Protein AF-0000000082922488 (afdb_homodimer)

Structure (mmCIF, N/CA/C/O backbone):
data_AF-0000000082922488-model_v1
#
loop_
_entity.id
_entity.type
_entity.pdbx_description
1 polymer 'Guanylate cyclase domain-containing protein'
#
loop_
_atom_site.group_PDB
_atom_site.id
_atom_site.type_symbol
_atom_site.label_atom_id
_atom_site.label_alt_id
_atom_site.label_comp_id
_atom_site.label_asym_id
_atom_site.label_entity_id
_atom_site.label_seq_id
_atom_site.pdbx_PDB_ins_code
_atom_site.Cartn_x
_atom_site.Cartn_y
_atom_site.Cartn_z
_atom_site.occupancy
_atom_site.B_iso_or_equiv
_atom_site.auth_seq_id
_atom_site.auth_comp_id
_atom_site.auth_asym_id
_atom_site.auth_atom_id
_atom_site.pdbx_PDB_model_num
ATOM 1 N N . MET A 1 1 ? 2.326 -13.508 35.562 1 61.44 1 MET A N 1
ATOM 2 C CA . MET A 1 1 ? 2.602 -14.641 34.688 1 61.44 1 MET A CA 1
ATOM 3 C C . MET A 1 1 ? 1.638 -14.656 33.5 1 61.44 1 MET A C 1
ATOM 5 O O . MET A 1 1 ? 2.064 -14.734 32.344 1 61.44 1 MET A O 1
ATOM 9 N N . GLU A 1 2 ? 0.357 -14.531 33.812 1 77.38 2 GLU A N 1
ATOM 10 C CA . GLU A 1 2 ? -0.681 -14.562 32.812 1 77.38 2 GLU A CA 1
ATOM 11 C C . GLU A 1 2 ? -0.653 -13.297 31.938 1 77.38 2 GLU A C 1
ATOM 13 O O . GLU A 1 2 ? -0.777 -13.367 30.719 1 77.38 2 GLU A O 1
ATOM 18 N N . THR A 1 3 ? -0.311 -12.25 32.594 1 78.31 3 THR A N 1
ATOM 19 C CA . THR A 1 3 ? -0.273 -10.984 31.891 1 78.31 3 THR A CA 1
ATOM 20 C C . THR A 1 3 ? 0.894 -10.953 30.906 1 78.31 3 THR A C 1
ATOM 22 O O . THR A 1 3 ? 0.765 -10.43 29.797 1 78.31 3 THR A O 1
ATOM 25 N N . GLU A 1 4 ? 1.928 -11.57 31.422 1 80.88 4 GLU A N 1
ATOM 26 C CA . GLU A 1 4 ? 3.107 -11.617 30.562 1 80.88 4 GLU A CA 1
ATOM 27 C C . GLU A 1 4 ? 2.842 -12.438 29.312 1 80.88 4 GLU A C 1
ATOM 29 O O . GLU A 1 4 ? 3.268 -12.062 28.219 1 80.88 4 GLU A O 1
ATOM 34 N N . LYS A 1 5 ? 2.18 -13.508 29.562 1 82.38 5 LYS A N 1
ATOM 35 C CA . LYS A 1 5 ? 1.853 -14.359 28.422 1 82.38 5 LYS A CA 1
ATOM 36 C C . LYS A 1 5 ? 0.938 -13.633 27.438 1 82.38 5 LYS A C 1
ATOM 38 O O . LYS A 1 5 ? 1.126 -13.727 26.219 1 82.38 5 LYS A O 1
ATOM 43 N N . LEU A 1 6 ? 0.02 -12.961 28 1 80.75 6 LEU A N 1
ATOM 44 C CA . LEU A 1 6 ? -0.916 -12.227 27.156 1 80.75 6 LEU A CA 1
ATOM 45 C C . LEU A 1 6 ? -0.197 -11.141 26.359 1 80.75 6 LEU A C 1
ATOM 47 O O . LEU A 1 6 ? -0.473 -10.938 25.172 1 80.75 6 LEU A O 1
ATOM 51 N N . LEU A 1 7 ? 0.716 -10.5 27 1 83.44 7 LEU A N 1
ATOM 52 C CA . LEU A 1 7 ? 1.473 -9.438 26.344 1 83.44 7 LEU A CA 1
ATOM 53 C C . LEU A 1 7 ? 2.379 -10.016 25.266 1 83.44 7 LEU A C 1
ATOM 55 O O . LEU A 1 7 ? 2.549 -9.414 24.203 1 83.44 7 LEU A O 1
ATOM 59 N N . ALA A 1 8 ? 2.84 -11.125 25.594 1 83.06 8 ALA A N 1
ATOM 60 C CA . ALA A 1 8 ? 3.701 -11.789 24.609 1 83.06 8 ALA A CA 1
ATOM 61 C C . ALA A 1 8 ? 2.906 -12.211 23.391 1 83.06 8 ALA A C 1
ATOM 63 O O . ALA A 1 8 ? 3.365 -12.047 22.25 1 83.06 8 ALA A O 1
ATOM 64 N N . ASP A 1 9 ? 1.746 -12.734 23.656 1 83.62 9 ASP A N 1
ATOM 65 C CA . ASP A 1 9 ? 0.883 -13.148 22.547 1 83.62 9 ASP A CA 1
ATOM 66 C C . ASP A 1 9 ? 0.48 -11.961 21.688 1 83.62 9 ASP A C 1
ATOM 68 O O . ASP A 1 9 ? 0.45 -12.062 20.453 1 83.62 9 ASP A O 1
ATOM 72 N N . LEU A 1 10 ? 0.28 -10.938 22.297 1 83.19 10 LEU A N 1
ATOM 73 C CA . LEU A 1 10 ? -0.115 -9.727 21.578 1 83.19 10 LEU A CA 1
ATOM 74 C C . LEU A 1 10 ? 1.047 -9.18 20.766 1 83.19 10 LEU A C 1
ATOM 76 O O . LEU A 1 10 ? 0.867 -8.789 19.609 1 83.19 10 LEU A O 1
ATOM 80 N N . ALA A 1 11 ? 2.129 -9.164 21.391 1 83.12 11 ALA A N 1
ATOM 81 C CA . ALA A 1 11 ? 3.316 -8.68 20.688 1 83.12 11 ALA A CA 1
ATOM 82 C C . ALA A 1 11 ? 3.619 -9.531 19.453 1 83.12 11 ALA A C 1
ATOM 84 O O . ALA A 1 11 ? 3.967 -9.008 18.406 1 83.12 11 ALA A O 1
ATOM 85 N N . GLU A 1 12 ? 3.404 -10.742 19.641 1 83.5 12 GLU A N 1
ATOM 86 C CA . GLU A 1 12 ? 3.648 -11.664 18.531 1 83.5 12 GLU A CA 1
ATOM 87 C C . GLU A 1 12 ? 2.619 -11.469 17.422 1 83.5 12 GLU A C 1
ATOM 89 O O . GLU A 1 12 ? 2.963 -11.5 16.234 1 83.5 12 GLU A O 1
ATOM 94 N N . ALA A 1 13 ? 1.454 -11.352 17.812 1 83.25 13 ALA A N 1
ATOM 95 C CA . ALA A 1 13 ? 0.391 -11.148 16.828 1 83.25 13 ALA A CA 1
ATOM 96 C C . ALA A 1 13 ? 0.622 -9.867 16.031 1 83.25 13 ALA A C 1
ATOM 98 O O . ALA A 1 13 ? 0.432 -9.844 14.82 1 83.25 13 ALA A O 1
ATOM 99 N N . GLN A 1 14 ? 1.036 -8.906 16.672 1 83.62 14 GLN A N 1
ATOM 100 C CA . GLN A 1 14 ? 1.282 -7.629 16.016 1 83.62 14 GLN A CA 1
ATOM 101 C C . GLN A 1 14 ? 2.492 -7.711 15.094 1 83.62 14 GLN A C 1
ATOM 103 O O . GLN A 1 14 ? 2.5 -7.105 14.023 1 83.62 14 GLN A O 1
ATOM 108 N N . LEU A 1 15 ? 3.404 -8.391 15.531 1 83.25 15 LEU A N 1
ATOM 109 C CA . LEU A 1 15 ? 4.574 -8.602 14.688 1 83.25 15 LEU A CA 1
ATOM 110 C C . LEU A 1 15 ? 4.203 -9.391 13.43 1 83.25 15 LEU A C 1
ATOM 112 O O . LEU A 1 15 ? 4.691 -9.086 12.344 1 83.25 15 LEU A O 1
ATOM 116 N N . ARG A 1 16 ? 3.383 -10.344 13.578 1 83.06 16 ARG A N 1
ATOM 117 C CA . ARG A 1 16 ? 2.928 -11.133 12.445 1 83.06 16 ARG A CA 1
ATOM 118 C C . ARG A 1 16 ? 2.18 -10.266 11.438 1 83.06 16 ARG A C 1
ATOM 120 O O . ARG A 1 16 ? 2.342 -10.43 10.227 1 83.06 16 ARG A O 1
ATOM 127 N N . THR A 1 17 ? 1.457 -9.406 11.984 1 82.88 17 THR A N 1
ATOM 128 C CA . THR A 1 17 ? 0.721 -8.492 11.109 1 82.88 17 THR A CA 1
ATOM 129 C C . THR A 1 17 ? 1.679 -7.625 10.305 1 82.88 17 THR A C 1
ATOM 131 O O . THR A 1 17 ? 1.512 -7.473 9.086 1 82.88 17 THR A O 1
ATOM 134 N N . ALA A 1 18 ? 2.705 -7.137 10.938 1 87.06 18 ALA A N 1
ATOM 135 C CA . ALA A 1 18 ? 3.688 -6.293 10.266 1 87.06 18 ALA A CA 1
ATOM 136 C C . ALA A 1 18 ? 4.477 -7.094 9.227 1 87.06 18 ALA A C 1
ATOM 138 O O . ALA A 1 18 ? 4.812 -6.578 8.156 1 87.06 18 ALA A O 1
ATOM 139 N N . SER A 1 19 ? 4.676 -8.328 9.508 1 85.94 19 SER A N 1
ATOM 140 C CA . SER A 1 19 ? 5.496 -9.172 8.648 1 85.94 19 SER A CA 1
ATOM 141 C C . SER A 1 19 ? 4.738 -9.578 7.383 1 85.94 19 SER A C 1
ATOM 143 O O . SER A 1 19 ? 5.344 -10 6.398 1 85.94 19 SER A O 1
ATOM 145 N N . THR A 1 20 ? 3.479 -9.477 7.371 1 83.75 20 THR A N 1
ATOM 146 C CA . THR A 1 20 ? 2.703 -9.758 6.172 1 83.75 20 THR A CA 1
ATOM 147 C C . THR A 1 20 ? 2.746 -8.578 5.203 1 83.75 20 THR A C 1
ATOM 149 O O . THR A 1 20 ? 2.441 -8.727 4.02 1 83.75 20 THR A O 1
ATOM 152 N N . ILE A 1 21 ? 3.227 -7.453 5.746 1 88.62 21 ILE A N 1
ATOM 153 C CA . ILE A 1 21 ? 3.166 -6.227 4.957 1 88.62 21 ILE A CA 1
ATOM 154 C C . ILE A 1 21 ? 4.57 -5.848 4.484 1 88.62 21 ILE A C 1
ATOM 156 O O . ILE A 1 21 ? 4.746 -5.398 3.348 1 88.62 21 ILE A O 1
ATOM 160 N N . PHE A 1 22 ? 5.543 -6.062 5.422 1 92.12 22 PHE A N 1
ATOM 161 C CA . PHE A 1 22 ? 6.883 -5.559 5.16 1 92.12 22 PHE A CA 1
ATOM 162 C C . PHE A 1 22 ? 7.918 -6.664 5.316 1 92.12 22 PHE A C 1
ATOM 164 O O . PHE A 1 22 ? 7.746 -7.574 6.133 1 92.12 22 PHE A O 1
ATOM 171 N N . PRO A 1 23 ? 8.969 -6.527 4.52 1 92.94 23 PRO A N 1
ATOM 172 C CA . PRO A 1 23 ? 10.086 -7.438 4.777 1 92.94 23 PRO A CA 1
ATOM 173 C C . PRO A 1 23 ? 10.758 -7.18 6.125 1 92.94 23 PRO A C 1
ATOM 175 O O . PRO A 1 23 ? 10.539 -6.133 6.742 1 92.94 23 PRO A O 1
ATOM 178 N N . ARG A 1 24 ? 11.555 -8.008 6.473 1 88.88 24 ARG A N 1
ATOM 179 C CA . ARG A 1 24 ? 12.141 -8.031 7.809 1 88.88 24 ARG A CA 1
ATOM 180 C C . ARG A 1 24 ? 12.867 -6.73 8.117 1 88.88 24 ARG A C 1
ATOM 182 O O . ARG A 1 24 ? 12.664 -6.129 9.172 1 88.88 24 ARG A O 1
ATOM 189 N N . HIS A 1 25 ? 13.688 -6.305 7.254 1 90.88 25 HIS A N 1
ATOM 190 C CA . HIS A 1 25 ? 14.523 -5.148 7.547 1 90.88 25 HIS A CA 1
ATOM 191 C C . HIS A 1 25 ? 13.688 -3.887 7.711 1 90.88 25 HIS A C 1
ATOM 193 O O . HIS A 1 25 ? 14.055 -2.982 8.469 1 90.88 25 HIS A O 1
ATOM 199 N N . VAL A 1 26 ? 12.57 -3.846 7.078 1 91.88 26 VAL A N 1
ATOM 200 C CA . VAL A 1 26 ? 11.68 -2.699 7.211 1 91.88 26 VAL A CA 1
ATOM 201 C C . VAL A 1 26 ? 10.922 -2.777 8.539 1 91.88 26 VAL A C 1
ATOM 203 O O . VAL A 1 26 ? 10.781 -1.771 9.234 1 91.88 26 VAL A O 1
ATOM 206 N N . VAL A 1 27 ? 10.445 -3.971 8.875 1 89.12 27 VAL A N 1
ATOM 207 C CA . VAL A 1 27 ? 9.75 -4.168 10.148 1 89.12 27 VAL A CA 1
ATOM 208 C C . VAL A 1 27 ? 10.672 -3.768 11.297 1 89.12 27 VAL A C 1
ATOM 210 O O . VAL A 1 27 ? 10.25 -3.061 12.219 1 89.12 27 VAL A O 1
ATOM 213 N N . GLU A 1 28 ? 11.867 -4.172 11.195 1 88.25 28 GLU A N 1
ATOM 214 C CA . GLU A 1 28 ? 12.844 -3.861 12.234 1 88.25 28 GLU A CA 1
ATOM 215 C C . GLU A 1 28 ? 13.094 -2.359 12.32 1 88.25 28 GLU A C 1
ATOM 217 O O . GLU A 1 28 ? 13.172 -1.803 13.422 1 88.25 28 GLU A O 1
ATOM 222 N N . PHE A 1 29 ? 13.203 -1.804 11.219 1 88.94 29 PHE A N 1
ATOM 223 C CA . PHE A 1 29 ? 13.422 -0.363 11.164 1 88.94 29 PHE A CA 1
ATOM 224 C C . PHE A 1 29 ? 12.258 0.383 11.812 1 88.94 29 PHE A C 1
ATOM 226 O O . PHE A 1 29 ? 12.469 1.239 12.672 1 88.94 29 PHE A O 1
ATOM 233 N N . MET A 1 30 ? 11.062 0.004 11.453 1 86.94 30 MET A N 1
ATOM 234 C CA . MET A 1 30 ? 9.875 0.698 11.945 1 86.94 30 MET A CA 1
ATOM 235 C C . MET A 1 30 ? 9.68 0.467 13.438 1 86.94 30 MET A C 1
ATOM 237 O O . MET A 1 30 ? 9.297 1.383 14.172 1 86.94 30 MET A O 1
ATOM 241 N N . THR A 1 31 ? 9.945 -0.678 13.875 1 85.5 31 THR A N 1
ATOM 242 C CA . THR A 1 31 ? 9.797 -1.012 15.289 1 85.5 31 THR A CA 1
ATOM 243 C C . THR A 1 31 ? 10.812 -0.246 16.125 1 85.5 31 THR A C 1
ATOM 245 O O . THR A 1 31 ? 10.469 0.282 17.188 1 85.5 31 THR A O 1
ATOM 248 N N . THR A 1 32 ? 12.016 -0.219 15.633 1 84.62 32 THR A N 1
ATOM 249 C CA . THR A 1 32 ? 13.062 0.497 16.344 1 84.62 32 THR A CA 1
ATOM 250 C C . THR A 1 32 ? 12.727 1.982 16.453 1 84.62 32 THR A C 1
ATOM 252 O O . THR A 1 32 ? 12.922 2.594 17.516 1 84.62 32 THR A O 1
ATOM 255 N N . ARG A 1 33 ? 12.211 2.482 15.422 1 83.25 33 ARG A N 1
ATOM 256 C CA . ARG A 1 33 ? 11.844 3.893 15.414 1 83.25 33 ARG A CA 1
ATOM 257 C C . ARG A 1 33 ? 10.695 4.164 16.391 1 83.25 33 ARG A C 1
ATOM 259 O O . ARG A 1 33 ? 10.711 5.164 17.109 1 83.25 33 ARG A O 1
ATOM 266 N N . ALA A 1 34 ? 9.742 3.316 16.359 1 81.5 34 ALA A N 1
ATOM 267 C CA . ALA A 1 34 ? 8.594 3.463 17.25 1 81.5 34 ALA A CA 1
ATOM 268 C C . ALA A 1 34 ? 9.016 3.373 18.719 1 81.5 34 ALA A C 1
ATOM 270 O O . ALA A 1 34 ? 8.453 4.059 19.578 1 81.5 34 ALA A O 1
ATOM 271 N N . LEU A 1 35 ? 9.977 2.551 18.984 1 82.69 35 LEU A N 1
ATOM 272 C CA . LEU A 1 35 ? 10.469 2.361 20.344 1 82.69 35 LEU A CA 1
ATOM 273 C C . LEU A 1 35 ? 11.203 3.604 20.828 1 82.69 35 LEU A C 1
ATOM 275 O O . LEU A 1 35 ? 11.18 3.912 22.031 1 82.69 35 LEU A O 1
ATOM 279 N N . LYS A 1 36 ? 11.898 4.176 20.016 1 77.06 36 LYS A N 1
ATOM 280 C CA . LYS A 1 36 ? 12.68 5.352 20.406 1 77.06 36 LYS A CA 1
ATOM 281 C C . LYS A 1 36 ? 11.781 6.578 20.547 1 77.06 36 LYS A C 1
ATOM 283 O O . LYS A 1 36 ? 12.242 7.648 20.938 1 77.06 36 LYS A O 1
ATOM 288 N N . GLY A 1 37 ? 10.43 6.32 20.594 1 66.31 37 GLY A N 1
ATOM 289 C CA . GLY A 1 37 ? 9.5 7.43 20.766 1 66.31 37 GLY A CA 1
ATOM 290 C C . GLY A 1 37 ? 9.359 8.289 19.531 1 66.31 37 GLY A C 1
ATOM 291 O O . GLY A 1 37 ? 8.914 9.43 19.609 1 66.31 37 GLY A O 1
ATOM 292 N N . GLY A 1 38 ? 10.055 8.133 18.609 1 52.94 38 GLY A N 1
ATOM 293 C CA . GLY A 1 38 ? 10.258 9.023 17.484 1 52.94 38 GLY A CA 1
ATOM 294 C C . GLY A 1 38 ? 8.992 9.273 16.672 1 52.94 38 GLY A C 1
ATOM 295 O O . GLY A 1 38 ? 8.586 8.43 15.875 1 52.94 38 GLY A O 1
ATOM 296 N N . THR A 1 39 ? 7.996 9.758 17.469 1 50.16 39 THR A N 1
ATOM 297 C CA . THR A 1 39 ? 6.953 10.438 16.703 1 50.16 39 THR A CA 1
ATOM 298 C C . THR A 1 39 ? 7.551 11.234 15.547 1 50.16 39 THR A C 1
ATOM 300 O O . THR A 1 39 ? 6.828 11.891 14.797 1 50.16 39 THR A O 1
ATOM 303 N N . SER A 1 40 ? 8.883 11.461 15.773 1 50.59 40 SER A N 1
ATOM 304 C CA . SER A 1 40 ? 9.531 12.414 14.875 1 50.59 40 SER A CA 1
ATOM 305 C C . SER A 1 40 ? 9.594 11.867 13.453 1 50.59 40 SER A C 1
ATOM 307 O O . SER A 1 40 ? 9.602 10.648 13.25 1 50.59 40 SER A O 1
ATOM 309 N N . SER A 1 41 ? 9.219 12.711 12.523 1 57.53 41 SER A N 1
ATOM 310 C CA . SER A 1 41 ? 9.18 12.531 11.078 1 57.53 41 SER A CA 1
ATOM 311 C C . SER A 1 41 ? 10.453 11.859 10.578 1 57.53 41 SER A C 1
ATOM 313 O O . SER A 1 41 ? 11.562 12.32 10.859 1 57.53 41 SER A O 1
ATOM 315 N N . THR A 1 42 ? 10.453 10.516 10.461 1 65.81 42 THR A N 1
ATOM 316 C CA . THR A 1 42 ? 11.547 9.844 9.766 1 65.81 42 THR A CA 1
ATOM 317 C C . THR A 1 42 ? 12.031 10.68 8.578 1 65.81 42 THR A C 1
ATOM 319 O O . THR A 1 42 ? 11.234 11.094 7.738 1 65.81 42 THR A O 1
ATOM 322 N N . SER A 1 43 ? 13.328 11.102 8.695 1 73.56 43 SER A N 1
ATOM 323 C CA . SER A 1 43 ? 13.875 11.867 7.582 1 73.56 43 SER A CA 1
ATOM 324 C C . SER A 1 43 ? 13.852 11.062 6.289 1 73.56 43 SER A C 1
ATOM 326 O O . SER A 1 43 ? 13.992 9.836 6.312 1 73.56 43 SER A O 1
ATOM 328 N N . PRO A 1 44 ? 13.57 11.773 5.301 1 72.38 44 PRO A N 1
ATOM 329 C CA . PRO A 1 44 ? 13.617 11.109 3.998 1 72.38 44 PRO A CA 1
ATOM 330 C C . PRO A 1 44 ? 14.914 10.344 3.771 1 72.38 44 PRO A C 1
ATOM 332 O O . PRO A 1 44 ? 14.906 9.281 3.141 1 72.38 44 PRO A O 1
ATOM 335 N N . GLN A 1 45 ? 15.891 10.812 4.438 1 72.44 45 GLN A N 1
ATOM 336 C CA . GLN A 1 45 ? 17.188 10.18 4.262 1 72.44 45 GLN A CA 1
ATOM 337 C C . GLN A 1 45 ? 17.25 8.828 4.973 1 72.44 45 GLN A C 1
ATOM 339 O O . GLN A 1 45 ? 17.812 7.867 4.453 1 72.44 45 GLN A O 1
ATOM 344 N N . GLU A 1 46 ? 16.641 8.734 6.09 1 78.5 46 GLU A N 1
ATOM 345 C CA . GLU A 1 46 ? 16.625 7.484 6.84 1 78.5 46 GLU A CA 1
ATOM 346 C C . GLU A 1 46 ? 15.82 6.414 6.105 1 78.5 46 GLU A C 1
ATOM 348 O O . GLU A 1 46 ? 16.234 5.254 6.047 1 78.5 46 GLU A O 1
ATOM 353 N N . VAL A 1 47 ? 14.82 6.879 5.512 1 78.62 47 VAL A N 1
ATOM 354 C CA . VAL A 1 47 ? 13.961 5.961 4.77 1 78.62 47 VAL A CA 1
ATOM 355 C C . VAL A 1 47 ? 14.672 5.492 3.502 1 78.62 47 VAL A C 1
ATOM 357 O O . VAL A 1 47 ? 14.625 4.312 3.156 1 78.62 47 VAL A O 1
ATOM 360 N N . ALA A 1 48 ? 15.438 6.453 2.938 1 76.38 48 ALA A N 1
ATOM 361 C CA . ALA A 1 48 ? 16.141 6.148 1.693 1 76.38 48 ALA A CA 1
ATOM 362 C C . ALA A 1 48 ? 17.219 5.098 1.918 1 76.38 48 ALA A C 1
ATOM 364 O O . ALA A 1 48 ? 17.578 4.355 0.998 1 76.38 48 ALA A O 1
ATOM 365 N N . GLN A 1 49 ? 17.688 4.973 3.133 1 82.06 49 GLN A N 1
ATOM 366 C CA . GLN A 1 49 ? 18.734 4.016 3.451 1 82.06 49 GLN A CA 1
ATOM 367 C C . GLN A 1 49 ? 18.219 2.582 3.408 1 82.06 49 GLN A C 1
ATOM 369 O O . GLN A 1 49 ? 19 1.632 3.34 1 82.06 49 GLN A O 1
ATOM 374 N N . LEU A 1 50 ? 16.969 2.467 3.408 1 89.94 50 LEU A N 1
ATOM 375 C CA . LEU A 1 50 ? 16.359 1.141 3.371 1 89.94 50 LEU A CA 1
ATOM 376 C C . LEU A 1 50 ? 16.281 0.616 1.941 1 89.94 50 LEU A C 1
ATOM 378 O O . LEU A 1 50 ? 15.984 -0.559 1.723 1 89.94 50 LEU A O 1
ATOM 382 N N . ALA A 1 51 ? 16.688 1.426 0.992 1 90.56 51 ALA A N 1
ATOM 383 C CA . ALA A 1 51 ? 16.578 1.052 -0.417 1 90.56 51 ALA A CA 1
ATOM 384 C C . ALA A 1 51 ? 17.609 -0.022 -0.772 1 90.56 51 ALA A C 1
ATOM 386 O O . ALA A 1 51 ? 18.734 -0.016 -0.257 1 90.56 51 ALA A O 1
ATOM 387 N N . ARG A 1 52 ? 17.156 -0.948 -1.579 1 92.69 52 ARG A N 1
ATOM 388 C CA . ARG A 1 52 ? 18.016 -2.021 -2.07 1 92.69 52 ARG A CA 1
ATOM 389 C C . ARG A 1 52 ? 17.969 -2.107 -3.592 1 92.69 52 ARG A C 1
ATOM 391 O O . ARG A 1 52 ? 16.891 -1.983 -4.195 1 92.69 52 ARG A O 1
ATOM 398 N N . GLN A 1 53 ? 19.172 -2.371 -4.133 1 92.25 53 GLN A N 1
ATOM 399 C CA . GLN A 1 53 ? 19.266 -2.527 -5.578 1 92.25 53 GLN A CA 1
ATOM 400 C C . GLN A 1 53 ? 19.125 -3.99 -5.984 1 92.25 53 GLN A C 1
ATOM 402 O O . GLN A 1 53 ? 19.688 -4.879 -5.332 1 92.25 53 GLN A O 1
ATOM 407 N N . HIS A 1 54 ? 18.391 -4.191 -7.078 1 94.81 54 HIS A N 1
ATOM 408 C CA . HIS A 1 54 ? 18.188 -5.535 -7.609 1 94.81 54 HIS A CA 1
ATOM 409 C C . HIS A 1 54 ? 18.469 -5.586 -9.109 1 94.81 54 HIS A C 1
ATOM 411 O O . HIS A 1 54 ? 17.984 -4.746 -9.867 1 94.81 54 HIS A O 1
ATOM 417 N N . LYS A 1 55 ? 19.188 -6.59 -9.484 1 94.44 55 LYS A N 1
ATOM 418 C CA . LYS A 1 55 ? 19.531 -6.754 -10.891 1 94.44 55 LYS A CA 1
ATOM 419 C C . LYS A 1 55 ? 18.656 -7.824 -11.547 1 94.44 55 LYS A C 1
ATOM 421 O O . LYS A 1 55 ? 18.438 -8.891 -10.961 1 94.44 55 LYS A O 1
ATOM 426 N N . ASP A 1 56 ? 18.188 -7.547 -12.711 1 96.56 56 ASP A N 1
ATOM 427 C CA . ASP A 1 56 ? 17.516 -8.508 -13.57 1 96.56 56 ASP A CA 1
ATOM 428 C C . ASP A 1 56 ? 16.328 -9.156 -12.852 1 96.56 56 ASP A C 1
ATOM 430 O O . ASP A 1 56 ? 16.203 -10.383 -12.836 1 96.56 56 ASP A O 1
ATOM 434 N N . VAL A 1 57 ? 15.516 -8.305 -12.297 1 97.19 57 VAL A N 1
ATOM 435 C CA . VAL A 1 57 ? 14.281 -8.758 -11.664 1 97.19 57 VAL A CA 1
ATOM 436 C C . VAL A 1 57 ? 13.164 -8.82 -12.703 1 97.19 57 VAL A C 1
ATOM 438 O O . VAL A 1 57 ? 13.133 -8.016 -13.641 1 97.19 57 VAL A O 1
ATOM 441 N N . THR A 1 58 ? 12.297 -9.797 -12.594 1 98.38 58 THR A N 1
ATOM 442 C CA . THR A 1 58 ? 11.148 -9.891 -13.5 1 98.38 58 THR A CA 1
ATOM 443 C C . THR A 1 58 ? 9.883 -9.391 -12.812 1 98.38 58 THR A C 1
ATOM 445 O O . THR A 1 58 ? 9.531 -9.859 -11.727 1 98.38 58 THR A O 1
ATOM 448 N N . LEU A 1 59 ? 9.25 -8.43 -13.469 1 98.06 59 LEU A N 1
ATOM 449 C CA . LEU A 1 59 ? 8.008 -7.848 -12.969 1 98.06 59 LEU A CA 1
ATOM 450 C C . LEU A 1 59 ? 6.824 -8.289 -13.82 1 98.06 59 LEU A C 1
ATOM 452 O O . LEU A 1 59 ? 6.938 -8.398 -15.047 1 98.06 59 LEU A O 1
ATOM 456 N N . LEU A 1 60 ? 5.75 -8.547 -13.125 1 98.56 60 LEU A N 1
ATOM 457 C CA . LEU A 1 60 ? 4.477 -8.859 -13.758 1 98.56 60 LEU A CA 1
ATOM 458 C C . LEU A 1 60 ? 3.432 -7.797 -13.438 1 98.56 60 LEU A C 1
ATOM 460 O O . LEU A 1 60 ? 3.25 -7.434 -12.273 1 98.56 60 LEU A O 1
ATOM 464 N N . PHE A 1 61 ? 2.82 -7.266 -14.508 1 97.81 61 PHE A N 1
ATOM 465 C CA . PHE A 1 61 ? 1.692 -6.352 -14.391 1 97.81 61 PHE A CA 1
ATOM 466 C C . PHE A 1 61 ? 0.419 -6.984 -14.938 1 97.81 61 PHE A C 1
ATOM 468 O O . PHE A 1 61 ? 0.392 -7.453 -16.078 1 97.81 61 PHE A O 1
ATOM 475 N N . MET A 1 62 ? -0.564 -6.957 -14.039 1 98.25 62 MET A N 1
ATOM 476 C CA . MET A 1 62 ? -1.836 -7.531 -14.469 1 98.25 62 MET A CA 1
ATOM 477 C C . MET A 1 62 ? -2.965 -6.516 -14.336 1 98.25 62 MET A C 1
ATOM 479 O O . MET A 1 62 ? -3.053 -5.805 -13.336 1 98.25 62 MET A O 1
ATOM 483 N N . ASP A 1 63 ? -3.814 -6.461 -15.336 1 97.5 63 ASP A N 1
ATOM 484 C CA . ASP A 1 63 ? -5.012 -5.629 -15.32 1 97.5 63 ASP A CA 1
ATOM 485 C C . ASP A 1 63 ? -6.246 -6.434 -15.727 1 97.5 63 ASP A C 1
ATOM 487 O O . ASP A 1 63 ? -6.145 -7.387 -16.5 1 97.5 63 ASP A O 1
ATOM 491 N N . ILE A 1 64 ? -7.336 -5.996 -15.211 1 98 64 ILE A N 1
ATOM 492 C CA . ILE A 1 64 ? -8.594 -6.672 -15.5 1 98 64 ILE A CA 1
ATOM 493 C C . ILE A 1 64 ? -9.234 -6.051 -16.734 1 98 64 ILE A C 1
ATOM 495 O O . ILE A 1 64 ? -9.445 -4.836 -16.797 1 98 64 ILE A O 1
ATOM 499 N N . VAL A 1 65 ? -9.578 -6.887 -17.703 1 97.75 65 VAL A N 1
ATOM 500 C CA . VAL A 1 65 ? -10.234 -6.406 -18.922 1 97.75 65 VAL A CA 1
ATOM 501 C C . VAL A 1 65 ? -11.664 -5.977 -18.609 1 97.75 65 VAL A C 1
ATOM 503 O O . VAL A 1 65 ? -12.438 -6.746 -18.031 1 97.75 65 VAL A O 1
ATOM 506 N N . GLY A 1 66 ? -12 -4.75 -18.969 1 96.5 66 GLY A N 1
ATOM 507 C CA . GLY A 1 66 ? -13.367 -4.266 -18.797 1 96.5 66 GLY A CA 1
ATOM 508 C C . GLY A 1 66 ? -13.664 -3.793 -17.391 1 96.5 66 GLY A C 1
ATOM 509 O O . GLY A 1 66 ? -14.828 -3.65 -17.016 1 96.5 66 GLY A O 1
ATOM 510 N N . PHE A 1 67 ? -12.672 -3.576 -16.594 1 95.75 67 PHE A N 1
ATOM 511 C CA . PHE A 1 67 ? -12.867 -3.195 -15.203 1 95.75 67 PHE A CA 1
ATOM 512 C C . PHE A 1 67 ? -13.539 -1.83 -15.102 1 95.75 67 PHE A C 1
ATOM 514 O O . PHE A 1 67 ? -14.5 -1.658 -14.352 1 95.75 67 PHE A O 1
ATOM 521 N N . THR A 1 68 ? -13.023 -0.937 -15.844 1 90.12 68 THR A N 1
ATOM 522 C CA . THR A 1 68 ? -13.508 0.436 -15.742 1 90.12 68 THR A CA 1
ATOM 523 C C . THR A 1 68 ? -15 0.511 -16.062 1 90.12 68 THR A C 1
ATOM 525 O O . THR A 1 68 ? -15.758 1.155 -15.336 1 90.12 68 THR A O 1
ATOM 528 N N . SER A 1 69 ? -15.398 -0.097 -17.109 1 94 69 SER A N 1
ATOM 529 C CA . SER A 1 69 ? -16.812 -0.125 -17.484 1 94 69 SER A CA 1
ATOM 530 C C . SER A 1 69 ? -17.641 -0.846 -16.422 1 94 69 SER A C 1
ATOM 532 O O . SER A 1 69 ? -18.703 -0.365 -16.031 1 94 69 SER A O 1
ATOM 534 N N . MET A 1 70 ? -17.156 -1.932 -15.977 1 94.81 70 MET A N 1
ATOM 535 C CA . MET A 1 70 ? -17.859 -2.723 -14.961 1 94.81 70 MET A CA 1
ATOM 536 C C . MET A 1 70 ? -18.016 -1.927 -13.672 1 94.81 70 MET A C 1
ATOM 538 O O . MET A 1 70 ? -19.094 -1.928 -13.07 1 94.81 70 MET A O 1
ATOM 542 N N . ALA A 1 71 ? -17.016 -1.238 -13.25 1 91.38 71 ALA A N 1
ATOM 543 C CA . ALA A 1 71 ? -17.016 -0.492 -11.992 1 91.38 71 ALA A CA 1
ATOM 544 C C . ALA A 1 71 ? -18.062 0.617 -12.023 1 91.38 71 ALA A C 1
ATOM 546 O O . ALA A 1 71 ? -18.547 1.053 -10.969 1 91.38 71 ALA A O 1
ATOM 547 N N . LYS A 1 72 ? -18.5 1.045 -13.188 1 90.12 72 LYS A N 1
ATOM 548 C CA . LYS A 1 72 ? -19.516 2.072 -13.336 1 90.12 72 LYS A CA 1
ATOM 549 C C . LYS A 1 72 ? -20.922 1.467 -13.266 1 90.12 72 LYS A C 1
ATOM 551 O O . LYS A 1 72 ? -21.891 2.18 -13.047 1 90.12 72 LYS A O 1
ATOM 556 N N . GLU A 1 73 ? -20.984 0.172 -13.453 1 94.25 73 GLU A N 1
ATOM 557 C CA . GLU A 1 73 ? -22.266 -0.482 -13.609 1 94.25 73 GLU A CA 1
ATOM 558 C C . GLU A 1 73 ? -22.734 -1.124 -12.305 1 94.25 73 GLU A C 1
ATOM 560 O O . GLU A 1 73 ? -23.891 -1.527 -12.172 1 94.25 73 GLU A O 1
ATOM 565 N N . VAL A 1 74 ? -21.828 -1.249 -11.375 1 92.94 74 VAL A N 1
ATOM 566 C CA . VAL A 1 74 ? -22.188 -1.932 -10.141 1 92.94 74 VAL A CA 1
ATOM 567 C C . VAL A 1 74 ? -21.844 -1.049 -8.945 1 92.94 74 VAL A C 1
ATOM 569 O O . VAL A 1 74 ? -21.078 -0.086 -9.07 1 92.94 74 VAL A O 1
ATOM 572 N N . ALA A 1 75 ? -22.406 -1.393 -7.77 1 88.12 75 ALA A N 1
ATOM 573 C CA . ALA A 1 75 ? -22.141 -0.639 -6.547 1 88.12 75 ALA A CA 1
ATOM 574 C C . ALA A 1 75 ? -20.703 -0.82 -6.086 1 88.12 75 ALA A C 1
ATOM 576 O O . ALA A 1 75 ? -20.109 -1.886 -6.277 1 88.12 75 ALA A O 1
ATOM 577 N N . PRO A 1 76 ? -20.141 0.142 -5.48 1 86.94 76 PRO A N 1
ATOM 578 C CA . PRO A 1 76 ? -18.75 0.072 -5.008 1 86.94 76 PRO A CA 1
ATOM 579 C C . PRO A 1 76 ? -18.5 -1.12 -4.09 1 86.94 76 PRO A C 1
ATOM 581 O O . PRO A 1 76 ? -17.422 -1.724 -4.133 1 86.94 76 PRO A O 1
ATOM 584 N N . GLU A 1 77 ? -19.422 -1.412 -3.301 1 86.88 77 GLU A N 1
ATOM 585 C CA . GLU A 1 77 ? -19.281 -2.559 -2.408 1 86.88 77 GLU A CA 1
ATOM 586 C C . GLU A 1 77 ? -19.094 -3.852 -3.197 1 86.88 77 GLU A C 1
ATOM 588 O O . GLU A 1 77 ? -18.328 -4.727 -2.789 1 86.88 77 GLU A O 1
ATOM 593 N N . THR A 1 78 ? -19.828 -3.893 -4.27 1 90.56 78 THR A N 1
ATOM 594 C CA . THR A 1 78 ? -19.719 -5.062 -5.137 1 90.56 78 THR A CA 1
ATOM 595 C C . THR A 1 78 ? -18.328 -5.145 -5.766 1 90.56 78 THR A C 1
ATOM 597 O O . THR A 1 78 ? -17.75 -6.23 -5.891 1 90.56 78 THR A O 1
ATOM 600 N N . VAL A 1 79 ? -17.828 -4.012 -6.145 1 91.12 79 VAL A N 1
ATOM 601 C CA . VAL A 1 79 ? -16.484 -3.957 -6.707 1 91.12 79 VAL A CA 1
ATOM 602 C C . VAL A 1 79 ? -15.469 -4.457 -5.68 1 91.12 79 VAL A C 1
ATOM 604 O O . VAL A 1 79 ? -14.57 -5.234 -6.012 1 91.12 79 VAL A O 1
ATOM 607 N N . MET A 1 80 ? -15.625 -4.043 -4.441 1 90.19 80 MET A N 1
ATOM 608 C CA . MET A 1 80 ? -14.727 -4.434 -3.361 1 90.19 80 MET A CA 1
ATOM 609 C C . MET A 1 80 ? -14.75 -5.945 -3.152 1 90.19 80 MET A C 1
ATOM 611 O O . MET A 1 80 ? -13.703 -6.57 -3 1 90.19 80 MET A O 1
ATOM 615 N N . VAL A 1 81 ? -15.914 -6.527 -3.145 1 90.69 81 VAL A N 1
ATOM 616 C CA . VAL A 1 81 ? -16.062 -7.969 -2.969 1 90.69 81 VAL A CA 1
ATOM 617 C C . VAL A 1 81 ? -15.406 -8.703 -4.141 1 90.69 81 VAL A C 1
ATOM 619 O O . VAL A 1 81 ? -14.695 -9.688 -3.945 1 90.69 81 VAL A O 1
ATOM 622 N N . PHE A 1 82 ? -15.648 -8.188 -5.316 1 93.69 82 PHE A N 1
ATOM 623 C CA . PHE A 1 82 ? -15.109 -8.766 -6.539 1 93.69 82 PHE A CA 1
ATOM 624 C C . PHE A 1 82 ? -13.586 -8.766 -6.508 1 93.69 82 PHE A C 1
ATOM 626 O O . PHE A 1 82 ? -12.953 -9.797 -6.73 1 93.69 82 PHE A O 1
ATOM 633 N N . LEU A 1 83 ? -13.008 -7.641 -6.164 1 94.25 83 LEU A N 1
ATOM 634 C CA . LEU A 1 83 ? -11.555 -7.523 -6.129 1 94.25 83 LEU A CA 1
ATOM 635 C C . LEU A 1 83 ? -10.961 -8.461 -5.082 1 94.25 83 LEU A C 1
ATOM 637 O O . LEU A 1 83 ? -9.953 -9.125 -5.34 1 94.25 83 LEU A O 1
ATOM 641 N N . ASN A 1 84 ? -11.555 -8.555 -3.934 1 92.94 84 ASN A N 1
ATOM 642 C CA . ASN A 1 84 ? -11.016 -9.414 -2.887 1 92.94 84 ASN A CA 1
ATOM 643 C C . ASN A 1 84 ? -11.141 -10.891 -3.254 1 92.94 84 ASN A C 1
ATOM 645 O O . ASN A 1 84 ? -10.281 -11.703 -2.895 1 92.94 84 ASN A O 1
ATOM 649 N N . THR A 1 85 ? -12.195 -11.195 -3.988 1 93.69 85 THR A N 1
ATOM 650 C CA . THR A 1 85 ? -12.344 -12.562 -4.469 1 93.69 85 THR A CA 1
ATOM 651 C C . THR A 1 85 ? -11.242 -12.906 -5.465 1 93.69 85 THR A C 1
ATOM 653 O O . THR A 1 85 ? -10.562 -13.93 -5.312 1 93.69 85 THR A O 1
ATOM 656 N N . LEU A 1 86 ? -11.094 -12.031 -6.398 1 95.94 86 LEU A N 1
ATOM 657 C CA . LEU A 1 86 ? -10.117 -12.273 -7.449 1 95.94 86 LEU A CA 1
ATOM 658 C C . LEU A 1 86 ? -8.695 -12.227 -6.891 1 95.94 86 LEU A C 1
ATOM 660 O O . LEU A 1 86 ? -7.902 -13.141 -7.125 1 95.94 86 LEU A O 1
ATOM 664 N N . PHE A 1 87 ? -8.352 -11.195 -6.172 1 95.31 87 PHE A N 1
ATOM 665 C CA . PHE A 1 87 ? -7.008 -11.016 -5.641 1 95.31 87 PHE A CA 1
ATOM 666 C C . PHE A 1 87 ? -6.707 -12.062 -4.574 1 95.31 87 PHE A C 1
ATOM 668 O O . PHE A 1 87 ? -5.547 -12.438 -4.371 1 95.31 87 PHE A O 1
ATOM 675 N N . GLY A 1 88 ? -7.742 -12.539 -3.877 1 92.25 88 GLY A N 1
ATOM 676 C CA . GLY A 1 88 ? -7.539 -13.648 -2.967 1 92.25 88 GLY A CA 1
ATOM 677 C C . GLY A 1 88 ? -6.977 -14.883 -3.648 1 92.25 88 GLY A C 1
ATOM 678 O O . GLY A 1 88 ? -6.094 -15.547 -3.104 1 92.25 88 GLY A O 1
ATOM 679 N N . VAL A 1 89 ? -7.508 -15.148 -4.801 1 94.25 89 VAL A N 1
ATOM 680 C CA . VAL A 1 89 ? -7.027 -16.281 -5.59 1 94.25 89 VAL A CA 1
ATOM 681 C C . VAL A 1 89 ? -5.566 -16.047 -5.973 1 94.25 89 VAL A C 1
ATOM 683 O O . VAL A 1 89 ? -4.738 -16.953 -5.852 1 94.25 89 VAL A O 1
ATOM 686 N N . PHE A 1 90 ? -5.254 -14.836 -6.352 1 96.62 90 PHE A N 1
ATOM 687 C CA . PHE A 1 90 ? -3.895 -14.516 -6.77 1 96.62 90 PHE A CA 1
ATOM 688 C C . PHE A 1 90 ? -2.936 -14.578 -5.586 1 96.62 90 PHE A C 1
ATOM 690 O O . PHE A 1 90 ? -1.801 -15.039 -5.723 1 96.62 90 PHE A O 1
ATOM 697 N N . ASP A 1 91 ? -3.4 -14.133 -4.449 1 93.56 91 ASP A N 1
ATOM 698 C CA . ASP A 1 91 ? -2.566 -14.141 -3.252 1 93.56 91 ASP A CA 1
ATOM 699 C C . ASP A 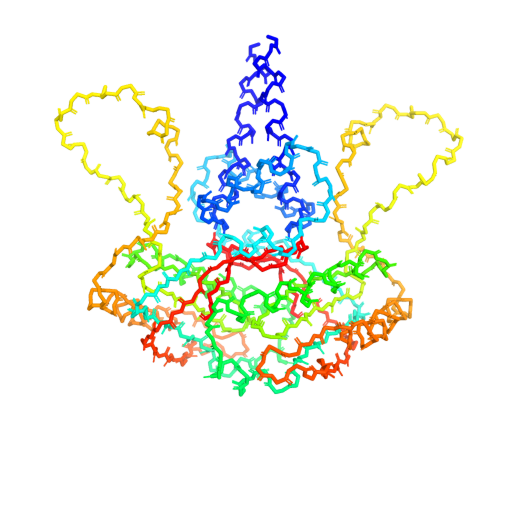1 91 ? -2.133 -15.562 -2.896 1 93.56 91 ASP A C 1
ATOM 701 O O . ASP A 1 91 ? -1.003 -15.773 -2.457 1 93.56 91 ASP A O 1
ATOM 705 N N . LEU A 1 92 ? -2.949 -16.5 -3.104 1 92 92 LEU A N 1
ATOM 706 C CA . LEU A 1 92 ? -2.605 -17.891 -2.846 1 92 92 LEU A CA 1
ATOM 707 C C . LEU A 1 92 ? -1.51 -18.359 -3.795 1 92 92 LEU A C 1
ATOM 709 O O . LEU A 1 92 ? -0.622 -19.125 -3.395 1 92 92 LEU A O 1
ATOM 713 N N . LEU A 1 93 ? -1.557 -17.891 -4.965 1 95.94 93 LEU A N 1
ATOM 714 C CA . LEU A 1 93 ? -0.595 -18.312 -5.98 1 95.94 93 LEU A CA 1
ATOM 715 C C . LEU A 1 93 ? 0.786 -17.734 -5.691 1 95.94 93 LEU A C 1
ATOM 717 O O . LEU A 1 93 ? 1.8 -18.297 -6.105 1 95.94 93 LEU A O 1
ATOM 721 N N . VAL A 1 94 ? 0.839 -16.609 -4.988 1 94.56 94 VAL A N 1
ATOM 722 C CA . VAL A 1 94 ? 2.104 -15.961 -4.645 1 94.56 94 VAL A CA 1
ATOM 723 C C . VAL A 1 94 ? 2.975 -16.922 -3.846 1 94.56 94 VAL A C 1
ATOM 725 O O . VAL A 1 94 ? 4.168 -17.078 -4.121 1 94.56 94 VAL A O 1
ATOM 728 N N . ASP A 1 95 ? 2.367 -17.641 -2.938 1 89.06 95 ASP A N 1
ATOM 729 C CA . ASP A 1 95 ? 3.094 -18.594 -2.107 1 89.06 95 ASP A CA 1
ATOM 730 C C . ASP A 1 95 ? 3.492 -19.828 -2.912 1 89.06 95 ASP A C 1
ATOM 732 O O . ASP A 1 95 ? 4.605 -20.328 -2.768 1 89.06 95 ASP A O 1
ATOM 736 N N . VAL A 1 96 ? 2.637 -20.234 -3.75 1 93.69 96 VAL A N 1
ATOM 737 C CA . VAL A 1 96 ? 2.85 -21.453 -4.535 1 93.69 96 VAL A CA 1
ATOM 738 C C . VAL A 1 96 ? 4.078 -21.281 -5.426 1 93.69 96 VAL A C 1
ATOM 740 O O . VAL A 1 96 ? 4.887 -22.203 -5.562 1 93.69 96 VAL A O 1
ATOM 743 N N . HIS A 1 97 ? 4.27 -20.078 -5.953 1 95.88 97 HIS A N 1
ATOM 744 C CA . HIS A 1 97 ? 5.309 -19.891 -6.961 1 95.88 97 HIS A CA 1
ATOM 745 C C . HIS A 1 97 ? 6.516 -19.156 -6.383 1 95.88 97 HIS A C 1
ATOM 747 O O . HIS A 1 97 ? 7.523 -18.984 -7.066 1 95.88 97 HIS A O 1
ATOM 753 N N . GLY A 1 98 ? 6.445 -18.703 -5.164 1 93.25 98 GLY A N 1
ATOM 754 C CA . GLY A 1 98 ? 7.566 -18.047 -4.512 1 93.25 98 GLY A CA 1
ATOM 755 C C . GLY A 1 98 ? 7.898 -16.688 -5.117 1 93.25 98 GLY A C 1
ATOM 756 O O . GLY A 1 98 ? 9.062 -16.406 -5.398 1 93.25 98 GLY A O 1
ATOM 757 N N . VAL A 1 99 ? 6.887 -15.969 -5.438 1 96 99 VAL A N 1
ATOM 758 C CA . VAL A 1 99 ? 7.066 -14.609 -5.949 1 96 99 VAL A CA 1
ATOM 759 C C . VAL A 1 99 ? 6.57 -13.602 -4.918 1 96 99 VAL A C 1
ATOM 761 O O . VAL A 1 99 ? 6.008 -13.977 -3.887 1 96 99 VAL A O 1
ATOM 764 N N . MET A 1 100 ? 6.895 -12.344 -5.137 1 96.12 100 MET A N 1
ATOM 765 C CA . MET A 1 100 ? 6.504 -11.281 -4.211 1 96.12 100 MET A CA 1
ATOM 766 C C . MET A 1 100 ? 5.363 -10.445 -4.785 1 96.12 100 MET A C 1
ATOM 768 O O . MET A 1 100 ? 5.473 -9.914 -5.887 1 96.12 100 MET A O 1
ATOM 772 N N . LYS A 1 101 ? 4.293 -10.359 -4.02 1 96.38 101 LYS A N 1
ATOM 773 C CA . LYS A 1 101 ? 3.299 -9.344 -4.355 1 96.38 101 LYS A CA 1
ATOM 774 C C . LYS A 1 101 ? 3.811 -7.945 -4.027 1 96.38 101 LYS A C 1
ATOM 776 O O . LYS A 1 101 ? 4.078 -7.633 -2.865 1 96.38 101 LYS A O 1
ATOM 781 N N . VAL A 1 102 ? 3.912 -7.137 -5.047 1 95.88 102 VAL A N 1
ATOM 782 C CA . VAL A 1 102 ? 4.422 -5.785 -4.844 1 95.88 102 VAL A CA 1
ATOM 783 C C . VAL A 1 102 ? 3.291 -4.871 -4.371 1 95.88 102 VAL A C 1
ATOM 785 O O . VAL A 1 102 ? 3.404 -4.223 -3.326 1 95.88 102 VAL A O 1
ATOM 788 N N . GLU A 1 103 ? 2.268 -4.84 -5.145 1 94.69 103 GLU A N 1
ATOM 789 C CA . GLU A 1 103 ? 1.141 -3.988 -4.777 1 94.69 103 GLU A CA 1
ATOM 790 C C . GLU A 1 103 ? -0.063 -4.25 -5.68 1 94.69 103 GLU A C 1
ATOM 792 O O . GLU A 1 103 ? 0.038 -4.992 -6.66 1 94.69 103 GLU A O 1
ATOM 797 N N . THR A 1 104 ? -1.181 -3.738 -5.188 1 94.06 104 THR A N 1
ATOM 798 C CA . THR A 1 104 ? -2.363 -3.574 -6.023 1 94.06 104 THR A CA 1
ATOM 799 C C . THR A 1 104 ? -2.717 -2.098 -6.176 1 94.06 104 THR A C 1
ATOM 801 O O . THR A 1 104 ? -2.412 -1.286 -5.301 1 94.06 104 THR A O 1
ATOM 804 N N . ALA A 1 105 ? -3.244 -1.694 -7.227 1 89.31 105 ALA A N 1
ATOM 805 C CA . ALA A 1 105 ? -3.738 -0.348 -7.5 1 89.31 105 ALA A CA 1
ATOM 806 C C . ALA A 1 105 ? -5.031 -0.393 -8.312 1 89.31 105 ALA A C 1
ATOM 808 O O . ALA A 1 105 ? -5 -0.397 -9.547 1 89.31 105 ALA A O 1
ATOM 809 N N . GLY A 1 106 ? -6.105 -0.288 -7.66 1 88.06 106 GLY A N 1
ATOM 810 C CA . GLY A 1 106 ? -7.363 -0.501 -8.359 1 88.06 106 GLY A CA 1
ATOM 811 C C . GLY A 1 106 ? -7.539 -1.929 -8.844 1 88.06 106 GLY A C 1
ATOM 812 O O . GLY A 1 106 ? -7.754 -2.84 -8.039 1 88.06 106 GLY A O 1
ATOM 813 N N . ASP A 1 107 ? -7.387 -2.016 -10.18 1 92.81 107 ASP A N 1
ATOM 814 C CA . ASP A 1 107 ? -7.57 -3.332 -10.781 1 92.81 107 ASP A CA 1
ATOM 815 C C . ASP A 1 107 ? -6.227 -3.938 -11.195 1 92.81 107 ASP A C 1
ATOM 817 O O . ASP A 1 107 ? -6.184 -5.012 -11.797 1 92.81 107 ASP A O 1
ATOM 821 N N . CYS A 1 108 ? -5.195 -3.232 -10.797 1 95.44 108 CYS A N 1
ATOM 822 C CA . CYS A 1 108 ? -3.857 -3.693 -11.148 1 95.44 108 CYS A CA 1
ATOM 823 C C . CYS A 1 108 ? -3.266 -4.547 -10.031 1 95.44 108 CYS A C 1
ATOM 825 O O . CYS A 1 108 ? -3.424 -4.23 -8.852 1 95.44 108 CYS A O 1
ATOM 827 N N . TYR A 1 109 ? -2.645 -5.621 -10.406 1 97.5 109 TYR A N 1
ATOM 828 C CA . TYR A 1 109 ? -1.913 -6.523 -9.523 1 97.5 109 TYR A CA 1
ATOM 829 C C . TYR A 1 109 ? -0.47 -6.691 -9.984 1 97.5 109 TYR A C 1
ATOM 831 O O . TYR A 1 109 ? -0.219 -7.125 -11.109 1 97.5 109 TYR A O 1
ATOM 839 N N . ILE A 1 110 ? 0.497 -6.348 -9.148 1 97.69 110 ILE A N 1
ATOM 840 C CA . ILE A 1 110 ? 1.899 -6.324 -9.547 1 97.69 110 ILE A CA 1
ATOM 841 C C . ILE A 1 110 ? 2.691 -7.328 -8.703 1 97.69 110 ILE A C 1
ATOM 843 O O . ILE A 1 110 ? 2.537 -7.383 -7.484 1 97.69 110 ILE A O 1
ATOM 847 N N . VAL A 1 111 ? 3.508 -8.055 -9.367 1 97.94 111 VAL A N 1
ATOM 848 C CA . VAL A 1 111 ? 4.316 -9.094 -8.742 1 97.94 111 VAL A CA 1
ATOM 849 C C . VAL A 1 111 ? 5.766 -8.969 -9.203 1 97.94 111 VAL A C 1
ATOM 851 O O . VAL A 1 111 ? 6.035 -8.484 -10.305 1 97.94 111 VAL A O 1
ATOM 854 N N . ALA A 1 112 ? 6.66 -9.461 -8.383 1 97.88 112 ALA A N 1
ATOM 855 C CA . ALA A 1 112 ? 8.078 -9.453 -8.727 1 97.88 112 ALA A CA 1
ATOM 856 C C . ALA A 1 112 ? 8.727 -10.797 -8.398 1 97.88 112 ALA A C 1
ATOM 858 O O . ALA A 1 112 ? 8.406 -11.422 -7.383 1 97.88 112 ALA A O 1
ATOM 859 N N . GLY A 1 113 ? 9.547 -11.227 -9.234 1 97.69 113 GLY A N 1
ATOM 860 C CA . GLY A 1 113 ? 10.453 -12.336 -8.969 1 97.69 113 GLY A CA 1
ATOM 861 C C . GLY A 1 113 ? 11.898 -11.898 -8.82 1 97.69 113 GLY A C 1
ATOM 862 O O . GLY A 1 113 ? 12.406 -11.133 -9.641 1 97.69 113 GLY A O 1
ATOM 863 N N . GLY A 1 114 ? 12.5 -12.328 -7.684 1 96.38 114 GLY A N 1
ATOM 864 C CA . GLY A 1 114 ? 13.922 -12.07 -7.539 1 96.38 114 GLY A CA 1
ATOM 865 C C . GLY A 1 114 ? 14.227 -11.008 -6.496 1 96.38 114 GLY A C 1
ATOM 866 O O . GLY A 1 114 ? 15.367 -10.547 -6.387 1 96.38 114 GLY A O 1
ATOM 867 N N . ILE A 1 115 ? 13.258 -10.664 -5.691 1 96.25 115 ILE A N 1
ATOM 868 C CA . ILE A 1 115 ? 13.5 -9.594 -4.727 1 96.25 115 ILE A CA 1
ATOM 869 C C . ILE A 1 115 ? 13.523 -10.172 -3.312 1 96.25 115 ILE A C 1
ATOM 871 O O . ILE A 1 115 ? 14.469 -9.93 -2.555 1 96.25 115 ILE A O 1
ATOM 875 N N . LEU A 1 116 ? 12.5 -10.906 -2.994 1 93.94 116 LEU A N 1
ATOM 876 C CA . LEU A 1 116 ? 12.383 -11.43 -1.64 1 93.94 116 LEU A CA 1
ATOM 877 C C . LEU A 1 116 ? 12.516 -12.953 -1.637 1 93.94 116 LEU A C 1
ATOM 879 O O . LEU A 1 116 ? 12.164 -13.617 -2.617 1 93.94 116 LEU A O 1
ATOM 883 N N . SER A 1 117 ? 13.086 -13.398 -0.6 1 86.5 117 SER A N 1
ATOM 884 C CA . SER A 1 117 ? 13.07 -14.82 -0.295 1 86.5 117 SER A CA 1
ATOM 885 C C . SER A 1 117 ? 12.133 -15.133 0.866 1 86.5 117 SER A C 1
ATOM 887 O O . SER A 1 117 ? 12.047 -14.359 1.823 1 86.5 117 SER A O 1
ATOM 889 N N . PHE A 1 118 ? 11.398 -16.141 0.64 1 75.12 118 PHE A N 1
ATOM 890 C CA . PHE A 1 118 ? 10.477 -16.547 1.694 1 75.12 118 PHE A CA 1
ATOM 891 C C . PHE A 1 118 ? 10.93 -17.859 2.334 1 75.12 118 PHE A C 1
ATOM 893 O O . PHE A 1 118 ? 11.43 -18.75 1.647 1 75.12 118 PHE A O 1
ATOM 900 N N . ASP A 1 119 ? 11.75 -17.781 3.527 1 58.97 119 ASP A N 1
ATOM 901 C CA . ASP A 1 119 ? 12.312 -18.938 4.207 1 58.97 119 ASP A CA 1
ATOM 902 C C . ASP A 1 119 ? 11.328 -20.109 4.219 1 58.97 119 ASP A C 1
ATOM 904 O O . ASP A 1 119 ? 10.234 -19.984 4.789 1 58.97 119 ASP A O 1
ATOM 908 N N . ARG A 1 120 ? 11.203 -20.688 3.26 1 50.97 120 ARG A N 1
ATOM 909 C CA . ARG A 1 120 ? 10.445 -21.922 3.453 1 50.97 120 ARG A CA 1
ATOM 910 C C . ARG A 1 120 ? 11.133 -22.828 4.465 1 50.97 120 ARG A C 1
ATOM 912 O O . ARG A 1 120 ? 12.352 -22.797 4.613 1 50.97 120 ARG A O 1
ATOM 919 N N . LYS A 1 121 ? 10.539 -23.375 5.605 1 42.91 121 LYS A N 1
ATOM 920 C CA . LYS A 1 121 ? 11.102 -24.438 6.441 1 42.91 121 LYS A CA 1
ATOM 921 C C . LYS A 1 121 ? 12.148 -25.234 5.676 1 42.91 121 LYS A C 1
ATOM 923 O O . LYS A 1 121 ? 11.859 -25.797 4.617 1 42.91 121 LYS A O 1
ATOM 928 N N . LYS A 1 122 ? 13.523 -24.797 5.723 1 42.56 122 LYS A N 1
ATOM 929 C CA . LYS A 1 122 ? 14.453 -25.891 5.457 1 42.56 122 LYS A CA 1
ATOM 930 C C . LYS A 1 122 ? 13.914 -27.219 5.988 1 42.56 122 LYS A C 1
ATOM 932 O O . LYS A 1 122 ? 13.5 -27.297 7.148 1 42.56 122 LYS A O 1
ATOM 937 N N . GLU A 1 123 ? 13.398 -27.969 5.41 1 34.62 123 GLU A N 1
ATOM 938 C CA . GLU A 1 123 ? 13.297 -29.328 5.938 1 34.62 123 GLU A CA 1
ATOM 939 C C . GLU A 1 123 ? 14.5 -29.672 6.805 1 34.62 123 GLU A C 1
ATOM 941 O O . GLU A 1 123 ? 15.633 -29.297 6.484 1 34.62 123 GLU A O 1
ATOM 946 N N . ALA A 1 124 ? 14.383 -29.953 8.211 1 32.81 124 ALA A N 1
ATOM 947 C CA . ALA A 1 124 ? 15.273 -30.562 9.188 1 32.81 124 ALA A CA 1
ATOM 948 C C . ALA A 1 124 ? 16.297 -31.469 8.508 1 32.81 124 ALA A C 1
ATOM 950 O O . ALA A 1 124 ? 16 -32.625 8.195 1 32.81 124 ALA A O 1
ATOM 951 N N . ASN A 1 125 ? 17.219 -31.125 7.695 1 33.31 125 ASN A N 1
ATOM 952 C CA . ASN A 1 125 ? 18.234 -32.156 7.855 1 33.31 125 ASN A CA 1
ATOM 953 C C . ASN A 1 125 ? 18.797 -32.156 9.273 1 33.31 125 ASN A C 1
ATOM 955 O O . ASN A 1 125 ? 18.641 -31.203 10.023 1 33.31 125 ASN A O 1
ATOM 959 N N . GLY A 1 126 ? 19.719 -33.219 9.781 1 30.38 126 GLY A N 1
ATOM 960 C CA . GLY A 1 126 ? 20.312 -33.781 10.984 1 30.38 126 GLY A CA 1
ATOM 961 C C . GLY A 1 126 ? 21.125 -32.75 11.773 1 30.38 126 GLY A C 1
ATOM 962 O O . GLY A 1 126 ? 21.734 -33.094 12.789 1 30.38 126 GLY A O 1
ATOM 963 N N . SER A 1 127 ? 21.984 -31.859 11.242 1 32.94 127 SER A N 1
ATOM 964 C CA . SER A 1 127 ? 22.984 -31.516 12.242 1 32.94 127 SER A CA 1
ATOM 965 C C . SER A 1 127 ? 22.359 -30.75 13.406 1 32.94 127 SER A C 1
ATOM 967 O O . SER A 1 127 ? 21.266 -30.188 13.273 1 32.94 127 SER A O 1
ATOM 969 N N . GLU A 1 128 ? 23.188 -30.562 14.664 1 32.53 128 GLU A N 1
ATOM 970 C CA . GLU A 1 128 ? 22.938 -30.141 16.047 1 32.53 128 GLU A CA 1
ATOM 971 C C . GLU A 1 128 ? 22.281 -28.766 16.094 1 32.53 128 GLU A C 1
ATOM 973 O O . GLU A 1 128 ? 22.578 -27.906 15.266 1 32.53 128 GLU A O 1
ATOM 978 N N . PRO A 1 129 ? 21.266 -28.609 16.953 1 33.06 129 PRO A N 1
ATOM 979 C CA . PRO A 1 129 ? 20.484 -27.438 17.359 1 33.06 129 PRO A CA 1
ATOM 980 C C . PRO A 1 129 ? 21.359 -26.234 17.734 1 33.06 129 PRO A C 1
ATOM 982 O O . PRO A 1 129 ? 22.109 -26.312 18.719 1 33.06 129 PRO A O 1
ATOM 985 N N . SER A 1 130 ? 22.469 -25.875 17.047 1 30.53 130 SER A N 1
ATOM 986 C CA . SER A 1 130 ? 23.172 -24.859 17.812 1 30.53 130 SER A CA 1
ATOM 987 C C . SER A 1 130 ? 22.234 -23.734 18.234 1 30.53 130 SER A C 1
ATOM 989 O O . SER A 1 130 ? 21.234 -23.469 17.547 1 30.53 130 SER A O 1
ATOM 991 N N . LEU A 1 131 ? 22.375 -23.156 19.516 1 29.31 131 LEU A N 1
ATOM 992 C CA . LEU A 1 131 ? 21.719 -22.172 20.375 1 29.31 131 LEU A CA 1
ATOM 993 C C . LEU A 1 131 ? 21.344 -20.922 19.578 1 29.31 131 LEU A C 1
ATOM 995 O O . LEU A 1 131 ? 20.594 -20.078 20.062 1 29.31 131 LEU A O 1
ATOM 999 N N . SER A 1 132 ? 22.359 -20.422 18.844 1 31.95 132 SER A N 1
ATOM 1000 C CA . SER A 1 132 ? 22.141 -19.062 18.328 1 31.95 132 SER A CA 1
ATOM 1001 C C . SER A 1 132 ? 20.797 -18.938 17.656 1 31.95 132 SER A C 1
ATOM 1003 O O . SER A 1 132 ? 20.656 -18.25 16.641 1 31.95 132 SER A O 1
ATOM 1005 N N . SER A 1 133 ? 19.672 -19.797 17.906 1 31.7 133 SER A N 1
ATOM 1006 C CA . SER A 1 133 ? 18.359 -20.406 17.828 1 31.7 133 SER A CA 1
ATOM 1007 C C . SER A 1 133 ? 17.25 -19.375 18.062 1 31.7 133 SER A C 1
ATOM 1009 O O . SER A 1 133 ? 16.078 -19.719 18.141 1 31.7 133 SER A O 1
ATOM 1011 N N . CYS A 1 134 ? 17.594 -18.328 18.797 1 31.61 134 CYS A N 1
ATOM 1012 C CA . CYS A 1 134 ? 16.469 -17.469 19.172 1 31.61 134 CYS A CA 1
ATOM 1013 C C . CYS A 1 134 ? 15.672 -17.031 17.953 1 31.61 134 CYS A C 1
ATOM 1015 O O . CYS A 1 134 ? 14.5 -16.656 18.062 1 31.61 134 CYS A O 1
ATOM 1017 N N . SER A 1 135 ? 16.328 -16.562 16.859 1 34.12 135 SER A N 1
ATOM 1018 C CA . SER A 1 135 ? 15.758 -16.188 15.578 1 34.12 135 SER A CA 1
ATOM 1019 C C . SER A 1 135 ? 14.938 -17.328 14.977 1 34.12 135 SER A C 1
ATOM 1021 O O . SER A 1 135 ? 14.188 -17.125 14.023 1 34.12 135 SER A O 1
ATOM 1023 N N . GLN A 1 136 ? 15.195 -18.625 15.094 1 35.28 136 GLN A N 1
ATOM 1024 C CA . GLN A 1 136 ? 14.633 -19.891 14.648 1 35.28 136 GLN A CA 1
ATOM 1025 C C . GLN A 1 136 ? 13.227 -20.094 15.219 1 35.28 136 GLN A C 1
ATOM 1027 O O . GLN A 1 136 ? 12.414 -20.812 14.633 1 35.28 136 GLN A O 1
ATOM 1032 N N . GLU A 1 137 ? 13.062 -20.016 16.578 1 37.09 137 GLU A N 1
ATOM 1033 C CA . GLU A 1 137 ? 11.898 -20.5 17.312 1 37.09 137 GLU A CA 1
ATOM 1034 C C . GLU A 1 137 ? 10.625 -19.812 16.844 1 37.09 137 GLU A C 1
ATOM 1036 O O . GLU A 1 137 ? 9.531 -20.359 16.984 1 37.09 137 GLU A O 1
ATOM 1041 N N . LEU A 1 138 ? 10.508 -18.469 17.156 1 35.94 138 LEU A N 1
ATOM 1042 C CA . LEU A 1 138 ? 9.125 -18.047 16.953 1 35.94 138 LEU A CA 1
ATOM 1043 C C . LEU A 1 138 ? 8.75 -18.109 15.469 1 35.94 138 LEU A C 1
ATOM 1045 O O . LEU A 1 138 ? 9.289 -17.359 14.656 1 35.94 138 LEU A O 1
ATOM 1049 N N . GLY A 1 139 ? 8.602 -19.203 14.867 1 44.22 139 GLY A N 1
ATOM 1050 C CA . GLY A 1 139 ? 7.938 -19.734 13.688 1 44.22 139 GLY A CA 1
ATOM 1051 C C . GLY A 1 139 ? 7.582 -18.656 12.672 1 44.22 139 GLY A C 1
ATOM 1052 O O . GLY A 1 139 ? 6.73 -18.875 11.812 1 44.22 139 GLY A O 1
ATOM 1053 N N . GLN A 1 140 ? 7.766 -17.359 13.047 1 52.19 140 GLN A N 1
ATOM 1054 C CA . GLN A 1 140 ? 7.188 -16.344 12.172 1 52.19 140 GLN A CA 1
ATOM 1055 C C . GLN A 1 140 ? 7.996 -16.203 10.883 1 52.19 140 GLN A C 1
ATOM 1057 O O . GLN A 1 140 ? 9.227 -16.156 10.922 1 52.19 140 GLN A O 1
ATOM 1062 N N . GLU A 1 141 ? 7.582 -16.562 9.766 1 65.5 141 GLU A N 1
ATOM 1063 C CA . GLU A 1 141 ? 8.148 -16.5 8.414 1 65.5 141 GLU A CA 1
ATOM 1064 C C . GLU A 1 141 ? 8.227 -15.062 7.918 1 65.5 141 GLU A C 1
ATOM 1066 O O . GLU A 1 141 ? 7.203 -14.375 7.828 1 65.5 141 GLU A O 1
ATOM 1071 N N . PHE A 1 142 ? 9.516 -14.438 8.133 1 77.88 142 PHE A N 1
ATOM 1072 C CA . PHE A 1 142 ? 9.766 -13.141 7.523 1 77.88 142 PHE A CA 1
ATOM 1073 C C . PHE A 1 142 ? 10.305 -13.297 6.109 1 77.88 142 PHE A C 1
ATOM 1075 O O . PHE A 1 142 ? 11.102 -14.195 5.844 1 77.88 142 PHE A O 1
ATOM 1082 N N . ALA A 1 143 ? 9.789 -12.406 5.328 1 88.81 143 ALA A N 1
ATOM 1083 C CA . AL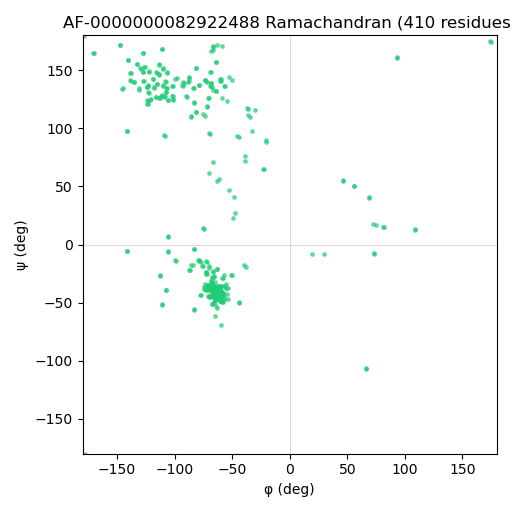A A 1 143 ? 10.422 -12.289 4.02 1 88.81 143 ALA A CA 1
ATOM 1084 C C . ALA A 1 143 ? 11.719 -11.492 4.113 1 88.81 143 ALA A C 1
ATOM 1086 O O . ALA A 1 143 ? 11.797 -10.508 4.859 1 88.81 143 ALA A O 1
ATOM 1087 N N . GLU A 1 144 ? 12.75 -11.977 3.428 1 91.44 144 GLU A N 1
ATOM 1088 C CA . GLU A 1 144 ? 14.039 -11.289 3.408 1 91.44 144 GLU A CA 1
ATOM 1089 C C . GLU A 1 144 ? 14.453 -10.945 1.981 1 91.44 144 GLU A C 1
ATOM 1091 O O . GLU A 1 144 ? 14.18 -11.703 1.047 1 91.44 144 GLU A O 1
ATOM 1096 N N . VAL A 1 145 ? 15.172 -9.844 1.887 1 93.5 145 VAL A N 1
ATOM 1097 C CA . VAL A 1 145 ? 15.648 -9.438 0.572 1 93.5 145 VAL A CA 1
ATOM 1098 C C . VAL A 1 145 ? 16.703 -10.422 0.072 1 93.5 145 VAL A C 1
ATOM 1100 O O . VAL A 1 145 ? 17.594 -10.828 0.824 1 93.5 145 VAL A O 1
ATOM 1103 N N . LEU A 1 146 ? 16.594 -10.719 -1.233 1 92.06 146 LEU A N 1
ATOM 1104 C CA . LEU A 1 146 ? 17.578 -11.594 -1.859 1 92.06 146 LEU A CA 1
ATOM 1105 C C . LEU A 1 146 ? 18.812 -10.805 -2.27 1 92.0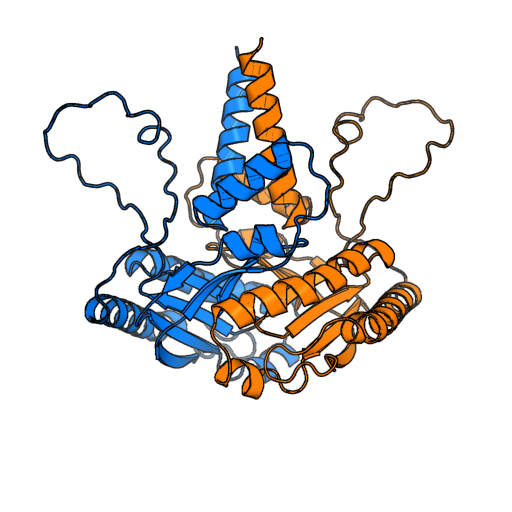6 146 LEU A C 1
ATOM 1107 O O . LEU A 1 146 ? 18.734 -9.859 -3.057 1 92.06 146 LEU A O 1
ATOM 1111 N N . GLU A 1 147 ? 19.891 -11.25 -1.744 1 87.88 147 GLU A N 1
ATOM 1112 C CA . GLU A 1 147 ? 21.125 -10.609 -2.17 1 87.88 147 GLU A CA 1
ATOM 1113 C C . GLU A 1 147 ? 21.5 -11.016 -3.598 1 87.88 147 GLU A C 1
ATOM 1115 O O . GLU A 1 147 ? 22 -10.195 -4.367 1 87.88 147 GLU A O 1
ATOM 1120 N N . HIS A 1 148 ? 21.25 -12.25 -3.846 1 91.06 148 HIS A N 1
ATOM 1121 C CA . HIS A 1 148 ? 21.469 -12.805 -5.176 1 91.06 148 HIS A CA 1
ATOM 1122 C C . HIS A 1 148 ? 20.344 -13.742 -5.578 1 91.06 148 HIS A C 1
ATOM 1124 O O . HIS A 1 148 ? 19.734 -14.398 -4.727 1 91.06 148 HIS A O 1
ATOM 1130 N N . HIS A 1 149 ? 20.016 -13.633 -6.871 1 93.69 149 HIS A N 1
ATOM 1131 C CA . HIS A 1 149 ? 19.031 -14.57 -7.418 1 93.69 149 HIS A CA 1
ATOM 1132 C C . HIS A 1 149 ? 19.422 -15.008 -8.828 1 93.69 149 HIS A C 1
ATOM 1134 O O . HIS A 1 149 ? 20.312 -14.422 -9.445 1 93.69 149 HIS A O 1
ATOM 1140 N N . ASP A 1 150 ? 18.875 -16.141 -9.219 1 96.62 150 ASP A N 1
ATOM 1141 C CA . ASP A 1 150 ? 19 -16.562 -10.609 1 96.62 150 ASP A CA 1
ATOM 1142 C C . ASP A 1 150 ? 17.906 -15.945 -11.477 1 96.62 150 ASP A C 1
ATOM 1144 O O . ASP A 1 150 ? 16.734 -16.344 -11.391 1 96.62 150 ASP A O 1
ATOM 1148 N N . PRO A 1 151 ? 18.344 -15.039 -12.344 1 96.88 151 PRO A N 1
ATOM 1149 C CA . PRO A 1 151 ? 17.344 -14.336 -13.141 1 96.88 151 PRO A CA 1
ATOM 1150 C C . PRO A 1 151 ? 16.484 -15.281 -13.969 1 96.88 151 PRO A C 1
ATOM 1152 O O . PRO A 1 151 ? 15.281 -15.031 -14.156 1 96.88 151 PRO A O 1
ATOM 1155 N N . ALA A 1 152 ? 17.062 -16.297 -14.43 1 97.75 152 ALA A N 1
ATOM 1156 C CA . ALA A 1 152 ? 16.312 -17.266 -15.227 1 97.75 152 ALA A CA 1
ATOM 1157 C C . ALA A 1 152 ? 15.266 -17.984 -14.375 1 97.75 152 ALA A C 1
ATOM 1159 O O . ALA A 1 152 ? 14.133 -18.188 -14.805 1 97.75 152 ALA A O 1
ATOM 1160 N N . ASP A 1 153 ? 15.664 -18.312 -13.25 1 97.12 153 ASP A N 1
ATOM 1161 C CA . ASP A 1 153 ? 14.742 -18.969 -12.328 1 97.12 153 ASP A CA 1
ATOM 1162 C C . ASP A 1 153 ? 13.617 -18.031 -11.914 1 97.12 153 ASP A C 1
ATOM 1164 O O . ASP A 1 153 ? 12.445 -18.422 -11.891 1 97.12 153 ASP A O 1
ATOM 1168 N N . SER A 1 154 ? 13.953 -16.859 -11.602 1 96.94 154 SER A N 1
ATOM 1169 C CA . SER A 1 154 ? 12.961 -15.859 -11.203 1 96.94 154 SER A CA 1
ATOM 1170 C C . SER A 1 154 ? 11.953 -15.602 -12.328 1 96.94 154 SER A C 1
ATOM 1172 O O . SER A 1 154 ? 10.75 -15.523 -12.078 1 96.94 154 SER A O 1
ATOM 1174 N N . ALA A 1 155 ? 12.5 -15.492 -13.469 1 98.12 155 ALA A N 1
ATOM 1175 C CA . ALA 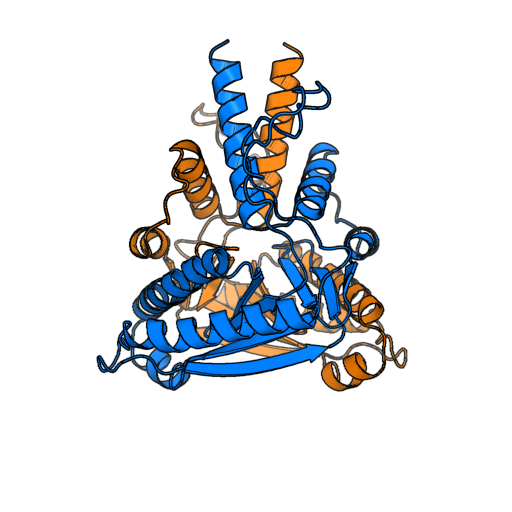A 1 155 ? 11.625 -15.289 -14.617 1 98.12 155 ALA A CA 1
ATOM 1176 C C . ALA A 1 155 ? 10.688 -16.484 -14.812 1 98.12 155 ALA A C 1
ATOM 1178 O O . ALA A 1 155 ? 9.508 -16.312 -15.117 1 98.12 155 ALA A O 1
ATOM 1179 N N . ALA A 1 156 ? 11.203 -17.656 -14.617 1 98.25 156 ALA A N 1
ATOM 1180 C CA . ALA A 1 156 ? 10.406 -18.859 -14.773 1 98.25 156 ALA A CA 1
ATOM 1181 C C . ALA A 1 156 ? 9.297 -18.922 -13.727 1 98.25 156 ALA A C 1
ATOM 1183 O O . ALA A 1 156 ? 8.164 -19.312 -14.039 1 98.25 156 ALA A O 1
ATOM 1184 N N . ARG A 1 157 ? 9.602 -18.562 -12.586 1 97.62 157 ARG A N 1
ATOM 1185 C CA . ARG A 1 157 ? 8.609 -18.547 -11.508 1 97.62 157 ARG A CA 1
ATOM 1186 C C . ARG A 1 157 ? 7.496 -17.547 -11.805 1 97.62 157 ARG A C 1
ATOM 1188 O O . ARG A 1 157 ? 6.316 -17.859 -11.609 1 97.62 157 ARG A O 1
ATOM 1195 N N . VAL A 1 158 ? 7.863 -16.359 -12.297 1 98.5 158 VAL A N 1
ATOM 1196 C CA . VAL A 1 158 ? 6.867 -15.344 -12.617 1 98.5 158 VAL A CA 1
ATOM 1197 C C . VAL A 1 158 ? 6.004 -15.812 -13.781 1 98.5 158 VAL A C 1
ATOM 1199 O O . VAL A 1 158 ? 4.789 -15.602 -13.797 1 98.5 158 VAL A O 1
ATOM 1202 N N . MET A 1 159 ? 6.625 -16.453 -14.695 1 98.62 159 MET A N 1
ATOM 1203 C CA . MET A 1 159 ? 5.883 -16.984 -15.836 1 98.62 159 MET A CA 1
ATOM 1204 C C . MET A 1 159 ? 4.895 -18.062 -15.398 1 98.62 159 MET A C 1
ATOM 1206 O O . MET A 1 159 ? 3.756 -18.094 -15.867 1 98.62 159 MET A O 1
ATOM 1210 N N . ALA A 1 160 ? 5.344 -18.938 -14.555 1 98.62 160 ALA A N 1
ATOM 1211 C CA . ALA A 1 160 ? 4.457 -19.969 -14.023 1 98.62 160 ALA A CA 1
ATOM 1212 C C . ALA A 1 160 ? 3.295 -19.344 -13.25 1 98.62 160 ALA A C 1
ATOM 1214 O O . ALA A 1 160 ? 2.152 -19.797 -13.367 1 98.62 160 ALA A O 1
ATOM 1215 N N . PHE A 1 161 ? 3.6 -18.328 -12.508 1 98.5 161 PHE A N 1
ATOM 1216 C CA . PHE A 1 161 ? 2.576 -17.578 -11.797 1 98.5 161 PHE A CA 1
ATOM 1217 C C . PHE A 1 161 ? 1.565 -16.984 -12.773 1 98.5 161 PHE A C 1
ATOM 1219 O O . PHE A 1 161 ? 0.356 -17.094 -12.57 1 98.5 161 PHE A O 1
ATOM 1226 N N . ALA A 1 162 ? 2.07 -16.391 -13.828 1 98.75 162 ALA A N 1
ATOM 1227 C CA . ALA A 1 162 ? 1.228 -15.766 -14.836 1 98.75 162 ALA A CA 1
ATOM 1228 C C . ALA A 1 162 ? 0.265 -16.766 -15.461 1 98.75 162 ALA A C 1
ATOM 1230 O O . ALA A 1 162 ? -0.921 -16.484 -15.633 1 98.75 162 ALA A O 1
ATOM 1231 N N . LYS A 1 163 ? 0.795 -17.891 -15.75 1 98.56 163 LYS A N 1
ATOM 1232 C CA . LYS A 1 163 ? -0.025 -18.938 -16.359 1 98.56 163 LYS A CA 1
ATOM 1233 C C . LYS A 1 163 ? -1.148 -19.375 -15.422 1 98.56 163 LYS A C 1
ATOM 1235 O O . LYS A 1 163 ? -2.307 -19.469 -15.836 1 98.56 163 LYS A O 1
ATOM 1240 N N . ASP A 1 164 ? -0.772 -19.594 -14.219 1 98.56 164 ASP A N 1
ATOM 1241 C CA . ASP A 1 164 ? -1.771 -20.016 -13.242 1 98.56 164 ASP A CA 1
ATOM 1242 C C . ASP A 1 164 ? -2.77 -18.891 -12.961 1 98.56 164 ASP A C 1
ATOM 1244 O O . ASP A 1 164 ? -3.947 -19.156 -12.711 1 98.56 164 ASP A O 1
ATOM 1248 N N . MET A 1 165 ? -2.275 -17.703 -12.945 1 98.25 165 MET A N 1
ATOM 1249 C CA . MET A 1 165 ? -3.143 -16.531 -12.773 1 98.25 165 MET A CA 1
ATOM 1250 C C . MET A 1 165 ? -4.203 -16.484 -13.867 1 98.25 165 MET A C 1
ATOM 1252 O O . MET A 1 165 ? -5.383 -16.266 -13.586 1 98.25 165 MET A O 1
ATOM 1256 N N . MET A 1 166 ? -3.771 -16.656 -15.039 1 98.06 166 MET A N 1
ATOM 1257 C CA . MET A 1 166 ? -4.684 -16.625 -16.172 1 98.06 166 MET A CA 1
ATOM 1258 C C . MET A 1 166 ? -5.723 -17.734 -16.078 1 98.06 166 MET A C 1
ATOM 1260 O O . MET A 1 166 ? -6.91 -17.5 -16.312 1 98.06 166 MET A O 1
ATOM 1264 N N . ALA A 1 167 ? -5.281 -18.891 -15.688 1 98.19 167 ALA A N 1
ATOM 1265 C CA . ALA A 1 167 ? -6.188 -20.031 -15.555 1 98.19 167 ALA A CA 1
ATOM 1266 C C . ALA A 1 167 ? -7.164 -19.812 -14.398 1 98.19 167 ALA A C 1
ATOM 1268 O O . ALA A 1 167 ? -8.367 -20.047 -14.547 1 98.19 167 ALA A O 1
ATOM 1269 N N . SER A 1 168 ? -6.648 -19.359 -13.289 1 97.88 168 SER A N 1
ATOM 1270 C CA . SER A 1 168 ? -7.453 -19.219 -12.078 1 97.88 168 SER A CA 1
ATOM 1271 C C . SER A 1 168 ? -8.438 -18.062 -12.195 1 97.88 168 SER A C 1
ATOM 1273 O O . SER A 1 168 ? -9.523 -18.094 -11.609 1 97.88 168 SER A O 1
ATOM 1275 N N . SER A 1 169 ? -8.039 -16.984 -12.883 1 97.94 169 SER A N 1
ATOM 1276 C CA . SER A 1 169 ? -8.914 -15.82 -13.023 1 97.94 169 SER A CA 1
ATOM 1277 C C . SER A 1 169 ? -10.227 -16.203 -13.695 1 97.94 169 SER A C 1
ATOM 1279 O O . SER A 1 169 ? -11.273 -15.625 -13.398 1 97.94 169 SER A O 1
ATOM 1281 N N . LYS A 1 170 ? -10.219 -17.203 -14.516 1 97.38 170 LYS A N 1
ATOM 1282 C CA . LYS A 1 170 ? -11.391 -17.625 -15.273 1 97.38 170 LYS A CA 1
ATOM 1283 C C . LYS A 1 170 ? -12.438 -18.25 -14.359 1 97.38 170 LYS A C 1
ATOM 1285 O O . LYS A 1 170 ? -13.594 -18.422 -14.742 1 97.38 170 LYS A O 1
ATOM 1290 N N . GLN A 1 171 ? -12.016 -18.672 -13.234 1 96.62 171 GLN A N 1
ATOM 1291 C CA . GLN A 1 171 ? -12.938 -19.281 -12.273 1 96.62 171 GLN A CA 1
ATOM 1292 C C . GLN A 1 171 ? -13.766 -18.219 -11.555 1 96.62 171 GLN A C 1
ATOM 1294 O O . GLN A 1 171 ? -14.727 -18.547 -10.859 1 96.62 171 GLN A O 1
ATOM 1299 N N . VAL A 1 172 ? -13.359 -16.984 -11.648 1 96.88 172 VAL A N 1
ATOM 1300 C CA . VAL A 1 172 ? -14.094 -15.867 -11.07 1 96.88 172 VAL A CA 1
ATOM 1301 C C . VAL A 1 172 ? -14.945 -15.188 -12.141 1 96.88 172 VAL A C 1
ATOM 1303 O O . VAL A 1 172 ? -14.516 -15.062 -13.289 1 96.88 172 VAL A O 1
ATOM 1306 N N . LYS A 1 173 ? -16.125 -14.758 -11.711 1 97.56 173 LYS A N 1
ATOM 1307 C CA . LYS A 1 173 ? -17.047 -14.133 -12.664 1 97.56 173 LYS A CA 1
ATOM 1308 C C . LYS A 1 173 ? -17.125 -12.625 -12.445 1 97.56 173 LYS A C 1
ATOM 1310 O O . LYS A 1 173 ? -17.047 -12.148 -11.312 1 97.56 173 LYS A O 1
ATOM 1315 N N . MET A 1 174 ? -17.328 -11.922 -13.586 1 97.5 174 MET A N 1
ATOM 1316 C CA . MET A 1 174 ? -17.594 -10.484 -13.492 1 97.5 174 MET A CA 1
ATOM 1317 C C . MET A 1 174 ? -18.953 -10.219 -12.859 1 97.5 174 MET A C 1
ATOM 1319 O O . MET A 1 174 ? -19.938 -10.852 -13.219 1 97.5 174 MET A O 1
ATOM 1323 N N . PRO A 1 175 ? -18.984 -9.289 -11.992 1 95.94 175 PRO A N 1
ATOM 1324 C CA . PRO A 1 175 ? -20.219 -9.117 -11.227 1 95.94 175 PRO A CA 1
ATOM 1325 C C . PRO A 1 175 ? -21.344 -8.508 -12.055 1 95.94 175 PRO A C 1
ATOM 1327 O O . PRO A 1 175 ? -22.516 -8.688 -11.734 1 95.94 175 PRO A O 1
ATOM 1330 N N . HIS A 1 176 ? -21.031 -7.777 -13.125 1 95.44 176 HIS A N 1
ATOM 1331 C CA . HIS A 1 176 ? -22.078 -7.07 -13.852 1 95.44 176 HIS A CA 1
ATOM 1332 C C . HIS A 1 176 ? -22.719 -7.969 -14.906 1 95.44 176 HIS A C 1
ATOM 1334 O O . HIS A 1 176 ? -23.859 -7.734 -15.312 1 95.44 176 HIS A O 1
ATOM 1340 N N . ASN A 1 177 ? -22.062 -9.031 -15.383 1 96.25 177 ASN A N 1
ATOM 1341 C CA . ASN A 1 177 ? -22.641 -9.812 -16.469 1 96.25 177 ASN A CA 1
ATOM 1342 C C . ASN A 1 177 ? -22.391 -11.305 -16.281 1 96.25 177 ASN A C 1
ATOM 1344 O O . ASN A 1 177 ? -22.766 -12.117 -17.125 1 96.25 177 ASN A O 1
ATOM 1348 N N . ASP A 1 178 ? -21.656 -11.758 -15.328 1 96.44 178 ASP A N 1
ATOM 1349 C CA . ASP A 1 178 ? -21.438 -13.141 -14.914 1 96.44 178 ASP A CA 1
ATOM 1350 C C . ASP A 1 178 ? -20.516 -13.859 -15.906 1 96.44 178 ASP A C 1
ATOM 1352 O O . ASP A 1 178 ? -20.5 -15.094 -15.961 1 96.44 178 ASP A O 1
ATOM 1356 N N . GLU A 1 179 ? -19.828 -13.109 -16.719 1 97.56 179 GLU A N 1
ATOM 1357 C CA . GLU A 1 179 ? -18.828 -13.703 -17.609 1 97.56 179 GLU A CA 1
ATOM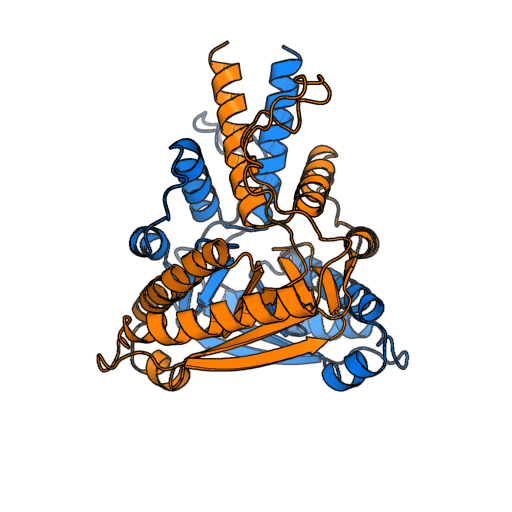 1358 C C . GLU A 1 179 ? -17.516 -13.953 -16.875 1 97.56 179 GLU A C 1
ATOM 1360 O O . GLU A 1 179 ? -17.188 -13.25 -15.914 1 97.56 179 GLU A O 1
ATOM 1365 N N . PRO A 1 180 ? -16.797 -14.953 -17.344 1 98.12 180 PRO A N 1
ATOM 1366 C CA . PRO A 1 180 ? -15.492 -15.188 -16.734 1 98.12 180 PRO A CA 1
ATOM 1367 C C . PRO A 1 180 ? -14.555 -13.992 -16.859 1 98.12 180 PRO A C 1
ATOM 1369 O O . PRO A 1 180 ? -14.539 -13.312 -17.891 1 98.12 180 PRO A O 1
ATOM 1372 N N . VAL A 1 181 ? -13.789 -13.727 -15.789 1 98.44 181 VAL A N 1
ATOM 1373 C CA . VAL A 1 181 ? -12.836 -12.617 -15.773 1 98.44 181 VAL A CA 1
ATOM 1374 C C . VAL A 1 181 ? -11.742 -12.859 -16.812 1 98.44 181 VAL A C 1
ATOM 1376 O O . VAL A 1 181 ? -11.227 -13.977 -16.922 1 98.44 181 VAL A O 1
ATOM 1379 N N . CYS A 1 182 ? -11.469 -11.875 -17.578 1 98.19 182 CYS A N 1
ATOM 1380 C CA . CYS A 1 182 ? -10.32 -11.852 -18.469 1 98.19 182 CYS A CA 1
ATOM 1381 C C . CYS A 1 182 ? -9.273 -10.852 -18 1 98.19 182 CYS A C 1
ATOM 1383 O O . CYS A 1 182 ? -9.617 -9.75 -17.562 1 98.19 182 CYS A O 1
ATOM 1385 N N . ILE A 1 183 ? -8.008 -11.266 -18.047 1 98.5 183 ILE A N 1
ATOM 1386 C CA . ILE A 1 183 ? -6.961 -10.367 -17.578 1 98.5 183 ILE A CA 1
ATOM 1387 C C . ILE A 1 183 ? -5.91 -10.18 -18.672 1 98.5 183 ILE A C 1
ATOM 1389 O O . ILE A 1 183 ? -5.809 -10.992 -19.594 1 98.5 183 ILE A O 1
ATOM 1393 N N . ARG A 1 184 ? -5.238 -9.039 -18.641 1 98.31 184 ARG A N 1
ATOM 1394 C CA . ARG A 1 184 ? -4.059 -8.734 -19.438 1 98.31 184 ARG A CA 1
ATOM 1395 C C . ARG A 1 184 ? -2.797 -8.719 -18.594 1 98.31 184 ARG A C 1
ATOM 1397 O O . ARG A 1 184 ? -2.795 -8.18 -17.484 1 98.31 184 ARG A O 1
ATOM 1404 N N . ILE A 1 185 ? -1.768 -9.422 -19.094 1 98.5 185 ILE A N 1
ATOM 1405 C CA . ILE A 1 185 ? -0.538 -9.523 -18.312 1 98.5 185 ILE A CA 1
ATOM 1406 C C . ILE A 1 185 ? 0.636 -8.992 -19.125 1 98.5 185 ILE A C 1
ATOM 1408 O O . ILE A 1 185 ? 0.766 -9.305 -20.312 1 98.5 185 ILE A O 1
ATOM 1412 N N . GLY A 1 186 ? 1.431 -8.117 -18.562 1 98.31 186 GLY A N 1
ATOM 1413 C CA . GLY A 1 186 ? 2.717 -7.691 -19.094 1 98.31 186 GLY A CA 1
ATOM 1414 C C . GLY A 1 186 ? 3.885 -8.086 -18.203 1 98.31 186 GLY A C 1
ATOM 1415 O O . GLY A 1 186 ? 3.779 -8.062 -16.984 1 98.31 186 GLY A O 1
ATOM 1416 N N . LEU A 1 187 ? 4.945 -8.539 -18.844 1 97.94 187 LEU A N 1
ATOM 1417 C CA . LEU A 1 187 ? 6.152 -8.93 -18.125 1 97.94 187 LEU A CA 1
ATOM 1418 C C . LEU A 1 187 ? 7.344 -8.078 -18.562 1 97.94 187 LEU A C 1
ATOM 1420 O O . LEU A 1 187 ? 7.449 -7.707 -19.734 1 97.94 187 LEU A O 1
ATOM 1424 N N . HIS A 1 188 ? 8.18 -7.754 -17.594 1 97 188 HIS A N 1
ATOM 1425 C CA . HIS A 1 188 ? 9.406 -7.02 -17.875 1 97 188 HIS A CA 1
ATOM 1426 C C . HIS A 1 188 ? 10.539 -7.461 -16.953 1 97 188 HIS A C 1
ATOM 1428 O O . HIS A 1 188 ? 10.336 -7.664 -15.758 1 97 188 HIS A O 1
ATOM 1434 N N . THR A 1 189 ? 11.719 -7.68 -17.547 1 97.5 189 THR A N 1
ATOM 1435 C CA . THR A 1 189 ? 12.914 -7.973 -16.766 1 97.5 189 THR A CA 1
ATOM 1436 C C . THR A 1 189 ? 13.914 -6.824 -16.859 1 97.5 189 THR A C 1
ATOM 1438 O O . THR A 1 189 ? 14.18 -6.309 -17.953 1 97.5 189 THR A O 1
ATOM 1441 N N . GLY A 1 190 ? 14.344 -6.363 -15.719 1 94.94 190 GLY A N 1
ATOM 1442 C CA . GLY A 1 190 ? 15.328 -5.293 -15.664 1 94.94 190 GLY A CA 1
ATOM 1443 C C . GLY A 1 190 ? 15.742 -4.938 -14.25 1 94.94 190 GLY A C 1
ATOM 1444 O O . GLY A 1 190 ? 15.359 -5.613 -13.297 1 94.94 190 GLY A O 1
ATOM 1445 N N . ASP A 1 191 ? 16.656 -3.947 -14.133 1 93.38 191 ASP A N 1
ATOM 1446 C CA . ASP A 1 191 ? 17.125 -3.473 -12.836 1 93.38 191 ASP A CA 1
ATOM 1447 C C . ASP A 1 191 ? 16.062 -2.639 -12.133 1 93.38 191 ASP A C 1
ATOM 1449 O O . ASP A 1 191 ? 15.305 -1.914 -12.781 1 93.38 191 ASP A O 1
ATOM 1453 N N . CYS A 1 192 ? 16 -2.828 -10.82 1 92.88 192 CYS A N 1
ATOM 1454 C CA . CYS A 1 192 ? 15.055 -2.027 -10.039 1 92.88 192 CYS A CA 1
ATOM 1455 C C . CYS A 1 192 ? 15.602 -1.738 -8.648 1 92.88 192 CYS A C 1
ATOM 1457 O O . CYS A 1 192 ? 16.688 -2.203 -8.297 1 92.88 192 CYS A O 1
ATOM 1459 N N . VAL A 1 193 ? 14.906 -0.896 -7.973 1 93.62 193 VAL A N 1
ATOM 1460 C CA . VAL A 1 193 ? 15.195 -0.572 -6.578 1 93.62 193 VAL A CA 1
ATOM 1461 C C . VAL A 1 193 ? 13.961 -0.825 -5.719 1 93.62 193 VAL A C 1
ATOM 1463 O O . VAL A 1 193 ? 12.836 -0.556 -6.145 1 93.62 193 VAL A O 1
ATOM 1466 N N . SER A 1 194 ? 14.188 -1.454 -4.586 1 95.56 194 SER A N 1
ATOM 1467 C CA . SER A 1 194 ? 13.125 -1.602 -3.594 1 95.56 194 SER A CA 1
ATOM 1468 C C . SER A 1 194 ? 13.406 -0.754 -2.355 1 95.56 194 SER A C 1
ATOM 1470 O O . SER A 1 194 ? 14.555 -0.435 -2.062 1 95.56 194 SER A O 1
ATOM 1472 N N . GLY A 1 195 ? 12.336 -0.356 -1.724 1 93.44 195 GLY A N 1
ATOM 1473 C CA . GLY A 1 195 ? 12.484 0.452 -0.524 1 93.44 195 GLY A CA 1
ATOM 1474 C C . GLY A 1 195 ? 11.164 0.953 0.025 1 93.44 195 GLY A C 1
ATOM 1475 O O . GLY A 1 195 ? 10.102 0.675 -0.542 1 93.44 195 GLY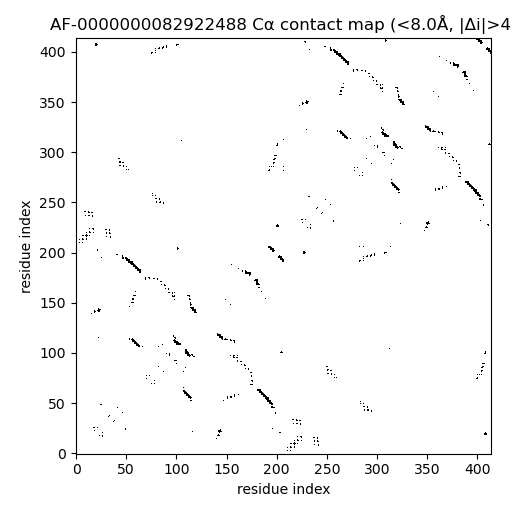 A O 1
ATOM 1476 N N . LEU A 1 196 ? 11.289 1.57 1.138 1 92.94 196 LEU A N 1
ATOM 1477 C CA . LEU A 1 196 ? 10.133 2.158 1.802 1 92.94 196 LEU A CA 1
ATOM 1478 C C . LEU A 1 196 ? 9.82 3.537 1.231 1 92.94 196 LEU A C 1
ATOM 1480 O O . LEU A 1 196 ? 10.734 4.336 0.993 1 92.94 196 LEU A O 1
ATOM 1484 N N . ILE A 1 197 ? 8.555 3.814 0.962 1 91.81 197 ILE A N 1
ATOM 1485 C CA . ILE A 1 197 ? 8.117 5.121 0.476 1 91.81 197 ILE A CA 1
ATOM 1486 C C . ILE A 1 197 ? 7.098 5.719 1.438 1 91.81 197 ILE A C 1
ATOM 1488 O O . ILE A 1 197 ? 6.109 5.062 1.789 1 91.81 197 ILE A O 1
ATOM 1492 N N . GLY A 1 198 ? 7.414 6.938 1.895 1 89.06 198 GLY A N 1
ATOM 1493 C CA . GLY A 1 198 ? 6.457 7.668 2.711 1 89.06 198 GLY A CA 1
ATOM 1494 C C . GLY A 1 198 ? 6.656 7.453 4.199 1 89.06 198 GLY A C 1
ATOM 1495 O O . GLY A 1 198 ? 7.258 6.461 4.613 1 89.06 198 GLY A O 1
ATOM 1496 N N . THR A 1 199 ? 6.066 8.398 4.934 1 83.81 199 THR A N 1
ATOM 1497 C CA . THR A 1 199 ? 6.082 8.312 6.391 1 83.81 199 THR A CA 1
ATOM 1498 C C . THR A 1 199 ? 4.676 8.078 6.934 1 83.81 199 THR A C 1
ATOM 1500 O O . THR A 1 199 ? 4.512 7.539 8.031 1 83.81 199 THR A O 1
ATOM 1503 N N . LYS A 1 200 ? 3.756 8.523 6.16 1 85 200 LYS A N 1
ATOM 1504 C CA . LYS A 1 200 ? 2.35 8.227 6.43 1 85 200 LYS A CA 1
ATOM 1505 C C . LYS A 1 200 ? 1.834 7.121 5.516 1 85 200 LYS A C 1
ATOM 1507 O O . LYS A 1 200 ? 1.978 7.203 4.293 1 85 200 LYS A O 1
ATOM 1512 N N . ALA A 1 201 ? 1.255 6.133 6.117 1 88.81 201 ALA A N 1
ATOM 1513 C CA . ALA A 1 201 ? 0.813 4.984 5.328 1 88.81 201 ALA A CA 1
ATOM 1514 C C . ALA A 1 201 ? 1.902 4.531 4.363 1 88.81 201 ALA A C 1
ATOM 1516 O O . ALA A 1 201 ? 1.677 4.465 3.15 1 88.81 201 ALA A O 1
ATOM 1517 N N . PRO A 1 202 ? 3.055 4.266 5.031 1 90.62 202 PRO A N 1
ATOM 1518 C CA . PRO A 1 202 ? 4.184 3.889 4.18 1 90.62 202 PRO A CA 1
ATOM 1519 C C . PRO A 1 202 ? 3.947 2.574 3.436 1 90.62 202 PRO A C 1
ATOM 1521 O O . PRO A 1 202 ? 3.15 1.745 3.879 1 90.62 202 PRO A O 1
ATOM 1524 N N . LYS A 1 203 ? 4.656 2.398 2.342 1 92.62 203 LYS A N 1
ATOM 1525 C CA . LYS A 1 203 ? 4.566 1.161 1.571 1 92.62 203 LYS A CA 1
ATOM 1526 C C . LYS A 1 203 ? 5.945 0.708 1.101 1 92.62 203 LYS A C 1
ATOM 1528 O O . LYS A 1 203 ? 6.848 1.531 0.918 1 92.62 203 LYS A O 1
ATOM 1533 N N . TYR A 1 204 ? 6.121 -0.566 1.018 1 94.56 204 TYR A N 1
ATOM 1534 C CA . TYR A 1 204 ? 7.312 -1.131 0.391 1 94.56 204 TYR A CA 1
ATOM 1535 C C . TYR A 1 204 ? 7.168 -1.157 -1.126 1 94.56 204 TYR A C 1
ATOM 1537 O O . TYR A 1 204 ? 6.363 -1.92 -1.667 1 94.56 204 TYR A O 1
ATOM 1545 N N . ALA A 1 205 ? 7.961 -0.403 -1.809 1 93.81 205 ALA A N 1
ATOM 1546 C CA . ALA A 1 205 ? 7.793 -0.18 -3.242 1 93.81 205 ALA A CA 1
ATOM 1547 C C . ALA A 1 205 ? 8.945 -0.794 -4.031 1 93.81 205 ALA A C 1
ATOM 1549 O O . ALA A 1 205 ? 10.031 -1.011 -3.49 1 93.81 205 ALA A O 1
ATOM 1550 N N . VAL A 1 206 ? 8.602 -1.078 -5.223 1 93.69 206 VAL A N 1
ATOM 1551 C CA . VAL A 1 206 ? 9.578 -1.485 -6.223 1 93.69 206 VAL A CA 1
ATOM 1552 C C . VAL A 1 206 ? 9.5 -0.556 -7.434 1 93.69 206 VAL A C 1
ATOM 1554 O O . VAL A 1 206 ? 8.422 -0.346 -7.992 1 93.69 206 VAL A O 1
ATOM 1557 N N . LEU A 1 207 ? 10.656 0.032 -7.742 1 86.75 207 LEU A N 1
ATOM 1558 C CA . LEU A 1 207 ? 10.695 0.999 -8.836 1 86.75 207 LEU A CA 1
ATOM 1559 C C . LEU A 1 207 ? 11.734 0.603 -9.875 1 86.75 207 LEU A C 1
ATOM 1561 O O . LEU A 1 207 ? 12.836 0.168 -9.523 1 86.75 207 LEU A O 1
ATOM 1565 N N . MET B 1 1 ? 9.273 -8.352 36 1 61.94 1 MET B N 1
ATOM 1566 C CA . MET B 1 1 ? 8.867 -6.949 36 1 61.94 1 MET B CA 1
ATOM 1567 C C . MET B 1 1 ? 9.461 -6.215 34.781 1 61.94 1 MET B C 1
ATOM 1569 O O . MET B 1 1 ? 8.734 -5.566 34.031 1 61.94 1 MET B O 1
ATOM 1573 N N . GLU B 1 2 ? 10.766 -6.363 34.656 1 77.44 2 GLU B N 1
ATOM 1574 C CA . GLU B 1 2 ? 11.477 -5.695 33.562 1 77.44 2 GLU B CA 1
ATOM 1575 C C . GLU B 1 2 ? 11.102 -6.293 32.188 1 77.44 2 GLU B C 1
ATOM 1577 O O . GLU B 1 2 ? 10.867 -5.566 31.234 1 77.44 2 GLU B O 1
ATOM 1582 N N . THR B 1 3 ? 10.891 -7.574 32.25 1 78.62 3 THR B N 1
ATOM 1583 C CA . THR B 1 3 ? 10.539 -8.258 31.016 1 78.62 3 THR B CA 1
ATOM 1584 C C . THR B 1 3 ? 9.141 -7.852 30.562 1 78.62 3 THR B C 1
ATOM 1586 O O . THR B 1 3 ? 8.906 -7.688 29.359 1 78.62 3 THR B O 1
ATOM 1589 N N . GLU B 1 4 ? 8.352 -7.691 31.594 1 81.12 4 GLU B N 1
ATOM 1590 C CA . GLU B 1 4 ? 6.98 -7.289 31.266 1 81.12 4 GLU B CA 1
ATOM 1591 C C . GLU B 1 4 ? 6.945 -5.898 30.641 1 81.12 4 GLU B C 1
ATOM 1593 O O . GLU B 1 4 ? 6.199 -5.66 29.688 1 81.12 4 GLU B O 1
ATOM 1598 N N . LYS B 1 5 ? 7.738 -5.102 31.234 1 82.38 5 LYS B N 1
ATOM 1599 C CA . LYS B 1 5 ? 7.797 -3.744 30.703 1 82.38 5 LYS B CA 1
ATOM 1600 C C . LYS B 1 5 ? 8.328 -3.738 29.266 1 82.38 5 LYS B C 1
ATOM 1602 O O . LYS B 1 5 ? 7.816 -3.02 28.406 1 82.38 5 LYS B O 1
ATOM 1607 N N . LEU B 1 6 ? 9.312 -4.52 29.094 1 80.75 6 LEU B N 1
ATOM 1608 C CA . LEU B 1 6 ? 9.906 -4.598 27.766 1 80.75 6 LEU B CA 1
ATOM 1609 C C . LEU B 1 6 ? 8.898 -5.145 26.75 1 80.75 6 LEU B C 1
ATOM 1611 O O . LEU B 1 6 ? 8.812 -4.648 25.625 1 80.75 6 LEU B O 1
ATOM 1615 N N . LEU B 1 7 ? 8.156 -6.098 27.156 1 83.69 7 LEU B N 1
ATOM 1616 C CA . LEU B 1 7 ? 7.16 -6.688 26.281 1 83.69 7 LEU B CA 1
ATOM 1617 C C . LEU B 1 7 ? 6.035 -5.699 25.984 1 83.69 7 LEU B C 1
ATOM 1619 O O . LEU B 1 7 ? 5.523 -5.645 24.875 1 83.69 7 LEU B O 1
ATOM 1623 N N . ALA B 1 8 ? 5.781 -5.004 26.984 1 83.25 8 ALA B N 1
ATOM 1624 C CA . ALA B 1 8 ? 4.738 -3.996 26.812 1 83.25 8 ALA B CA 1
ATOM 1625 C C . ALA B 1 8 ? 5.184 -2.904 25.844 1 83.25 8 ALA B C 1
ATOM 1627 O O . ALA B 1 8 ? 4.414 -2.475 24.984 1 83.25 8 ALA B O 1
ATOM 1628 N N . ASP B 1 9 ? 6.414 -2.508 26 1 83.69 9 ASP B N 1
ATOM 1629 C CA . ASP B 1 9 ? 6.961 -1.488 25.109 1 83.69 9 ASP B CA 1
ATOM 1630 C C . ASP B 1 9 ? 6.996 -1.98 23.672 1 83.69 9 ASP B C 1
ATOM 1632 O O . ASP B 1 9 ? 6.688 -1.229 22.75 1 83.69 9 ASP B O 1
ATOM 1636 N N . LEU B 1 10 ? 7.277 -3.15 23.547 1 83.19 10 LEU B N 1
ATOM 1637 C CA . LEU B 1 10 ? 7.348 -3.738 22.219 1 83.19 10 LEU B CA 1
ATOM 1638 C C . LEU B 1 10 ? 5.957 -3.854 21.594 1 83.19 10 LEU B C 1
ATOM 1640 O O . LEU B 1 10 ? 5.77 -3.539 20.422 1 83.19 10 LEU B O 1
ATOM 1644 N N . ALA B 1 11 ? 5.098 -4.301 22.391 1 83.25 11 ALA B N 1
ATOM 1645 C CA . ALA B 1 11 ? 3.727 -4.43 21.906 1 83.25 11 ALA B CA 1
ATOM 1646 C C . ALA B 1 11 ? 3.16 -3.078 21.484 1 83.25 11 ALA B C 1
ATOM 1648 O O . ALA B 1 11 ? 2.482 -2.975 20.469 1 83.25 11 ALA B O 1
ATOM 1649 N N . GLU B 1 12 ? 3.521 -2.146 22.219 1 83.56 12 GLU B N 1
ATOM 1650 C CA . GLU B 1 12 ? 3.053 -0.799 21.906 1 83.56 12 GLU B CA 1
ATOM 1651 C C . GLU B 1 12 ? 3.705 -0.268 20.641 1 83.56 12 GLU B C 1
ATOM 1653 O O . GLU B 1 12 ? 3.043 0.372 19.812 1 83.56 12 GLU B O 1
ATOM 1658 N N . ALA B 1 13 ? 4.926 -0.478 20.562 1 83.25 13 ALA B N 1
ATOM 1659 C CA . ALA B 1 13 ? 5.645 -0.027 19.375 1 83.25 13 ALA B CA 1
ATOM 1660 C C . ALA B 1 13 ? 5.082 -0.683 18.109 1 83.25 13 ALA B C 1
ATOM 1662 O O . ALA B 1 13 ? 4.914 -0.024 17.078 1 83.25 13 ALA B O 1
ATOM 1663 N N . GLN B 1 14 ? 4.781 -1.869 18.219 1 83.56 14 GLN B N 1
ATOM 1664 C CA . GLN B 1 14 ? 4.246 -2.604 17.078 1 83.56 14 GLN B CA 1
ATOM 1665 C C . GLN B 1 14 ? 2.838 -2.131 16.734 1 83.56 14 GLN B C 1
ATOM 1667 O O . GLN B 1 14 ? 2.475 -2.051 15.555 1 83.56 14 GLN B O 1
ATOM 1672 N N . LEU B 1 15 ? 2.15 -1.888 17.703 1 83.38 15 LEU B N 1
ATOM 1673 C CA . LEU B 1 15 ? 0.81 -1.354 17.484 1 83.38 15 LEU B CA 1
ATOM 1674 C C . LEU B 1 15 ? 0.873 0.014 16.812 1 83.38 15 LEU B C 1
ATOM 1676 O O . LEU B 1 15 ? 0.072 0.31 15.922 1 83.38 15 LEU B O 1
ATOM 1680 N N . ARG B 1 16 ? 1.777 0.81 17.219 1 83.19 16 ARG B N 1
ATOM 1681 C CA . ARG B 1 16 ? 1.954 2.129 16.609 1 83.19 16 ARG B CA 1
ATOM 1682 C C . ARG B 1 16 ? 2.307 2.012 15.133 1 83.19 16 ARG B C 1
ATOM 1684 O O . ARG B 1 16 ? 1.818 2.791 14.312 1 83.19 16 ARG B O 1
ATOM 1691 N N . THR B 1 17 ? 3.086 1.057 14.898 1 82.94 17 THR B N 1
ATOM 1692 C CA . THR B 1 17 ? 3.461 0.834 13.508 1 82.94 17 THR B CA 1
ATOM 1693 C C . THR B 1 17 ? 2.24 0.464 12.672 1 82.94 17 THR B C 1
ATOM 1695 O O . THR B 1 17 ? 2.041 1.006 11.586 1 82.94 17 THR B O 1
ATOM 1698 N N . ALA B 1 18 ? 1.402 -0.378 13.195 1 87.06 18 ALA B N 1
ATOM 1699 C CA . ALA B 1 18 ? 0.198 -0.802 12.484 1 87.06 18 ALA B CA 1
ATOM 1700 C C . ALA B 1 18 ? -0.783 0.356 12.328 1 87.06 18 ALA B C 1
ATOM 1702 O O . ALA B 1 18 ? -1.452 0.476 11.305 1 87.06 18 ALA B O 1
ATOM 1703 N N . SER B 1 19 ? -0.796 1.216 13.281 1 86.06 19 SER B N 1
ATOM 1704 C CA . SER B 1 19 ? -1.755 2.316 13.297 1 86.06 19 SER B CA 1
ATOM 1705 C C . SER B 1 19 ? -1.359 3.404 12.297 1 86.06 19 SER B C 1
ATOM 1707 O O . SER B 1 19 ? -2.182 4.242 11.93 1 86.06 19 SER B O 1
ATOM 1709 N N . THR B 1 20 ? -0.164 3.438 11.875 1 83.69 20 THR B N 1
ATOM 1710 C CA . THR B 1 20 ? 0.255 4.395 10.859 1 83.69 20 THR B CA 1
ATOM 1711 C C . THR B 1 20 ? -0.164 3.928 9.469 1 83.69 20 THR B C 1
ATOM 1713 O O . THR B 1 20 ? -0.201 4.723 8.523 1 83.69 20 THR B O 1
ATOM 1716 N N . ILE B 1 21 ? -0.56 2.65 9.43 1 88.56 21 ILE B N 1
ATOM 1717 C CA . ILE B 1 21 ? -0.836 2.061 8.125 1 88.56 21 ILE B CA 1
ATOM 1718 C C . ILE B 1 21 ? -2.342 1.881 7.945 1 88.56 21 ILE B C 1
ATOM 1720 O O . ILE B 1 21 ? -2.877 2.105 6.859 1 88.56 21 ILE B O 1
ATOM 1724 N N . PHE B 1 22 ? -2.98 1.472 9.086 1 92.12 22 PHE B N 1
ATOM 1725 C CA . PHE B 1 22 ? -4.383 1.075 8.992 1 92.12 22 PHE B CA 1
ATOM 1726 C C . PHE B 1 22 ? -5.227 1.823 10.016 1 92.12 22 PHE B C 1
ATOM 1728 O O . PHE B 1 22 ? -4.75 2.154 11.102 1 92.12 22 PHE B O 1
ATOM 1735 N N . PRO B 1 23 ? -6.477 2.051 9.609 1 92.88 23 PRO B N 1
ATOM 1736 C CA . PRO B 1 23 ? -7.391 2.57 10.633 1 92.88 23 PRO B CA 1
ATOM 1737 C C . PRO B 1 23 ? -7.668 1.561 11.742 1 92.88 23 PRO B C 1
ATOM 1739 O O . PRO B 1 23 ? -7.367 0.374 11.594 1 92.88 23 PRO B O 1
ATOM 1742 N N . ARG B 1 24 ? -8.258 1.988 12.688 1 88.81 24 ARG B N 1
ATOM 1743 C CA . ARG B 1 24 ? -8.43 1.231 13.922 1 88.81 24 ARG B CA 1
ATOM 1744 C C . ARG B 1 24 ? -9.148 -0.086 13.664 1 88.81 24 ARG B C 1
ATOM 1746 O O . ARG B 1 24 ? -8.703 -1.145 14.109 1 88.81 24 ARG B O 1
ATOM 1753 N N . HIS B 1 25 ? -10.203 -0.029 12.984 1 90.75 25 HIS B N 1
ATOM 1754 C CA . HIS B 1 25 ? -11.023 -1.228 12.828 1 90.75 25 HIS B CA 1
ATOM 1755 C C . HIS B 1 25 ? -10.281 -2.297 12.031 1 90.75 25 HIS B C 1
ATOM 1757 O O . HIS B 1 25 ? -10.5 -3.492 12.242 1 90.75 25 HIS B O 1
ATOM 1763 N N . VAL B 1 26 ? -9.414 -1.895 11.195 1 91.81 26 VAL B N 1
ATOM 1764 C CA . VAL B 1 26 ? -8.625 -2.844 10.422 1 91.81 26 VAL B CA 1
ATOM 1765 C C . VAL B 1 26 ? -7.52 -3.434 11.289 1 91.81 26 VAL B C 1
ATOM 1767 O O . VAL B 1 26 ? -7.266 -4.641 11.25 1 91.81 26 VAL B O 1
ATOM 1770 N N . VAL B 1 27 ? -6.852 -2.582 12.062 1 89.06 27 VAL B N 1
ATOM 1771 C CA . VAL B 1 27 ? -5.812 -3.051 12.977 1 89.06 27 VAL B CA 1
ATOM 1772 C C . VAL B 1 27 ? -6.391 -4.094 13.93 1 89.06 27 VAL B C 1
ATOM 1774 O O . VAL B 1 27 ? -5.793 -5.148 14.148 1 89.06 27 VAL B O 1
ATOM 1777 N N . GLU B 1 28 ? -7.531 -3.795 14.422 1 88.19 28 GLU B N 1
ATOM 1778 C CA . GLU B 1 28 ? -8.195 -4.707 15.344 1 88.19 28 GLU B CA 1
ATOM 1779 C C . GLU B 1 28 ? -8.539 -6.031 14.672 1 88.19 28 GLU B C 1
ATOM 1781 O O . GLU B 1 28 ? -8.344 -7.102 15.25 1 88.19 28 GLU B O 1
ATOM 1786 N N . PHE B 1 29 ? -9 -5.906 13.523 1 88.81 29 PHE B N 1
ATOM 1787 C CA . PHE B 1 29 ? -9.352 -7.098 12.758 1 88.81 29 PHE B CA 1
ATOM 1788 C C . PHE B 1 29 ? -8.117 -7.969 12.531 1 88.81 29 PHE B C 1
ATOM 1790 O O . PHE B 1 29 ? -8.148 -9.172 12.797 1 88.81 29 PHE B O 1
ATOM 1797 N N . MET B 1 30 ? -7.051 -7.344 12.109 1 86.94 30 MET B N 1
ATOM 1798 C CA . MET B 1 30 ? -5.836 -8.086 11.773 1 86.94 30 MET B CA 1
ATOM 1799 C C . MET B 1 30 ? -5.203 -8.688 13.023 1 86.94 30 MET B C 1
ATOM 1801 O O . MET B 1 30 ? -4.711 -9.82 12.992 1 86.94 30 MET B O 1
ATOM 1805 N N . THR B 1 31 ? -5.227 -8 14.062 1 85.38 31 THR B N 1
ATOM 1806 C CA . THR B 1 31 ? -4.648 -8.477 15.32 1 85.38 31 THR B CA 1
ATOM 1807 C C . THR B 1 31 ? -5.438 -9.664 15.859 1 85.38 31 THR B C 1
ATOM 1809 O O . THR B 1 31 ? -4.852 -10.656 16.312 1 85.38 31 THR B O 1
ATOM 1812 N N . THR B 1 32 ? -6.73 -9.523 15.812 1 84.56 32 THR B N 1
ATOM 1813 C CA . THR B 1 32 ? -7.586 -10.602 16.297 1 84.56 32 THR B CA 1
ATOM 1814 C C . THR B 1 32 ? -7.371 -11.867 15.469 1 84.56 32 THR B C 1
ATOM 1816 O O . THR B 1 32 ? -7.301 -12.969 16.016 1 84.56 32 THR B O 1
ATOM 1819 N N . ARG B 1 33 ? -7.219 -11.68 14.227 1 83.31 33 ARG B N 1
ATOM 1820 C CA . ARG B 1 33 ? -6.988 -12.82 13.344 1 83.31 33 ARG B CA 1
ATOM 1821 C C . ARG B 1 33 ? -5.645 -13.477 13.641 1 83.31 33 ARG B C 1
ATOM 1823 O O . ARG B 1 33 ? -5.543 -14.703 13.672 1 83.31 33 ARG B O 1
ATOM 1830 N N . ALA B 1 34 ? -4.668 -12.672 13.812 1 81.38 34 ALA B N 1
ATOM 1831 C CA . ALA B 1 34 ? -3.328 -13.18 14.102 1 81.38 34 ALA B CA 1
ATOM 1832 C C . ALA B 1 34 ? -3.307 -13.938 15.43 1 81.38 34 ALA B C 1
ATOM 1834 O O . ALA B 1 34 ? -2.584 -14.922 15.578 1 81.38 34 ALA B O 1
ATOM 1835 N N . LEU B 1 35 ? -4.074 -13.477 16.359 1 82.62 35 LEU B N 1
ATOM 1836 C CA . LEU B 1 35 ? -4.137 -14.094 17.672 1 82.62 35 LEU B CA 1
ATOM 1837 C C . LEU B 1 35 ? -4.809 -15.461 17.609 1 82.62 35 LEU B C 1
ATOM 1839 O O . LEU B 1 35 ? -4.473 -16.359 18.375 1 82.62 35 LEU B O 1
ATOM 1843 N N . LYS B 1 36 ? -5.766 -15.555 16.844 1 77.25 36 LYS B N 1
ATOM 1844 C CA . LYS B 1 36 ? -6.504 -16.812 16.719 1 77.25 36 LYS B CA 1
ATOM 1845 C C . LYS B 1 36 ? -5.719 -17.844 15.914 1 77.25 36 LYS B C 1
ATOM 1847 O O . LYS B 1 36 ? -6.145 -18.984 15.773 1 77.25 36 LYS B O 1
ATOM 1852 N N . GLY B 1 37 ? -4.387 -17.547 15.711 1 66.44 37 GLY B N 1
ATOM 1853 C CA . GLY B 1 37 ? -3.555 -18.484 14.969 1 66.44 37 GLY B CA 1
ATOM 1854 C C . GLY B 1 37 ? -3.846 -18.5 13.484 1 66.44 37 GLY B C 1
ATOM 1855 O O . GLY B 1 37 ? -3.512 -19.469 12.789 1 66.44 37 GLY B O 1
ATOM 1856 N N . GLY B 1 38 ? -4.738 -17.906 13.039 1 53.25 38 GLY B N 1
ATOM 1857 C CA . GLY B 1 38 ? -5.34 -18.031 11.727 1 53.25 38 GLY B CA 1
ATOM 1858 C C . GLY B 1 38 ? -4.387 -17.688 10.594 1 53.25 38 GLY B C 1
ATOM 1859 O O . GLY B 1 38 ? -4.191 -16.5 10.281 1 53.25 38 GLY B O 1
ATOM 1860 N N . THR B 1 39 ? -3.244 -18.422 10.672 1 50.47 39 THR B N 1
ATOM 1861 C CA . THR B 1 39 ? -2.512 -18.453 9.414 1 50.47 39 THR B CA 1
ATOM 1862 C C . THR B 1 39 ? -3.473 -18.578 8.234 1 50.47 39 THR B C 1
ATOM 1864 O O . THR B 1 39 ? -3.041 -18.641 7.078 1 50.47 39 THR B O 1
ATOM 1867 N N . SER B 1 40 ? -4.688 -19.016 8.664 1 50.59 40 SER B N 1
ATOM 1868 C CA . SER B 1 40 ? -5.637 -19.391 7.617 1 50.59 40 SER B CA 1
ATOM 1869 C C . SER B 1 40 ? -6.078 -18.188 6.809 1 50.59 40 SER B C 1
ATOM 1871 O O . SER B 1 40 ? -6.078 -17.062 7.312 1 50.59 40 SER B O 1
ATOM 1873 N N . SER B 1 41 ? -6.094 -18.391 5.523 1 57.66 41 SER B N 1
ATOM 1874 C CA . SER B 1 41 ? -6.477 -17.453 4.465 1 57.66 41 SER B CA 1
ATOM 1875 C C . SER B 1 41 ? -7.777 -16.734 4.805 1 57.66 41 SER B C 1
ATOM 1877 O O . SER B 1 41 ? -8.781 -17.375 5.121 1 57.66 41 SER B O 1
ATOM 1879 N N . THR B 1 42 ? -7.688 -15.539 5.422 1 65.56 42 THR B N 1
ATOM 1880 C CA . THR B 1 42 ? -8.875 -14.703 5.559 1 65.56 42 THR B CA 1
ATOM 1881 C C . THR B 1 42 ? -9.75 -14.797 4.312 1 65.56 42 THR B C 1
ATOM 1883 O O . THR B 1 42 ? -9.266 -14.602 3.195 1 65.56 42 THR B O 1
ATOM 1886 N N . SER B 1 43 ? -10.984 -15.32 4.559 1 73.62 43 SER B N 1
ATOM 1887 C CA . SER B 1 43 ? -11.891 -15.406 3.418 1 73.62 43 SER B CA 1
ATOM 1888 C C . SER B 1 43 ? -12.172 -14.023 2.832 1 73.62 43 SER B C 1
ATOM 1890 O O . SER B 1 43 ? -12.188 -13.023 3.559 1 73.62 43 SER B O 1
ATOM 1892 N N . PRO B 1 44 ? -12.258 -14.062 1.583 1 72.44 44 PRO B N 1
ATOM 1893 C CA . PRO B 1 44 ? -12.617 -12.797 0.931 1 72.44 44 PRO B CA 1
ATOM 1894 C C . PRO B 1 44 ? -13.852 -12.148 1.549 1 72.44 44 PRO B C 1
ATOM 1896 O O . PRO B 1 44 ? -13.938 -10.922 1.622 1 72.44 44 PRO B O 1
ATOM 1899 N N . GLN B 1 45 ? -14.633 -12.984 2.104 1 72.31 45 GLN B N 1
ATOM 1900 C CA . GLN B 1 45 ? -15.867 -12.477 2.691 1 72.31 45 GLN B CA 1
ATOM 1901 C C . GLN B 1 45 ? -15.586 -11.734 3.998 1 72.31 45 GLN B C 1
ATOM 1903 O O . GLN B 1 45 ? -16.203 -10.703 4.277 1 72.31 45 GLN B O 1
ATOM 1908 N N . GLU B 1 46 ? -14.695 -12.219 4.75 1 78.38 46 GLU B N 1
ATOM 1909 C CA . GLU B 1 46 ? -14.344 -11.578 6.012 1 78.38 46 GLU B CA 1
ATOM 1910 C C . GLU B 1 46 ? -13.695 -10.219 5.781 1 78.38 46 GLU B C 1
ATOM 1912 O O . GLU B 1 46 ? -14 -9.258 6.484 1 78.38 46 GLU B O 1
ATOM 1917 N N . VAL B 1 47 ? -12.953 -10.203 4.766 1 78.56 47 VAL B N 1
ATOM 1918 C CA . VAL B 1 47 ? -12.266 -8.961 4.43 1 78.56 47 VAL B CA 1
ATOM 1919 C C . VAL B 1 47 ? -13.273 -7.945 3.891 1 78.56 47 VAL B C 1
ATOM 1921 O O . VAL B 1 47 ? -13.219 -6.762 4.242 1 78.56 47 VAL B O 1
ATOM 1924 N N . ALA B 1 48 ? -14.25 -8.5 3.15 1 76.19 48 ALA B N 1
ATOM 1925 C CA . ALA B 1 48 ? -15.25 -7.633 2.539 1 76.19 48 ALA B CA 1
ATOM 1926 C C . ALA B 1 48 ? -16.125 -6.969 3.602 1 76.19 48 ALA B C 1
ATOM 1928 O O . ALA B 1 48 ? -16.672 -5.883 3.381 1 76.19 48 ALA B O 1
ATOM 1929 N N . GLN B 1 49 ? -16.188 -7.57 4.758 1 81.94 49 GLN B N 1
ATOM 1930 C CA . GLN B 1 49 ? -17.016 -7.035 5.836 1 81.94 49 GLN B CA 1
ATOM 1931 C C . GLN B 1 49 ? -16.391 -5.77 6.426 1 81.94 49 GLN B C 1
ATOM 1933 O O . GLN B 1 49 ? -17.078 -5.004 7.113 1 81.94 49 GLN B O 1
ATOM 1938 N N . LEU B 1 50 ? -15.195 -5.562 6.121 1 89.88 50 LEU B N 1
ATOM 1939 C CA . LEU B 1 50 ? -14.508 -4.383 6.633 1 89.88 50 LEU B CA 1
ATOM 1940 C C . LEU B 1 50 ? -14.805 -3.162 5.766 1 89.88 50 LEU B C 1
ATOM 1942 O O . LEU B 1 50 ? -14.469 -2.035 6.141 1 89.88 50 LEU B O 1
ATOM 1946 N N . ALA B 1 51 ? -15.539 -3.357 4.699 1 90.56 51 ALA B N 1
ATOM 1947 C CA . ALA B 1 51 ? -15.82 -2.271 3.764 1 90.56 51 ALA B CA 1
ATOM 1948 C C . ALA B 1 51 ? -16.797 -1.271 4.363 1 90.56 51 ALA B C 1
ATOM 1950 O O . ALA B 1 51 ? -17.719 -1.654 5.086 1 90.56 51 ALA B O 1
ATOM 1951 N N . ARG B 1 52 ? -16.516 -0.022 4.102 1 92.62 52 ARG B N 1
ATOM 1952 C CA . ARG B 1 52 ? -17.391 1.066 4.547 1 92.62 52 ARG B CA 1
ATOM 1953 C C . ARG B 1 52 ? -17.766 1.969 3.379 1 92.62 52 ARG B C 1
ATOM 1955 O O . ARG B 1 52 ? -16.938 2.287 2.531 1 92.62 52 ARG B O 1
ATOM 1962 N N . GLN B 1 53 ? -19.047 2.369 3.428 1 92.31 53 GLN B N 1
ATOM 1963 C CA . GLN B 1 53 ? -19.547 3.277 2.396 1 92.31 53 GLN B CA 1
ATOM 1964 C C . GLN B 1 53 ? -19.391 4.734 2.83 1 92.31 53 GLN B C 1
ATOM 1966 O O . GLN B 1 53 ? -19.656 5.07 3.986 1 92.31 53 GLN B O 1
ATOM 1971 N N . HIS B 1 54 ? -18.984 5.562 1.866 1 94.81 54 HIS B N 1
ATOM 1972 C CA . HIS B 1 54 ? -18.828 6.988 2.115 1 94.81 54 HIS B CA 1
ATOM 1973 C C . HIS B 1 54 ? -19.516 7.816 1.044 1 94.81 54 HIS B C 1
ATOM 1975 O O . HIS B 1 54 ? -19.344 7.574 -0.152 1 94.81 54 HIS B O 1
ATOM 1981 N N . LYS B 1 55 ? -20.25 8.789 1.502 1 94.44 55 LYS B N 1
ATOM 1982 C CA . LYS B 1 55 ? -20.953 9.664 0.571 1 94.44 55 LYS B CA 1
ATOM 1983 C C . LYS B 1 55 ? -20.219 10.992 0.391 1 94.44 55 LYS B C 1
ATOM 1985 O O . LYS B 1 55 ? -19.766 11.594 1.365 1 94.44 55 LYS B O 1
ATOM 1990 N N . ASP B 1 56 ? -20.125 11.43 -0.803 1 96.62 56 ASP B N 1
ATOM 1991 C CA . ASP B 1 56 ? -19.656 12.766 -1.159 1 96.62 56 ASP B CA 1
ATOM 1992 C C . ASP B 1 56 ? -18.266 13.023 -0.574 1 96.62 56 ASP B C 1
ATOM 1994 O O . ASP B 1 56 ? -18.031 14.047 0.071 1 96.62 56 ASP B O 1
ATOM 1998 N N . VAL B 1 57 ? -17.391 12.07 -0.833 1 97.19 57 VAL B N 1
ATOM 1999 C CA . VAL B 1 57 ? -15.992 12.219 -0.441 1 97.19 57 VAL B CA 1
ATOM 2000 C C . VAL B 1 57 ? -15.211 12.93 -1.547 1 97.19 57 VAL B C 1
ATOM 2002 O O . VAL B 1 57 ? -15.523 12.766 -2.73 1 97.19 57 VAL B O 1
ATOM 2005 N N . THR B 1 58 ? -14.266 13.758 -1.179 1 98.44 58 THR B N 1
ATOM 2006 C CA . THR B 1 58 ? -13.422 14.43 -2.164 1 98.44 58 THR B CA 1
ATOM 2007 C C . THR B 1 58 ? -12.055 13.75 -2.262 1 98.44 58 THR B C 1
ATOM 2009 O O . THR B 1 58 ? -11.367 13.586 -1.252 1 98.44 58 THR B O 1
ATOM 2012 N N . LEU B 1 59 ? -11.742 13.359 -3.486 1 98.06 59 LEU B N 1
ATOM 2013 C CA . LEU B 1 59 ? -10.461 12.711 -3.77 1 98.06 59 LEU B CA 1
ATOM 2014 C C . LEU B 1 59 ? -9.539 13.656 -4.539 1 98.06 59 LEU B C 1
ATOM 2016 O O . LEU B 1 59 ? -9.992 14.398 -5.41 1 98.06 59 LEU B O 1
ATOM 2020 N N . LEU B 1 60 ? -8.281 13.586 -4.145 1 98.62 60 LEU B N 1
ATOM 2021 C CA . LEU B 1 60 ? -7.219 14.305 -4.84 1 98.62 60 LEU B CA 1
ATOM 2022 C C . LEU B 1 60 ? -6.223 13.336 -5.465 1 98.62 60 LEU B C 1
ATOM 2024 O O . LEU B 1 60 ? -5.746 12.414 -4.793 1 98.62 60 LEU B O 1
ATOM 2028 N N . PHE B 1 61 ? -5.996 13.523 -6.77 1 97.81 61 PHE B N 1
ATOM 2029 C CA . PHE B 1 61 ? -4.965 12.789 -7.496 1 97.81 61 PHE B CA 1
ATOM 2030 C C . PHE B 1 61 ? -3.852 13.727 -7.949 1 97.81 61 PHE B C 1
ATOM 2032 O O . PHE B 1 61 ? -4.117 14.742 -8.602 1 97.81 61 PHE B O 1
ATOM 2039 N N . MET B 1 62 ? -2.656 13.312 -7.547 1 98.31 62 MET B N 1
ATOM 2040 C CA . MET B 1 62 ? -1.519 14.141 -7.938 1 98.31 62 MET B CA 1
ATOM 2041 C C . MET B 1 62 ? -0.491 13.328 -8.711 1 98.31 62 MET B C 1
ATOM 2043 O O . MET B 1 62 ? -0.176 12.195 -8.336 1 98.31 62 MET B O 1
ATOM 2047 N N . ASP B 1 63 ? 0.023 13.891 -9.789 1 97.5 63 ASP B N 1
ATOM 2048 C CA . ASP B 1 63 ? 1.098 13.297 -10.578 1 97.5 63 ASP B CA 1
ATOM 2049 C C . ASP B 1 63 ? 2.227 14.297 -10.812 1 97.5 63 ASP B C 1
ATOM 2051 O O . ASP B 1 63 ? 1.989 15.508 -10.859 1 97.5 63 ASP B O 1
ATOM 2055 N N . ILE B 1 64 ? 3.385 13.734 -10.945 1 98.06 64 ILE B N 1
ATOM 2056 C CA . ILE B 1 64 ? 4.559 14.57 -11.172 1 98.06 64 ILE B CA 1
ATOM 2057 C C . ILE B 1 64 ? 4.762 14.781 -12.664 1 98.06 64 ILE B C 1
ATOM 2059 O O . ILE B 1 64 ? 4.828 13.82 -13.43 1 98.06 64 ILE B O 1
ATOM 2063 N N . VAL B 1 65 ? 4.879 16.031 -13.078 1 97.75 65 VAL B N 1
ATOM 2064 C CA . VAL B 1 65 ? 5.109 16.359 -14.484 1 97.75 65 VAL B CA 1
ATOM 2065 C C . VAL B 1 65 ? 6.523 15.945 -14.875 1 97.75 65 VAL B C 1
ATOM 2067 O O . VAL B 1 65 ? 7.496 16.328 -14.227 1 97.75 65 VAL B O 1
ATOM 2070 N N . GLY B 1 66 ? 6.637 15.156 -15.93 1 96.44 66 GLY B N 1
ATOM 2071 C CA . GLY B 1 66 ? 7.941 14.773 -16.453 1 96.44 66 GLY B CA 1
ATOM 2072 C C . GLY B 1 66 ? 8.586 13.641 -15.688 1 96.44 66 GLY B C 1
ATOM 2073 O O . GLY B 1 66 ? 9.789 13.406 -15.812 1 96.44 66 GLY B O 1
ATOM 2074 N N . PHE B 1 67 ? 7.855 12.938 -14.891 1 95.5 67 PHE B N 1
ATOM 2075 C CA . PHE B 1 67 ? 8.414 11.875 -14.047 1 95.5 67 PHE B CA 1
ATOM 2076 C C . PHE B 1 67 ? 8.961 10.742 -14.898 1 95.5 67 PHE B C 1
ATOM 2078 O O . PHE B 1 67 ? 10.07 10.266 -14.672 1 95.5 67 PHE B O 1
ATOM 2085 N N . THR B 1 68 ? 8.172 10.359 -15.812 1 90.25 68 THR B N 1
ATOM 2086 C CA . THR B 1 68 ? 8.539 9.195 -16.609 1 90.25 68 THR B CA 1
ATOM 2087 C C . THR B 1 68 ? 9.867 9.438 -17.328 1 90.25 68 THR B C 1
ATOM 2089 O O . THR B 1 68 ? 10.75 8.57 -17.328 1 90.25 68 THR B O 1
ATOM 2092 N N . SER B 1 69 ? 10 10.555 -17.969 1 94 69 SER B N 1
ATOM 2093 C CA . SER B 1 69 ? 11.25 10.906 -18.641 1 94 69 SER B CA 1
ATOM 2094 C C . SER B 1 69 ? 12.406 11.008 -17.656 1 94 69 SER B C 1
ATOM 2096 O O . SER B 1 69 ? 13.492 10.492 -17.906 1 94 69 SER B O 1
ATOM 2098 N N . MET B 1 70 ? 12.172 11.625 -16.578 1 94.94 70 MET B N 1
ATOM 2099 C CA . MET B 1 70 ? 13.18 11.797 -15.547 1 94.94 70 MET B CA 1
ATOM 2100 C C . MET B 1 70 ? 13.648 10.445 -15.008 1 94.94 70 MET B C 1
ATOM 2102 O O . MET B 1 70 ? 14.844 10.219 -14.844 1 94.94 70 MET B O 1
ATOM 2106 N N . ALA B 1 71 ? 12.742 9.555 -14.766 1 91.31 71 ALA B N 1
ATOM 2107 C CA . ALA B 1 71 ? 13.047 8.25 -14.18 1 91.31 71 ALA B CA 1
ATOM 2108 C C . ALA B 1 71 ? 13.945 7.434 -15.109 1 91.31 71 ALA B C 1
ATOM 2110 O O . ALA B 1 71 ? 14.664 6.543 -14.648 1 91.31 71 ALA B O 1
ATOM 2111 N N . LYS B 1 72 ? 13.984 7.73 -16.375 1 90.31 72 LYS B N 1
ATOM 2112 C CA . LYS B 1 72 ? 14.828 7.047 -17.344 1 90.31 72 LYS B CA 1
ATOM 2113 C C . LYS B 1 72 ? 16.234 7.637 -17.359 1 90.31 72 LYS B C 1
ATOM 2115 O O . LYS B 1 72 ? 17.172 7.008 -17.859 1 90.31 72 LYS B O 1
ATOM 2120 N N . GLU B 1 73 ? 16.359 8.828 -16.812 1 94.38 73 GLU B N 1
ATOM 2121 C CA . GLU B 1 73 ? 17.609 9.57 -16.953 1 94.38 73 GLU B CA 1
ATOM 2122 C C . GLU B 1 73 ? 18.469 9.438 -15.695 1 94.38 73 GLU B C 1
ATOM 2124 O O . GLU B 1 73 ? 19.656 9.812 -15.703 1 94.38 73 GLU B O 1
ATOM 2129 N N . VAL B 1 74 ? 17.875 8.953 -14.641 1 92.88 74 VAL B N 1
ATOM 2130 C CA . VAL B 1 74 ? 18.641 8.883 -13.391 1 92.88 74 VAL B CA 1
ATOM 2131 C C . VAL B 1 74 ? 18.578 7.461 -12.836 1 92.88 74 VAL B C 1
ATOM 2133 O O . VAL B 1 74 ? 17.734 6.664 -13.242 1 92.88 74 VAL B O 1
ATOM 2136 N N . ALA B 1 75 ? 19.484 7.164 -11.883 1 88.06 75 ALA B N 1
ATOM 2137 C CA . ALA B 1 75 ? 19.516 5.848 -11.258 1 88.06 75 ALA B CA 1
ATOM 2138 C C . ALA B 1 75 ? 18.297 5.621 -10.375 1 88.06 75 ALA B C 1
ATOM 2140 O O . ALA B 1 75 ? 17.766 6.562 -9.781 1 88.06 75 ALA B O 1
ATOM 2141 N N . PRO B 1 76 ? 17.844 4.434 -10.258 1 86.88 76 PRO B N 1
ATOM 2142 C CA . PRO B 1 76 ? 16.672 4.113 -9.453 1 86.88 76 PRO B CA 1
ATOM 2143 C C . PRO B 1 76 ? 16.797 4.586 -8.008 1 86.88 76 PRO B C 1
ATOM 2145 O O . PRO B 1 76 ? 15.805 5.016 -7.402 1 86.88 76 PRO B O 1
ATOM 2148 N N . GLU B 1 77 ? 17.938 4.484 -7.492 1 86.81 77 GLU B N 1
ATOM 2149 C CA . GLU B 1 77 ? 18.156 4.945 -6.125 1 86.81 77 GLU B CA 1
ATOM 2150 C C . GLU B 1 77 ? 17.859 6.434 -5.992 1 86.81 77 GLU B C 1
ATOM 2152 O O . GLU B 1 77 ? 17.328 6.879 -4.977 1 86.81 77 GLU B O 1
ATOM 2157 N N . THR B 1 78 ? 18.25 7.121 -7.023 1 90.56 78 THR B N 1
ATOM 2158 C CA . THR B 1 78 ? 18 8.555 -7.039 1 90.56 78 THR B CA 1
ATOM 2159 C C . THR B 1 78 ? 16.5 8.844 -7.098 1 90.56 78 THR B C 1
ATOM 2161 O O . THR B 1 78 ? 16.016 9.766 -6.445 1 90.56 78 THR B O 1
ATOM 2164 N N . VAL B 1 79 ? 15.805 8.055 -7.871 1 91.12 79 VAL B N 1
ATOM 2165 C CA . VAL B 1 79 ? 14.359 8.195 -7.961 1 91.12 79 VAL B CA 1
ATOM 2166 C C . VAL B 1 79 ? 13.734 7.969 -6.586 1 91.12 79 VAL B C 1
ATOM 2168 O O . VAL B 1 79 ? 12.844 8.719 -6.168 1 91.12 79 VAL B O 1
ATOM 2171 N N . MET B 1 80 ? 14.211 6.973 -5.875 1 90.19 80 MET B N 1
ATOM 2172 C CA . MET B 1 80 ? 13.695 6.637 -4.551 1 90.19 80 MET B CA 1
ATOM 2173 C C . MET B 1 80 ? 13.914 7.785 -3.574 1 90.19 80 MET B C 1
ATOM 2175 O O . MET B 1 80 ? 13.008 8.141 -2.814 1 90.19 80 MET B O 1
ATOM 2179 N N . VAL B 1 81 ? 15.062 8.367 -3.582 1 90.81 81 VAL B N 1
ATOM 2180 C CA . VAL B 1 81 ? 15.375 9.492 -2.705 1 90.81 81 VAL B CA 1
ATOM 2181 C C . VAL B 1 81 ? 14.484 10.68 -3.047 1 90.81 81 VAL B C 1
ATOM 2183 O O . VAL B 1 81 ? 13.945 11.336 -2.154 1 90.81 81 VAL B O 1
ATOM 2186 N N . PHE B 1 82 ? 14.336 10.914 -4.316 1 93.75 82 PHE B N 1
ATOM 2187 C CA . PHE B 1 82 ? 13.516 12.008 -4.816 1 93.75 82 PHE B CA 1
ATOM 2188 C C . PHE B 1 82 ? 12.07 11.859 -4.359 1 93.75 82 PHE B C 1
ATOM 2190 O O . PHE B 1 82 ? 11.492 12.789 -3.795 1 93.75 82 PHE B O 1
ATOM 2197 N N . LEU B 1 83 ? 11.531 10.688 -4.527 1 94.19 83 LEU B N 1
ATOM 2198 C CA . LEU B 1 83 ? 10.148 10.445 -4.145 1 94.19 83 LEU B CA 1
ATOM 2199 C C . LEU B 1 83 ? 9.961 10.609 -2.643 1 94.19 83 LEU B C 1
ATOM 2201 O O . LEU B 1 83 ? 8.984 11.219 -2.197 1 94.19 83 LEU B O 1
ATOM 2205 N N . ASN B 1 84 ? 10.867 10.109 -1.854 1 92.88 84 ASN B N 1
ATOM 2206 C CA . ASN B 1 84 ? 10.727 10.211 -0.406 1 92.88 84 ASN B CA 1
ATOM 2207 C C . ASN B 1 84 ? 10.875 11.656 0.069 1 92.88 84 ASN B C 1
ATOM 2209 O O . ASN B 1 84 ? 10.227 12.062 1.039 1 92.88 84 ASN B O 1
ATOM 2213 N N . THR B 1 85 ? 11.688 12.398 -0.646 1 93.75 85 THR B N 1
ATOM 2214 C CA . THR B 1 85 ? 11.812 13.812 -0.325 1 93.75 85 THR B CA 1
ATOM 2215 C C . THR B 1 85 ? 10.5 14.547 -0.603 1 93.75 85 THR B C 1
ATOM 2217 O O . THR B 1 85 ? 9.984 15.258 0.262 1 93.75 85 THR B O 1
ATOM 2220 N N . LEU B 1 86 ? 10.016 14.312 -1.776 1 95.94 86 LEU B N 1
ATOM 2221 C CA . LEU B 1 86 ? 8.797 15.008 -2.188 1 95.94 86 LEU B CA 1
ATOM 2222 C C . LEU B 1 86 ? 7.602 14.539 -1.364 1 95.94 86 LEU B C 1
ATOM 2224 O O . LEU B 1 86 ? 6.859 15.352 -0.818 1 95.94 86 LEU B O 1
ATOM 2228 N N . PHE B 1 87 ? 7.391 13.25 -1.265 1 95.31 87 PHE B N 1
ATOM 2229 C CA . PHE B 1 87 ? 6.242 12.695 -0.555 1 95.31 87 PHE B CA 1
ATOM 2230 C C . PHE B 1 87 ? 6.355 12.961 0.942 1 95.31 87 PHE B C 1
ATOM 2232 O O . PHE B 1 87 ? 5.34 13.055 1.637 1 95.31 87 PHE B O 1
ATOM 2239 N N . GLY B 1 88 ? 7.586 13.078 1.45 1 92.31 88 GLY B N 1
ATOM 2240 C CA . GLY B 1 88 ? 7.754 13.492 2.832 1 92.31 88 GLY B CA 1
ATOM 2241 C C . GLY B 1 88 ? 7.125 14.844 3.127 1 92.31 88 GLY B C 1
ATOM 2242 O O . GLY B 1 88 ? 6.496 15.023 4.172 1 92.31 88 GLY B O 1
ATOM 2243 N N . VAL B 1 89 ? 7.312 15.734 2.209 1 94.25 89 VAL B N 1
ATOM 2244 C CA . VAL B 1 89 ? 6.719 17.062 2.336 1 94.25 89 VAL B CA 1
ATOM 2245 C C . VAL B 1 89 ? 5.195 16.953 2.328 1 94.25 89 VAL B C 1
ATOM 2247 O O . VAL B 1 89 ? 4.52 17.562 3.156 1 94.25 89 VAL B O 1
ATOM 2250 N N . PHE B 1 90 ? 4.695 16.125 1.452 1 96.69 90 PHE B N 1
ATOM 2251 C CA . PHE B 1 90 ? 3.25 15.969 1.337 1 96.69 90 PHE B CA 1
ATOM 2252 C C . PHE B 1 90 ? 2.678 15.289 2.578 1 96.69 90 PHE B C 1
ATOM 2254 O O . PHE B 1 90 ? 1.598 15.648 3.047 1 96.69 90 PHE B O 1
ATOM 2261 N N . ASP B 1 91 ? 3.408 14.344 3.104 1 93.62 91 ASP B N 1
ATOM 2262 C CA . ASP B 1 91 ? 2.955 13.625 4.293 1 93.62 91 ASP B CA 1
ATOM 2263 C C . ASP B 1 91 ? 2.77 14.578 5.473 1 93.62 91 ASP B C 1
ATOM 2265 O O . ASP B 1 91 ? 1.839 14.422 6.266 1 93.62 91 ASP B O 1
ATOM 2269 N N . LEU B 1 92 ? 3.568 15.547 5.586 1 92 92 LEU B N 1
ATOM 2270 C CA . LEU B 1 92 ? 3.438 16.547 6.645 1 92 92 LEU B CA 1
ATOM 2271 C C . LEU B 1 92 ? 2.158 17.359 6.469 1 92 92 LEU B C 1
ATOM 2273 O O . LEU B 1 92 ? 1.494 17.688 7.453 1 92 92 LEU B O 1
ATOM 2277 N N . LEU B 1 93 ? 1.828 17.594 5.27 1 95.94 93 LEU B N 1
ATOM 2278 C CA . LEU B 1 93 ? 0.656 18.422 4.973 1 95.94 93 LEU B CA 1
ATOM 2279 C C . LEU B 1 93 ? -0.628 17.656 5.285 1 95.94 93 LEU B C 1
ATOM 2281 O O . LEU B 1 93 ? -1.665 18.266 5.555 1 95.94 93 LEU B O 1
ATOM 2285 N N . VAL B 1 94 ? -0.571 16.328 5.246 1 94.56 94 VAL B N 1
ATOM 2286 C CA . VAL B 1 94 ? -1.735 15.492 5.531 1 94.56 94 VAL B CA 1
ATOM 2287 C C . VAL B 1 94 ? -2.254 15.789 6.938 1 94.56 94 VAL B C 1
ATOM 2289 O O . VAL B 1 94 ? -3.459 15.953 7.141 1 94.56 94 VAL B O 1
ATOM 2292 N N . ASP B 1 95 ? -1.362 15.938 7.859 1 89.06 95 ASP B N 1
ATOM 2293 C CA . ASP B 1 95 ? -1.734 16.219 9.242 1 89.06 95 ASP B CA 1
ATOM 2294 C C . ASP B 1 95 ? -2.24 17.656 9.391 1 89.06 95 ASP B C 1
ATOM 2296 O O . ASP B 1 95 ? -3.219 17.906 10.102 1 89.06 95 ASP B O 1
ATOM 2300 N N . VAL B 1 96 ? -1.623 18.531 8.711 1 93.56 96 VAL B N 1
ATOM 2301 C CA . VAL B 1 96 ? -1.946 19.938 8.805 1 93.56 96 VAL B CA 1
ATOM 2302 C C . VAL B 1 96 ? -3.389 20.172 8.359 1 93.56 96 VAL B C 1
ATOM 2304 O O . VAL B 1 96 ? -4.121 20.953 8.984 1 93.56 96 VAL B O 1
ATOM 2307 N N . HIS B 1 97 ? -3.824 19.438 7.344 1 95.88 97 HIS B N 1
ATOM 2308 C CA . HIS B 1 97 ? -5.117 19.75 6.742 1 95.88 97 HIS B CA 1
ATOM 2309 C C . HIS B 1 97 ? -6.168 18.719 7.152 1 95.88 97 HIS B C 1
ATOM 2311 O O . HIS B 1 97 ? -7.344 18.844 6.797 1 95.88 97 HIS B O 1
ATOM 2317 N N . GLY B 1 98 ? -5.793 17.672 7.84 1 93.19 98 GLY B N 1
ATOM 2318 C CA . GLY B 1 98 ? -6.738 16.672 8.32 1 93.19 98 GLY B CA 1
ATOM 2319 C C . GLY B 1 98 ? -7.344 15.852 7.203 1 93.19 98 GLY B C 1
ATOM 2320 O O . GLY B 1 98 ? -8.562 15.656 7.152 1 93.19 98 GLY B O 1
ATOM 2321 N N . VAL B 1 99 ? -6.531 15.508 6.27 1 96.06 99 VAL B N 1
ATOM 2322 C CA . VAL B 1 99 ? -6.961 14.633 5.18 1 96.06 99 VAL B CA 1
ATOM 2323 C C . VAL B 1 99 ? -6.281 13.273 5.305 1 96.06 99 VAL B C 1
ATOM 2325 O O . VAL B 1 99 ? -5.422 13.078 6.172 1 96.06 99 VAL B O 1
ATOM 2328 N N . MET B 1 100 ? -6.766 12.312 4.535 1 96.12 100 MET B N 1
ATOM 2329 C CA . MET B 1 100 ? -6.223 10.961 4.578 1 96.12 100 MET B CA 1
ATOM 2330 C C . MET B 1 100 ? -5.367 10.672 3.348 1 96.12 100 MET B C 1
ATOM 2332 O O . MET B 1 100 ? -5.836 10.82 2.217 1 96.12 100 MET B O 1
ATOM 2336 N N . LYS B 1 101 ? -4.133 10.281 3.605 1 96.38 101 LYS B N 1
ATOM 2337 C CA . LYS B 1 101 ? -3.369 9.703 2.504 1 96.38 101 LYS B CA 1
ATOM 2338 C C . LYS B 1 101 ? -3.883 8.312 2.146 1 96.38 101 LYS B C 1
ATOM 2340 O O . LYS B 1 101 ? -3.838 7.395 2.971 1 96.38 101 LYS B O 1
ATOM 2345 N N . VAL B 1 102 ? -4.34 8.18 0.923 1 95.88 102 VAL B N 1
ATOM 2346 C CA . VAL B 1 102 ? -4.883 6.895 0.491 1 95.88 102 VAL B CA 1
ATOM 2347 C C . VAL B 1 102 ? -3.748 5.977 0.048 1 95.88 102 VAL B C 1
ATOM 2349 O O . VAL B 1 102 ? -3.615 4.859 0.549 1 95.88 102 VAL B O 1
ATOM 2352 N N . GLU B 1 103 ? -3.002 6.453 -0.876 1 94.69 103 GLU B N 1
ATOM 2353 C CA . GLU B 1 103 ? -1.896 5.645 -1.373 1 94.69 103 GLU B CA 1
ATOM 2354 C C . GLU B 1 103 ? -0.984 6.453 -2.289 1 94.69 103 GLU B C 1
ATOM 2356 O O . GLU B 1 103 ? -1.299 7.594 -2.635 1 94.69 103 GLU B O 1
ATOM 2361 N N . THR B 1 104 ? 0.185 5.859 -2.488 1 94 104 THR B N 1
ATOM 2362 C CA . THR B 1 104 ? 1.059 6.281 -3.578 1 94 104 THR B CA 1
ATOM 2363 C C . THR B 1 104 ? 1.227 5.164 -4.602 1 94 104 THR B C 1
ATOM 2365 O O . THR B 1 104 ? 1.118 3.982 -4.262 1 94 104 THR B O 1
ATOM 2368 N N . ALA B 1 105 ? 1.39 5.441 -5.805 1 89.44 105 ALA B N 1
ATOM 2369 C CA . ALA B 1 105 ? 1.667 4.512 -6.898 1 89.44 105 ALA B CA 1
ATOM 2370 C C . ALA B 1 105 ? 2.67 5.105 -7.883 1 89.44 105 ALA B C 1
ATOM 2372 O O . ALA B 1 105 ? 2.283 5.781 -8.836 1 89.44 105 ALA B O 1
ATOM 2373 N N . GLY B 1 106 ? 3.881 4.758 -7.738 1 87.94 106 GLY B N 1
ATOM 2374 C CA . GLY B 1 106 ? 4.898 5.43 -8.531 1 87.94 106 GLY B CA 1
ATOM 2375 C C . GLY B 1 106 ? 5.051 6.898 -8.18 1 87.94 106 GLY B C 1
ATOM 2376 O O . GLY B 1 106 ? 5.559 7.238 -7.109 1 87.94 106 GLY B O 1
ATOM 2377 N N . ASP B 1 107 ? 4.531 7.68 -9.141 1 92.88 107 ASP B N 1
ATOM 2378 C CA . ASP B 1 107 ? 4.641 9.125 -8.945 1 92.88 107 ASP B CA 1
ATOM 2379 C C . ASP B 1 107 ? 3.295 9.727 -8.555 1 92.88 107 ASP B C 1
ATOM 2381 O O . ASP B 1 107 ? 3.174 10.953 -8.422 1 92.88 107 ASP B O 1
ATOM 2385 N N . CYS B 1 108 ? 2.361 8.844 -8.352 1 95.5 108 CYS B N 1
ATOM 2386 C CA . CYS B 1 108 ? 1.021 9.297 -7.992 1 95.5 108 CYS B CA 1
ATOM 2387 C C . CYS B 1 108 ? 0.849 9.352 -6.48 1 95.5 108 CYS B C 1
ATOM 2389 O O . CYS B 1 108 ? 1.308 8.453 -5.766 1 95.5 108 CYS B O 1
ATOM 2391 N N . TYR B 1 109 ? 0.247 10.398 -5.996 1 97.56 109 TYR B N 1
ATOM 2392 C CA . TYR B 1 109 ? -0.118 10.609 -4.602 1 97.56 109 TYR B CA 1
ATOM 2393 C C . TYR B 1 109 ? -1.613 10.867 -4.461 1 97.56 109 TYR B C 1
ATOM 2395 O O . TYR B 1 109 ? -2.141 11.82 -5.043 1 97.56 109 TYR B O 1
ATOM 2403 N N . ILE B 1 110 ? -2.314 10.039 -3.709 1 97.69 110 ILE B N 1
ATOM 2404 C CA . ILE B 1 110 ? -3.77 10.117 -3.633 1 97.69 110 ILE B CA 1
ATOM 2405 C C . ILE B 1 110 ? -4.199 10.43 -2.201 1 97.69 110 ILE B C 1
ATOM 2407 O O . ILE B 1 110 ? -3.695 9.828 -1.251 1 97.69 110 ILE B O 1
ATOM 2411 N N . VAL B 1 111 ? -5.102 11.328 -2.09 1 97.94 111 VAL B N 1
ATOM 2412 C CA . VAL B 1 111 ? -5.605 11.781 -0.799 1 97.94 111 VAL B CA 1
ATOM 2413 C C . VAL B 1 111 ? -7.133 11.805 -0.816 1 97.94 111 VAL B C 1
ATOM 2415 O O . VAL B 1 111 ? -7.746 11.961 -1.873 1 97.94 111 VAL B O 1
ATOM 2418 N N . ALA B 1 112 ? -7.703 11.695 0.348 1 97.88 112 ALA B N 1
ATOM 2419 C CA . ALA B 1 112 ? -9.156 11.75 0.484 1 97.88 112 ALA B CA 1
ATOM 2420 C C . ALA B 1 112 ? -9.562 12.641 1.655 1 97.88 112 ALA B C 1
ATOM 2422 O O . ALA B 1 112 ? -8.914 12.633 2.703 1 97.88 112 ALA B O 1
ATOM 2423 N N . GLY B 1 113 ? -10.547 13.375 1.465 1 97.69 113 GLY B N 1
ATOM 2424 C CA . GLY B 1 113 ? -11.242 14.078 2.531 1 97.69 113 GLY B CA 1
ATOM 2425 C C . GLY B 1 113 ? -12.617 13.508 2.83 1 97.69 113 GLY B C 1
ATOM 2426 O O . GLY B 1 113 ? -13.406 13.281 1.915 1 97.69 113 GLY B O 1
ATOM 2427 N N . GLY B 1 114 ? -12.828 13.195 4.129 1 96.38 114 GLY B N 1
ATOM 2428 C CA . GLY B 1 114 ? -14.172 12.773 4.508 1 96.38 114 GLY B CA 1
ATOM 2429 C C . GLY B 1 114 ? -14.258 11.297 4.84 1 96.38 114 GLY B C 1
ATOM 2430 O O . GLY B 1 114 ? -15.359 10.758 5.008 1 96.38 114 GLY B O 1
ATOM 2431 N N . ILE B 1 115 ? -13.133 10.656 5.004 1 96.25 115 ILE B N 1
ATOM 2432 C CA . ILE B 1 115 ? -13.188 9.219 5.254 1 96.25 115 ILE B CA 1
ATOM 2433 C C . ILE B 1 115 ? -12.758 8.922 6.688 1 96.25 115 ILE B C 1
ATOM 2435 O O . ILE B 1 115 ? -13.461 8.234 7.426 1 96.25 115 ILE B O 1
ATOM 2439 N N . LEU B 1 116 ? -11.625 9.461 7.047 1 93.88 116 LEU B N 1
ATOM 2440 C CA . LEU B 1 116 ? -11.078 9.18 8.367 1 93.88 116 LEU B CA 1
ATOM 2441 C C . LEU B 1 116 ? -11.078 10.438 9.234 1 93.88 116 LEU B C 1
ATOM 2443 O O . LEU B 1 116 ? -10.961 11.547 8.727 1 93.88 116 LEU B O 1
ATOM 2447 N N . SER B 1 117 ? -11.273 10.18 10.469 1 86.44 117 SER B N 1
ATOM 2448 C CA . SER B 1 117 ? -11.055 11.211 11.477 1 86.44 117 SER B CA 1
ATOM 2449 C C . SER B 1 117 ? -9.797 10.93 12.289 1 86.44 117 SER B C 1
ATOM 2451 O O . SER B 1 117 ? -9.5 9.781 12.609 1 86.44 117 SER B O 1
ATOM 2453 N N . PHE B 1 118 ? -9.07 11.945 12.445 1 74.56 118 PHE B N 1
ATOM 2454 C CA . PHE B 1 118 ? -7.852 11.805 13.227 1 74.56 118 PHE B CA 1
ATOM 2455 C C . PHE B 1 118 ? -7.988 12.508 14.57 1 74.56 118 PHE B C 1
ATOM 2457 O O . PHE B 1 118 ? -8.594 13.586 14.656 1 74.56 118 PHE B O 1
ATOM 2464 N N . ASP B 1 119 ? -8.43 11.711 15.703 1 58.59 119 ASP B N 1
ATOM 2465 C CA . ASP B 1 119 ? -8.672 12.266 17.031 1 58.59 119 ASP B CA 1
ATOM 2466 C C . ASP B 1 119 ? -7.637 13.328 17.391 1 58.59 119 ASP B C 1
ATOM 2468 O O . ASP B 1 119 ? -6.441 13.039 17.453 1 58.59 119 ASP B O 1
ATOM 2472 N N . ARG B 1 120 ? -7.734 14.297 16.844 1 50.03 120 ARG B N 1
ATOM 2473 C CA . ARG B 1 120 ? -6.883 15.328 17.438 1 50.03 120 ARG B CA 1
ATOM 2474 C C . ARG B 1 120 ? -7.168 15.484 18.922 1 50.03 120 ARG B C 1
ATOM 2476 O O . ARG B 1 120 ? -8.289 15.25 19.375 1 50.03 120 ARG B O 1
ATOM 2483 N N . LYS B 1 121 ? -6.219 15.352 19.906 1 44.91 121 LYS B N 1
ATOM 2484 C CA . LYS B 1 121 ? -6.391 15.766 21.297 1 44.91 121 LYS B CA 1
ATOM 2485 C C . LYS B 1 121 ? -7.512 16.797 21.438 1 44.91 121 LYS B C 1
ATOM 2487 O O . LYS B 1 121 ? -7.461 17.859 20.812 1 44.91 121 LYS B O 1
ATOM 2492 N N . LYS B 1 122 ? -8.828 16.359 21.641 1 40.53 122 LYS B N 1
ATOM 2493 C CA . LYS B 1 122 ? -9.688 17.328 22.297 1 40.53 122 LYS B CA 1
ATOM 2494 C C . LYS B 1 122 ? -8.914 18.125 23.344 1 40.53 122 LYS B C 1
ATOM 2496 O O . LYS B 1 122 ? -8.203 17.547 24.156 1 40.53 122 LYS B O 1
ATOM 2501 N N . GLU B 1 123 ? -8.656 19.266 23.25 1 35.81 123 GLU B N 1
ATOM 2502 C CA . GLU B 1 123 ? -8.391 20.078 24.438 1 35.81 123 GLU B CA 1
ATOM 2503 C C . GLU B 1 123 ? -9.242 19.625 25.609 1 35.81 123 GLU B C 1
ATOM 2505 O O . GLU B 1 123 ? -10.43 19.328 25.453 1 35.81 123 GLU B O 1
ATOM 2510 N N . ALA B 1 124 ? -8.703 18.938 26.781 1 33.16 124 ALA B N 1
ATOM 2511 C CA . ALA B 1 124 ? -9.258 18.734 28.109 1 33.16 124 ALA B CA 1
ATOM 2512 C C . ALA B 1 124 ? -10.32 19.781 28.422 1 33.16 124 ALA B C 1
ATOM 2514 O O . ALA B 1 124 ? -9.992 20.922 28.766 1 33.16 124 ALA B O 1
ATOM 2515 N N . ASN B 1 125 ? -11.438 19.969 27.875 1 33.25 125 ASN B N 1
ATOM 2516 C CA . ASN B 1 125 ? -12.281 20.594 28.891 1 33.25 125 ASN B CA 1
ATOM 2517 C C . ASN B 1 125 ? -12.422 19.719 30.125 1 33.25 125 ASN B C 1
ATOM 2519 O O . ASN B 1 125 ? -12.133 18.516 30.078 1 33.25 125 ASN B O 1
ATOM 2523 N N . GLY B 1 126 ? -13.055 20.172 31.422 1 30.72 126 GLY B N 1
ATOM 2524 C CA . GLY B 1 126 ? -13.258 19.859 32.812 1 30.72 126 GLY B CA 1
ATOM 2525 C C . GLY B 1 126 ? -13.867 18.484 33.031 1 30.72 126 GLY B C 1
ATOM 2526 O O . GLY B 1 126 ? -14.156 18.094 34.188 1 30.72 126 GLY B O 1
ATOM 2527 N N . SER B 1 127 ? -14.883 17.953 32.312 1 33.31 127 SER B N 1
ATOM 2528 C CA . SER B 1 127 ? -15.594 16.984 33.125 1 33.31 127 SER B CA 1
ATOM 2529 C C . SER B 1 127 ? -14.727 15.758 33.406 1 33.31 127 SER B C 1
ATOM 2531 O O . SER B 1 127 ? -13.75 15.5 32.688 1 33.31 127 SER B O 1
ATOM 2533 N N . GLU B 1 128 ? -15.18 14.805 34.469 1 32.59 128 GLU B N 1
ATOM 2534 C CA . GLU B 1 128 ? -14.617 13.703 35.25 1 32.59 128 GLU B CA 1
ATOM 2535 C C . GLU B 1 128 ? -14.086 12.602 34.344 1 32.59 128 GLU B C 1
ATOM 2537 O O . GLU B 1 128 ? -14.664 12.328 33.281 1 32.59 128 GLU B O 1
ATOM 2542 N N . PRO B 1 129 ? -12.898 12.078 34.656 1 32.56 129 PRO B N 1
ATOM 2543 C CA . PRO B 1 129 ? -12.133 10.977 34.062 1 32.56 129 PRO B CA 1
ATOM 2544 C C . PRO B 1 129 ? -12.953 9.695 33.938 1 32.56 129 PRO B C 1
ATOM 2546 O O . PRO B 1 129 ? -13.352 9.102 34.938 1 32.56 129 PRO B O 1
ATOM 2549 N N . SER B 1 130 ? -14.227 9.672 33.438 1 30.14 130 SER B N 1
ATOM 2550 C CA . SER B 1 130 ? -14.789 8.344 33.656 1 30.14 130 SER B CA 1
ATOM 2551 C C . SER B 1 130 ? -13.859 7.262 33.094 1 30.14 130 SER B C 1
ATOM 2553 O O . SER B 1 130 ? -13.07 7.52 32.188 1 30.14 130 SER B O 1
ATOM 2555 N N . LEU B 1 131 ? -13.75 6.035 33.781 1 29.62 131 LEU B N 1
ATOM 2556 C CA . LEU B 1 131 ? -12.984 4.793 33.719 1 29.62 131 LEU B CA 1
ATOM 2557 C C . LEU B 1 131 ? -12.883 4.289 32.281 1 29.62 131 LEU B C 1
ATOM 2559 O O . LEU B 1 131 ? -12.125 3.361 32 1 29.62 131 LEU B O 1
ATOM 2563 N N . SER B 1 132 ? -14.078 4.238 31.609 1 32.5 132 SER B N 1
ATOM 2564 C CA . SER B 1 132 ? -14.062 3.521 30.344 1 32.5 132 SER B CA 1
ATOM 2565 C C . SER B 1 132 ? -12.883 3.959 29.484 1 32.5 132 SER B C 1
ATOM 2567 O O . SER B 1 132 ? -13.016 4.074 28.25 1 32.5 132 SER B O 1
ATOM 2569 N N . SER B 1 133 ? -11.648 4.469 29.938 1 31.8 133 SER B N 1
ATOM 2570 C CA . SER B 1 133 ? -10.328 5.078 30.062 1 31.8 133 SER B CA 1
ATOM 2571 C C . SER B 1 133 ? -9.273 4.273 29.312 1 31.8 133 SER B C 1
ATOM 2573 O O . SER B 1 133 ? -8.094 4.645 29.297 1 31.8 133 SER B O 1
ATOM 2575 N N . CYS B 1 134 ? -9.492 2.963 29.281 1 31.83 134 CYS B N 1
ATOM 2576 C CA . CYS B 1 134 ? -8.344 2.225 28.766 1 31.83 134 CYS B CA 1
ATOM 2577 C C . CYS B 1 134 ? -7.953 2.721 27.375 1 31.83 134 CYS B C 1
ATOM 2579 O O . CYS B 1 134 ? -6.816 2.537 26.938 1 31.83 134 CYS B O 1
ATOM 2581 N N . SER B 1 135 ? -8.945 2.904 26.406 1 34.72 135 SER B N 1
ATOM 2582 C CA . SER B 1 135 ? -8.789 3.455 25.078 1 34.72 135 SER B CA 1
ATOM 2583 C C . SER B 1 135 ? -8.109 4.82 25.109 1 34.72 135 SER B C 1
ATOM 2585 O O . SER B 1 135 ? -7.602 5.297 24.094 1 34.72 135 SER B O 1
ATOM 2587 N N . GLN B 1 136 ? -8.32 5.73 26.031 1 35.44 136 GLN B N 1
ATOM 2588 C CA . GLN B 1 136 ? -7.887 7.102 26.281 1 35.44 136 GLN B CA 1
ATOM 2589 C C . GLN B 1 136 ? -6.383 7.172 26.516 1 35.44 136 GLN B C 1
ATOM 2591 O O . GLN B 1 136 ? -5.75 8.188 26.234 1 35.44 136 GLN B O 1
ATOM 2596 N N . GLU B 1 137 ? -5.836 6.352 27.484 1 36.97 137 GLU B N 1
ATOM 2597 C CA . GLU B 1 137 ? -4.508 6.508 28.062 1 36.97 137 GLU B CA 1
ATOM 2598 C C . GLU B 1 137 ? -3.416 6.289 27.031 1 36.97 137 GLU B C 1
ATOM 2600 O O . GLU B 1 137 ? -2.295 6.777 27.188 1 36.97 137 GLU B O 1
ATOM 2605 N N . LEU B 1 138 ? -3.365 5.051 26.438 1 36.53 138 LEU B N 1
ATOM 2606 C CA . LEU B 1 138 ? -2.1 4.891 25.734 1 36.53 138 LEU B CA 1
ATOM 2607 C C . LEU B 1 138 ? -2.053 5.789 24.5 1 36.53 138 LEU B C 1
ATOM 2609 O O . LEU B 1 138 ? -2.754 5.539 23.516 1 36.53 138 LEU B O 1
ATOM 2613 N N . GLY B 1 139 ? -2.123 7.027 24.594 1 44.25 139 GLY B N 1
ATOM 2614 C CA . GLY B 1 139 ? -1.745 8.18 23.797 1 44.25 139 GLY B CA 1
ATOM 2615 C C . GLY B 1 139 ? -1.768 7.895 22.297 1 44.25 139 GLY B C 1
ATOM 2616 O O . GLY B 1 139 ? -1.173 8.633 21.516 1 44.25 139 GLY B O 1
ATOM 2617 N N . GLN B 1 140 ? -1.963 6.574 21.922 1 52.19 140 GLN B N 1
ATOM 2618 C CA . GLN B 1 140 ? -1.742 6.262 20.516 1 52.19 140 GLN B CA 1
ATOM 2619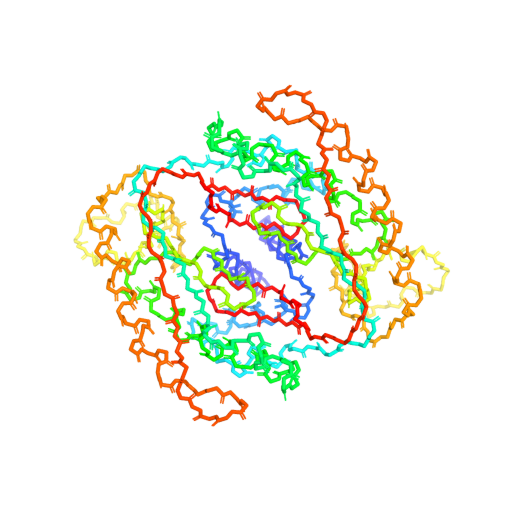 C C . GLN B 1 140 ? -2.895 6.766 19.656 1 52.19 140 GLN B C 1
ATOM 2621 O O . GLN B 1 140 ? -4.062 6.578 20 1 52.19 140 GLN B O 1
ATOM 2626 N N . GLU B 1 141 ? -2.799 7.699 18.828 1 65.69 141 GLU B N 1
ATOM 2627 C CA . GLU B 1 141 ? -3.732 8.32 17.891 1 65.69 141 GLU B CA 1
ATOM 2628 C C . GLU B 1 141 ? -4.07 7.379 16.734 1 65.69 141 GLU B C 1
ATOM 2630 O O . GLU B 1 141 ? -3.178 6.938 16.016 1 65.69 141 GLU B O 1
ATOM 2635 N N . PHE B 1 142 ? -5.289 6.637 16.922 1 78.12 142 PHE B N 1
ATOM 2636 C CA . PHE B 1 142 ? -5.812 5.855 15.805 1 78.12 142 PHE B CA 1
ATOM 2637 C C . PHE B 1 142 ? -6.727 6.707 14.93 1 78.12 142 PHE B C 1
ATOM 2639 O O . PHE B 1 142 ? -7.488 7.531 15.438 1 78.12 142 PHE B O 1
ATOM 2646 N N . ALA B 1 143 ? -6.527 6.441 13.68 1 88.88 143 ALA B N 1
ATOM 2647 C CA . ALA B 1 143 ? -7.52 6.996 12.766 1 88.88 143 ALA B CA 1
ATOM 2648 C C . ALA B 1 143 ? -8.797 6.156 12.766 1 88.88 143 ALA B C 1
ATOM 2650 O O . ALA B 1 143 ? -8.734 4.926 12.836 1 88.88 143 ALA B O 1
ATOM 2651 N N . GLU B 1 144 ? -9.938 6.844 12.781 1 91.38 144 GLU B N 1
ATOM 2652 C CA . GLU B 1 144 ? -11.227 6.164 12.758 1 91.38 144 GLU B CA 1
ATOM 2653 C C . GLU B 1 144 ? -12.062 6.617 11.562 1 91.38 144 GLU B C 1
ATOM 2655 O O . GLU B 1 144 ? -12 7.777 11.156 1 91.38 144 GLU B O 1
ATOM 2660 N N . VAL B 1 145 ? -12.875 5.68 11.094 1 93.44 145 VAL B N 1
ATOM 2661 C CA . VAL B 1 145 ? -13.742 6.008 9.969 1 93.44 145 VAL B CA 1
ATOM 2662 C C . VAL B 1 145 ? -14.805 7.016 10.414 1 93.44 145 VAL B C 1
ATOM 2664 O O . VAL B 1 145 ? -15.398 6.867 11.484 1 93.44 145 VAL B O 1
ATOM 2667 N N . LEU B 1 146 ? -15.047 7.984 9.516 1 91.81 146 LEU B N 1
ATOM 2668 C CA . LEU B 1 146 ? -16.094 8.969 9.781 1 91.81 146 LEU B CA 1
ATOM 2669 C C . LEU B 1 146 ? -17.453 8.438 9.383 1 91.81 146 LEU B C 1
ATOM 2671 O O . LEU B 1 146 ? -17.672 8.094 8.219 1 91.81 146 LEU B O 1
ATOM 2675 N N . GLU B 1 147 ? -18.281 8.414 10.336 1 87.81 147 GLU B N 1
ATOM 2676 C CA . GLU B 1 147 ? -19.641 8.008 10.008 1 87.81 147 GLU B CA 1
ATOM 2677 C C . GLU B 1 147 ? -20.375 9.094 9.211 1 87.81 147 GLU B C 1
ATOM 2679 O O . GLU B 1 147 ? -21.141 8.789 8.305 1 87.81 147 GLU B O 1
ATOM 2684 N N . HIS B 1 148 ? -20.109 10.281 9.617 1 91 148 HIS B N 1
ATOM 2685 C CA . HIS B 1 148 ? -20.656 11.453 8.938 1 91 148 HIS B CA 1
ATOM 2686 C C . HIS B 1 148 ? -19.609 12.555 8.805 1 91 148 HIS B C 1
ATOM 2688 O O . HIS B 1 148 ? -18.734 12.688 9.664 1 91 148 HIS B O 1
ATOM 2694 N N . HIS B 1 149 ? -19.672 13.188 7.633 1 93.56 149 HIS B N 1
ATOM 2695 C CA . HIS B 1 149 ? -18.812 14.352 7.426 1 93.56 149 HIS B CA 1
ATOM 2696 C C . HIS B 1 149 ? -19.547 15.445 6.66 1 93.56 149 HIS B C 1
ATOM 2698 O O . HIS B 1 149 ? -20.625 15.211 6.109 1 93.56 149 HIS B O 1
ATOM 2704 N N . ASP B 1 150 ? -19.047 16.641 6.809 1 96.56 150 ASP B N 1
ATOM 2705 C CA . ASP B 1 150 ? -19.531 17.75 5.977 1 96.56 150 ASP B CA 1
ATOM 2706 C C . ASP B 1 150 ? -18.781 17.797 4.645 1 96.56 150 ASP B C 1
ATOM 2708 O O . ASP B 1 150 ? -17.609 18.188 4.598 1 96.56 150 ASP B O 1
ATOM 2712 N N . PRO B 1 151 ? -19.531 17.453 3.588 1 96.88 151 PRO B N 1
ATOM 2713 C CA . PRO B 1 151 ? -18.859 17.391 2.287 1 96.88 151 PRO B CA 1
ATOM 2714 C C . PRO B 1 151 ? -18.188 18.703 1.903 1 96.88 151 PRO B C 1
ATOM 2716 O O . PRO B 1 151 ? -17.125 18.703 1.28 1 96.88 151 PRO B O 1
ATOM 2719 N N . ALA B 1 152 ? -18.797 19.766 2.26 1 97.75 152 ALA B N 1
ATOM 2720 C CA . ALA B 1 152 ? -18.219 21.078 1.935 1 97.75 152 ALA B CA 1
ATOM 2721 C C . ALA B 1 152 ? -16.922 21.297 2.701 1 97.75 152 ALA B C 1
ATOM 2723 O O . ALA B 1 152 ? -15.938 21.797 2.143 1 97.75 152 ALA B O 1
ATOM 2724 N N . ASP B 1 153 ? -16.938 20.938 3.885 1 97.12 153 ASP B N 1
ATOM 2725 C CA . ASP B 1 153 ? -15.734 21.062 4.707 1 97.12 153 ASP B CA 1
ATOM 2726 C C . ASP B 1 153 ? -14.625 20.156 4.203 1 97.12 153 ASP B C 1
ATOM 2728 O O . ASP B 1 153 ? -13.469 20.562 4.102 1 97.12 153 ASP B O 1
ATOM 2732 N N . SER B 1 154 ? -14.969 18.969 3.906 1 96.94 154 SER B N 1
ATOM 2733 C CA . SER B 1 154 ? -13.992 18 3.393 1 96.94 154 SER B CA 1
ATOM 2734 C C . SER B 1 154 ? -13.375 18.484 2.084 1 96.94 154 SER B C 1
ATOM 2736 O O . SER B 1 154 ? -12.164 18.391 1.888 1 96.94 154 SER B O 1
ATOM 2738 N N . ALA B 1 155 ? -14.234 18.969 1.271 1 98.19 155 ALA B N 1
ATOM 2739 C CA . ALA B 1 155 ? -13.742 19.5 0.002 1 98.19 155 ALA B CA 1
ATOM 2740 C C . ALA B 1 155 ? -12.805 20.688 0.226 1 98.19 155 ALA B C 1
ATOM 2742 O O . ALA B 1 155 ? -11.781 20.797 -0.443 1 98.19 155 ALA B O 1
ATOM 2743 N N . ALA B 1 156 ? -13.141 21.516 1.168 1 98.25 156 ALA B N 1
ATOM 2744 C CA . ALA B 1 156 ? -12.32 22.672 1.481 1 98.25 156 ALA B CA 1
ATOM 2745 C C . ALA B 1 156 ? -10.953 22.266 2.018 1 98.25 156 ALA B C 1
ATOM 2747 O O . ALA B 1 156 ? -9.93 22.859 1.669 1 98.25 156 ALA B O 1
ATOM 2748 N N . ARG B 1 157 ? -10.945 21.297 2.822 1 97.62 157 ARG B N 1
ATOM 2749 C CA . ARG B 1 157 ? -9.695 20.797 3.381 1 97.62 157 ARG B CA 1
ATOM 2750 C C . ARG B 1 157 ? -8.797 20.219 2.289 1 97.62 157 ARG B C 1
ATOM 2752 O O . ARG B 1 157 ? -7.594 20.469 2.27 1 97.62 157 ARG B O 1
ATOM 2759 N N . VAL B 1 158 ? -9.391 19.469 1.358 1 98.5 158 VAL B N 1
ATOM 2760 C CA . VAL B 1 158 ? -8.625 18.875 0.267 1 98.5 158 VAL B CA 1
ATOM 2761 C C . VAL B 1 158 ? -8.094 19.984 -0.647 1 98.5 158 VAL B C 1
ATOM 2763 O O . VAL B 1 158 ? -6.961 19.922 -1.118 1 98.5 158 VAL B O 1
ATOM 2766 N N . MET B 1 159 ? -8.898 20.953 -0.85 1 98.62 159 MET B N 1
ATOM 2767 C CA . MET B 1 159 ? -8.469 22.078 -1.679 1 98.62 159 MET B CA 1
ATOM 2768 C C . MET B 1 159 ? -7.312 22.828 -1.028 1 98.62 159 MET B C 1
ATOM 2770 O O . MET B 1 159 ? -6.355 23.203 -1.706 1 98.62 159 MET B O 1
ATOM 2774 N N . ALA B 1 160 ? -7.418 23.062 0.242 1 98.62 160 ALA B N 1
ATOM 2775 C CA . ALA B 1 160 ? -6.328 23.703 0.968 1 98.62 160 ALA B CA 1
ATOM 2776 C C . ALA B 1 160 ? -5.055 22.875 0.909 1 98.62 160 ALA B C 1
ATOM 2778 O O . ALA B 1 160 ? -3.959 23.422 0.727 1 98.62 160 ALA B O 1
ATOM 2779 N N . PHE B 1 161 ? -5.227 21.609 1.026 1 98.5 161 PHE B N 1
ATOM 2780 C CA . PHE B 1 161 ? -4.113 20.672 0.882 1 98.5 161 PHE B CA 1
ATOM 2781 C C . PHE B 1 161 ? -3.48 20.797 -0.499 1 98.5 161 PHE B C 1
ATOM 2783 O O . PHE B 1 161 ? -2.256 20.891 -0.622 1 98.5 161 PHE B O 1
ATOM 2790 N N . ALA B 1 162 ? -4.309 20.844 -1.491 1 98.75 162 ALA B N 1
ATOM 2791 C CA . ALA B 1 162 ? -3.848 20.938 -2.875 1 98.75 162 ALA B CA 1
ATOM 2792 C C . ALA B 1 162 ? -3.02 22.203 -3.092 1 98.75 162 ALA B C 1
ATOM 2794 O O . ALA B 1 162 ? -1.965 22.156 -3.727 1 98.75 162 ALA B O 1
ATOM 2795 N N . LYS B 1 163 ? -3.51 23.25 -2.568 1 98.62 163 LYS B N 1
ATOM 2796 C CA . LYS B 1 163 ? -2.811 24.531 -2.715 1 98.62 163 LYS B CA 1
ATOM 2797 C C . LYS B 1 163 ? -1.433 24.484 -2.062 1 98.62 163 LYS B C 1
ATOM 2799 O O . LYS B 1 163 ? -0.438 24.875 -2.67 1 98.62 163 LYS B O 1
ATOM 2804 N N . ASP B 1 164 ? -1.423 23.984 -0.883 1 98.62 164 ASP B N 1
ATOM 2805 C CA . ASP B 1 164 ? -0.154 23.891 -0.169 1 98.62 164 ASP B CA 1
ATOM 2806 C C . ASP B 1 164 ? 0.784 22.891 -0.842 1 98.62 164 ASP B C 1
ATOM 2808 O O . ASP B 1 164 ? 2.002 23.078 -0.843 1 98.62 164 ASP B O 1
ATOM 2812 N N . MET B 1 165 ? 0.21 21.844 -1.342 1 98.25 165 MET B N 1
ATOM 2813 C CA . MET B 1 165 ? 0.982 20.844 -2.088 1 98.25 165 MET B CA 1
ATOM 2814 C C . MET B 1 165 ? 1.675 21.484 -3.285 1 98.25 165 MET B C 1
ATOM 2816 O O . MET B 1 165 ? 2.861 21.25 -3.521 1 98.25 165 MET B O 1
ATOM 2820 N N . MET B 1 166 ? 0.938 22.219 -3.996 1 98.06 166 MET B N 1
ATOM 2821 C CA . MET B 1 166 ? 1.478 22.891 -5.172 1 98.06 166 MET B CA 1
ATOM 2822 C C . MET B 1 166 ? 2.596 23.859 -4.785 1 98.06 166 MET B C 1
ATOM 2824 O O . MET B 1 166 ? 3.645 23.891 -5.434 1 98.06 166 MET B O 1
ATOM 2828 N N . ALA B 1 167 ? 2.393 24.594 -3.715 1 98.19 167 ALA B N 1
ATOM 2829 C CA . ALA B 1 167 ? 3.396 25.547 -3.252 1 98.19 167 ALA B CA 1
ATOM 2830 C C . ALA B 1 167 ? 4.641 24.828 -2.736 1 98.19 167 ALA B C 1
ATOM 2832 O O . ALA B 1 167 ? 5.766 25.203 -3.068 1 98.19 167 ALA B O 1
ATOM 2833 N N . SER B 1 168 ? 4.426 23.781 -1.967 1 97.88 168 SER B N 1
ATOM 2834 C CA . SER B 1 168 ? 5.527 23.094 -1.317 1 97.88 168 SER B CA 1
ATOM 2835 C C . SER B 1 168 ? 6.328 22.266 -2.322 1 97.88 168 SER B C 1
ATOM 2837 O O . SER B 1 168 ? 7.535 22.062 -2.152 1 97.88 168 SER B O 1
ATOM 2839 N N . SER B 1 169 ? 5.652 21.703 -3.322 1 98 169 SER B N 1
ATOM 2840 C CA . SER B 1 169 ? 6.344 20.891 -4.316 1 98 169 SER B CA 1
ATOM 2841 C C . SER B 1 169 ? 7.441 21.688 -5.016 1 98 169 SER B C 1
ATOM 2843 O O . SER B 1 169 ? 8.477 21.125 -5.391 1 98 169 SER B O 1
ATOM 2845 N N . LYS B 1 170 ? 7.273 22.969 -5.125 1 97.44 170 LYS B N 1
ATOM 2846 C CA . LYS B 1 170 ? 8.219 23.828 -5.832 1 97.44 170 LYS B CA 1
ATOM 2847 C C . LYS B 1 170 ? 9.531 23.953 -5.062 1 97.44 170 LYS B C 1
ATOM 2849 O O . LYS B 1 170 ? 10.539 24.391 -5.613 1 97.44 170 LYS B O 1
ATOM 2854 N N . GLN B 1 171 ? 9.5 23.641 -3.83 1 96.62 171 GLN B N 1
ATOM 2855 C CA . GLN B 1 171 ? 10.695 23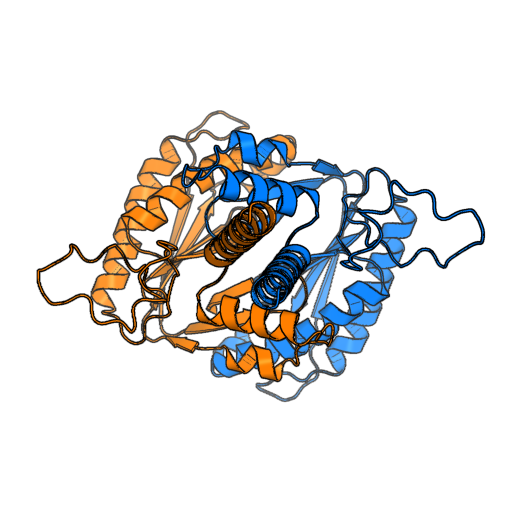.719 -3.006 1 96.62 171 GLN B CA 1
ATOM 2856 C C . GLN B 1 171 ? 11.602 22.5 -3.252 1 96.62 171 GLN B C 1
ATOM 2858 O O . GLN B 1 171 ? 12.75 22.484 -2.807 1 96.62 171 GLN B O 1
ATOM 2863 N N . VAL B 1 172 ? 11.086 21.5 -3.889 1 96.88 172 VAL B N 1
ATOM 2864 C CA . VAL B 1 172 ? 11.852 20.312 -4.246 1 96.88 172 VAL B CA 1
ATOM 2865 C C . VAL B 1 172 ? 12.289 20.406 -5.707 1 96.88 172 VAL B C 1
ATOM 2867 O O . VAL B 1 172 ? 11.547 20.891 -6.559 1 96.88 172 VAL B O 1
ATOM 2870 N N . LYS B 1 173 ? 13.516 19.922 -5.941 1 97.56 173 LYS B N 1
ATOM 2871 C CA . LYS B 1 173 ? 14.055 20 -7.297 1 97.56 173 LYS B CA 1
ATOM 2872 C C . LYS B 1 173 ? 14.062 18.625 -7.965 1 97.56 173 LYS B C 1
ATOM 2874 O O . LYS B 1 173 ? 14.273 17.609 -7.301 1 97.56 173 LYS B O 1
ATOM 2879 N N . MET B 1 174 ? 13.883 18.672 -9.312 1 97.56 174 MET B N 1
ATOM 2880 C CA . MET B 1 174 ? 14.031 17.438 -10.094 1 97.56 174 MET B CA 1
ATOM 2881 C C . MET B 1 174 ? 15.492 17 -10.125 1 97.56 174 MET B C 1
ATOM 2883 O O . MET B 1 174 ? 16.391 17.812 -10.352 1 97.56 174 MET B O 1
ATOM 2887 N N . PRO B 1 175 ? 15.68 15.75 -9.945 1 95.88 175 PRO B N 1
ATOM 2888 C CA . PRO B 1 175 ? 17.062 15.297 -9.789 1 95.88 175 PRO B CA 1
ATOM 2889 C C . PRO B 1 175 ? 17.844 15.336 -11.102 1 95.88 175 PRO B C 1
ATOM 2891 O O . PRO B 1 175 ? 19.078 15.414 -11.086 1 95.88 175 PRO B O 1
ATOM 2894 N N . HIS B 1 176 ? 17.188 15.289 -12.258 1 95.5 176 HIS B N 1
ATOM 2895 C CA . HIS B 1 176 ? 17.922 15.18 -13.516 1 95.5 176 HIS B CA 1
ATOM 2896 C C . HIS B 1 176 ? 18.297 16.562 -14.047 1 95.5 176 HIS B C 1
ATOM 2898 O O . HIS B 1 176 ? 19.25 16.688 -14.82 1 95.5 176 HIS B O 1
ATOM 2904 N N . ASN B 1 177 ? 17.641 17.641 -13.664 1 96.25 177 ASN B N 1
ATOM 2905 C CA . ASN B 1 177 ? 17.922 18.938 -14.258 1 96.25 177 ASN B CA 1
ATOM 2906 C C . ASN B 1 177 ? 17.875 20.062 -13.219 1 96.25 177 ASN B C 1
ATOM 2908 O O . ASN B 1 177 ? 18.062 21.234 -13.555 1 96.25 177 ASN B O 1
ATOM 2912 N N . ASP B 1 178 ? 17.516 19.844 -12 1 96.44 178 ASP B N 1
ATOM 2913 C CA . ASP B 1 178 ? 17.531 20.75 -10.859 1 96.44 178 ASP B CA 1
ATOM 2914 C C . ASP B 1 178 ? 16.438 21.812 -10.984 1 96.44 178 ASP B C 1
ATOM 2916 O O . ASP B 1 178 ? 16.531 22.875 -10.359 1 96.44 178 ASP B O 1
ATOM 2920 N N . GLU B 1 179 ? 15.469 21.578 -11.828 1 97.62 179 GLU B N 1
ATOM 2921 C CA . GLU B 1 179 ? 14.312 22.469 -11.922 1 97.62 179 GLU B CA 1
ATOM 2922 C C . GLU B 1 179 ? 13.289 22.156 -10.828 1 97.62 179 GLU B C 1
ATOM 2924 O O . GLU B 1 179 ? 13.195 21.031 -10.359 1 97.62 179 GLU B O 1
ATOM 2929 N N . PRO B 1 180 ? 12.562 23.203 -10.469 1 98.12 180 PRO B N 1
ATOM 2930 C CA . PRO B 1 180 ? 11.508 22.953 -9.477 1 98.12 180 PRO B CA 1
ATOM 2931 C C . PRO B 1 180 ? 10.477 21.938 -9.961 1 98.12 180 PRO B C 1
ATOM 2933 O O . PRO B 1 180 ? 10.109 21.938 -11.141 1 98.12 180 PRO B O 1
ATOM 2936 N N . VAL B 1 181 ? 10.031 21.062 -9.047 1 98.38 181 VAL B N 1
ATOM 2937 C CA . VAL B 1 181 ? 9.031 20.047 -9.367 1 98.38 181 VAL B CA 1
ATOM 2938 C C . VAL B 1 181 ? 7.711 20.719 -9.734 1 98.38 181 VAL B C 1
ATOM 2940 O O . VAL B 1 181 ? 7.281 21.656 -9.062 1 98.38 181 VAL B O 1
ATOM 2943 N N . CYS B 1 182 ? 7.168 20.281 -10.797 1 98.19 182 CYS B N 1
ATOM 2944 C CA . CYS B 1 182 ? 5.812 20.656 -11.188 1 98.19 182 CYS B CA 1
ATOM 2945 C C . CYS B 1 182 ? 4.863 19.469 -11.047 1 98.19 182 CYS B C 1
ATOM 2947 O O . CYS B 1 182 ? 5.219 18.344 -11.398 1 98.19 182 CYS B O 1
ATOM 2949 N N . ILE B 1 183 ? 3.672 19.75 -10.508 1 98.5 183 ILE B N 1
ATOM 2950 C CA . ILE B 1 183 ? 2.729 18.641 -10.312 1 98.5 183 ILE B CA 1
ATOM 2951 C C . ILE B 1 183 ? 1.399 18.984 -10.977 1 98.5 183 ILE B C 1
ATOM 2953 O O . ILE B 1 183 ? 1.106 20.156 -11.234 1 98.5 183 ILE B O 1
ATOM 2957 N N . ARG B 1 184 ? 0.667 17.969 -11.375 1 98.31 184 ARG B N 1
ATOM 2958 C CA . ARG B 1 184 ? -0.713 18.031 -11.844 1 98.31 184 ARG B CA 1
ATOM 2959 C C . ARG B 1 184 ? -1.674 17.453 -10.812 1 98.31 184 ARG B C 1
ATOM 2961 O O . ARG B 1 184 ? -1.403 16.391 -10.234 1 98.31 184 ARG B O 1
ATOM 2968 N N . ILE B 1 185 ? -2.74 18.219 -10.539 1 98.5 185 ILE B N 1
ATOM 2969 C CA . ILE B 1 185 ? -3.68 17.766 -9.516 1 98.5 185 ILE B CA 1
ATOM 2970 C C . ILE B 1 185 ? -5.082 17.672 -10.109 1 98.5 185 ILE B C 1
ATOM 2972 O O . ILE B 1 185 ? -5.52 18.562 -10.844 1 98.5 185 ILE B O 1
ATOM 2976 N N . GLY B 1 186 ? -5.754 16.562 -9.898 1 98.31 186 GLY B N 1
ATOM 2977 C CA . GLY B 1 186 ? -7.168 16.375 -10.18 1 98.31 186 GLY B CA 1
ATOM 2978 C C . GLY B 1 186 ? -7.992 16.125 -8.93 1 98.31 186 GLY B C 1
ATOM 2979 O O . GLY B 1 186 ? -7.543 15.445 -8.008 1 98.31 186 GLY B O 1
ATOM 2980 N N . LEU B 1 187 ? -9.148 16.766 -8.891 1 97.94 187 LEU B N 1
ATOM 2981 C CA . LEU B 1 187 ? -10.062 16.594 -7.766 1 97.94 187 LEU B CA 1
ATOM 2982 C C . LEU B 1 187 ? -11.398 16.016 -8.234 1 97.94 187 LEU B C 1
ATOM 2984 O O . LEU B 1 187 ? -11.867 16.344 -9.328 1 97.94 187 LEU B O 1
ATOM 2988 N N . HIS B 1 188 ? -11.945 15.148 -7.41 1 97 188 HIS B N 1
ATOM 2989 C CA . HIS B 1 188 ? -13.266 14.586 -7.688 1 97 188 HIS B CA 1
ATOM 2990 C C . HIS B 1 188 ? -14.047 14.344 -6.398 1 97 188 HIS B C 1
ATOM 2992 O O . HIS B 1 188 ? -13.484 13.867 -5.41 1 97 188 HIS B O 1
ATOM 2998 N N . THR B 1 189 ? -15.312 14.758 -6.406 1 97.56 189 THR B N 1
ATOM 2999 C CA . THR B 1 189 ? -16.203 14.469 -5.293 1 97.56 189 THR B CA 1
ATOM 3000 C C . THR B 1 189 ? -17.281 13.469 -5.703 1 97.56 189 THR B C 1
ATOM 3002 O O . THR B 1 189 ? -17.891 13.609 -6.766 1 97.56 189 THR B O 1
ATOM 3005 N N . GLY B 1 190 ? -17.422 12.438 -4.926 1 94.94 190 GLY B N 1
ATOM 3006 C CA . GLY B 1 190 ? -18.422 11.43 -5.191 1 94.94 190 GLY B CA 1
ATOM 3007 C C . GLY B 1 190 ? -18.453 10.328 -4.148 1 94.94 190 GLY B C 1
ATOM 3008 O O . GLY B 1 190 ? -17.766 10.406 -3.135 1 94.94 190 GLY B O 1
ATOM 3009 N N . ASP B 1 191 ? -19.375 9.352 -4.332 1 93.38 191 ASP B N 1
ATOM 3010 C CA . ASP B 1 191 ? -19.5 8.203 -3.434 1 93.38 191 ASP B CA 1
ATOM 3011 C C . ASP B 1 191 ? -18.359 7.219 -3.635 1 93.38 191 ASP B C 1
ATOM 3013 O O . ASP B 1 191 ? -17.875 7.035 -4.754 1 93.38 191 ASP B O 1
ATOM 3017 N N . CYS B 1 192 ? -17.906 6.668 -2.514 1 92.88 192 CYS B N 1
ATOM 3018 C CA . CYS B 1 192 ? -16.859 5.664 -2.602 1 92.88 192 CYS B CA 1
ATOM 3019 C C . CYS B 1 192 ? -17 4.621 -1.501 1 92.88 192 CYS B C 1
ATOM 3021 O O . CYS B 1 192 ? -17.906 4.723 -0.661 1 92.88 192 CYS B O 1
ATOM 3023 N N . VAL B 1 193 ? -16.219 3.609 -1.617 1 93.62 193 VAL B N 1
ATOM 3024 C CA . VAL B 1 193 ? -16.125 2.557 -0.611 1 93.62 193 VAL B CA 1
ATOM 3025 C C . VAL B 1 193 ? -14.68 2.404 -0.148 1 93.62 193 VAL B C 1
ATOM 3027 O O . VAL B 1 193 ? -13.75 2.504 -0.953 1 93.62 193 VAL B O 1
ATOM 3030 N N . SER B 1 194 ? -14.508 2.295 1.148 1 95.56 194 SER B N 1
ATOM 3031 C CA . SER B 1 194 ? -13.195 1.971 1.705 1 95.56 194 SER B CA 1
ATOM 3032 C C . SER B 1 194 ? -13.18 0.567 2.301 1 95.56 194 SER B C 1
ATOM 3034 O O . SER B 1 194 ? -14.219 0.04 2.689 1 95.56 194 SER B O 1
ATOM 3036 N N . GLY B 1 195 ? -12.016 -0.003 2.285 1 93.44 195 GLY B N 1
ATOM 3037 C CA . GLY B 1 195 ? -11.883 -1.343 2.834 1 93.44 195 GLY B CA 1
ATOM 3038 C C . GLY B 1 195 ? -10.508 -1.944 2.613 1 93.44 195 GLY B C 1
ATOM 3039 O O . GLY B 1 195 ? -9.633 -1.312 2.014 1 93.44 195 GLY B O 1
ATOM 3040 N N . LEU B 1 196 ? -10.367 -3.078 3.191 1 92.88 196 LEU B N 1
ATOM 3041 C CA . LEU B 1 196 ? -9.117 -3.828 3.062 1 92.88 196 LEU B CA 1
ATOM 3042 C C . LEU B 1 196 ? -9.109 -4.645 1.774 1 92.88 196 LEU B C 1
ATOM 3044 O O . LEU B 1 196 ? -10.109 -5.262 1.415 1 92.88 196 LEU B O 1
ATOM 3048 N N . ILE B 1 197 ? -8 -4.617 1.04 1 91.81 197 ILE B N 1
ATOM 3049 C CA . ILE B 1 197 ? -7.836 -5.406 -0.175 1 91.81 197 ILE B CA 1
ATOM 3050 C C . ILE B 1 197 ? -6.637 -6.34 -0.03 1 91.81 197 ILE B C 1
ATOM 3052 O O . ILE B 1 197 ? -5.539 -5.895 0.32 1 91.81 197 ILE B O 1
ATOM 3056 N N . GLY B 1 198 ? -6.91 -7.629 -0.244 1 89.06 198 GLY B N 1
ATOM 3057 C CA . GLY B 1 198 ? -5.824 -8.594 -0.269 1 89.06 198 GLY B CA 1
ATOM 3058 C C . GLY B 1 198 ? -5.574 -9.25 1.078 1 89.06 198 GLY B C 1
ATOM 3059 O O . GLY B 1 198 ? -5.945 -8.695 2.117 1 89.06 198 GLY B O 1
ATOM 3060 N N . THR B 1 199 ? -4.895 -10.383 0.982 1 83.88 199 THR B N 1
ATOM 3061 C CA . THR B 1 199 ? -4.488 -11.109 2.182 1 83.88 199 THR B CA 1
ATOM 3062 C C . THR B 1 199 ? -2.969 -11.086 2.338 1 83.88 199 THR B C 1
ATOM 3064 O O . THR B 1 199 ? -2.451 -11.219 3.449 1 83.88 199 THR B O 1
ATOM 3067 N N . LYS B 1 200 ? -2.352 -10.969 1.224 1 84.81 200 LYS B N 1
ATOM 3068 C CA . LYS B 1 200 ? -0.909 -10.75 1.192 1 84.81 200 LYS B CA 1
ATOM 3069 C C . LYS B 1 200 ? -0.582 -9.281 0.926 1 84.81 200 LYS B C 1
ATOM 3071 O O . LYS B 1 200 ? -1.075 -8.695 -0.039 1 84.81 200 LYS B O 1
ATOM 3076 N N . ALA B 1 201 ? 0.239 -8.727 1.766 1 88.81 201 ALA B N 1
ATOM 3077 C CA . ALA B 1 201 ? 0.538 -7.305 1.642 1 88.81 201 ALA B CA 1
ATOM 3078 C C . ALA B 1 201 ? -0.738 -6.492 1.436 1 88.81 201 ALA B C 1
ATOM 3080 O O . ALA B 1 201 ? -0.86 -5.758 0.453 1 88.81 201 ALA B O 1
ATOM 3081 N N . PRO B 1 202 ? -1.63 -6.742 2.438 1 90.69 202 PRO B N 1
ATOM 3082 C CA . PRO B 1 202 ? -2.918 -6.059 2.293 1 90.69 202 PRO B CA 1
ATOM 3083 C C . PRO B 1 202 ? -2.787 -4.539 2.352 1 90.69 202 PRO B C 1
ATOM 3085 O O . PRO B 1 202 ? -1.827 -4.02 2.926 1 90.69 202 PRO B O 1
ATOM 3088 N N . LYS B 1 203 ? -3.754 -3.859 1.784 1 92.62 203 LYS B N 1
ATOM 3089 C CA . LYS B 1 203 ? -3.783 -2.4 1.826 1 92.62 203 LYS B CA 1
ATOM 3090 C C . LYS B 1 203 ? -5.191 -1.885 2.098 1 92.62 203 LYS B C 1
ATOM 3092 O O . LYS B 1 203 ? -6.176 -2.551 1.767 1 92.62 203 LYS B O 1
ATOM 3097 N N . TYR B 1 204 ? -5.262 -0.788 2.779 1 94.44 204 TYR B N 1
ATOM 3098 C CA . TYR B 1 204 ? -6.527 -0.08 2.936 1 94.44 204 TYR B CA 1
ATOM 3099 C C . TYR B 1 204 ? -6.828 0.78 1.713 1 94.44 204 TYR B C 1
ATOM 3101 O O . TYR B 1 204 ? -6.152 1.784 1.473 1 94.44 204 TYR B O 1
ATOM 3109 N N . ALA B 1 205 ? -7.855 0.458 0.994 1 93.88 205 ALA B N 1
ATOM 3110 C CA . ALA B 1 205 ? -8.125 1.063 -0.308 1 93.88 205 ALA B CA 1
ATOM 3111 C C . ALA B 1 205 ? -9.398 1.902 -0.266 1 93.88 205 ALA B C 1
ATOM 3113 O O . ALA B 1 205 ? -10.258 1.703 0.6 1 93.88 205 ALA B O 1
ATOM 3114 N N . VAL B 1 206 ? -9.383 2.807 -1.157 1 93.75 206 VAL B N 1
ATOM 3115 C CA . VAL B 1 206 ? -10.57 3.604 -1.445 1 93.75 206 VAL B CA 1
ATOM 3116 C C . VAL B 1 206 ? -10.922 3.488 -2.928 1 93.75 206 VAL B C 1
ATOM 3118 O O . VAL B 1 206 ? -10.07 3.707 -3.793 1 93.75 206 VAL B O 1
ATOM 3121 N N . LEU B 1 207 ? -12.172 3.07 -3.17 1 86.88 207 LEU B N 1
ATOM 3122 C CA . LEU B 1 207 ? -12.609 2.852 -4.543 1 86.88 207 LEU B CA 1
ATOM 3123 C C . LEU B 1 207 ? -13.867 3.654 -4.852 1 86.88 207 LEU B C 1
ATOM 3125 O O . LEU B 1 207 ? -14.789 3.715 -4.027 1 86.88 207 LEU B O 1
#

Sequence (414 aa):
METEKLLADLAEAQLRTASTIFPRHVVEFMTTRALKGGTSSTSPQEVAQLARQHKDVTLLFMDIVGFTSMAKEVAPETVMVFLNTLFGVFDLLVDVHGVMKVETAGDCYIVAGGILSFDRKKEANGSEPSLSSCSQELGQEFAEVLEHHDPADSAARVMAFAKDMMASSKQVKMPHNDEPVCIRIGLHTGDCVSGLIGTKAPKYAVLMETEKLLADLAEAQLRTASTIFPRHVVEFMTTRALKGGTSSTSPQEVAQLARQHKDVTLLFMDIVGFTSMAKEVAPETVMVFLNTLFGVFDLLVDVHGVMKVETAGDCYIVAGGILSFDRKKEANGSEPSLSSCSQELGQEFAEVLEHHDPADSAARVMAFAKDMMASSKQVKMPHNDEPVCIRIGLHTGDCVSGLIGTKAPKYAVL

Secondary structure (DSSP, 8-state):
-HHHHHHHHHHHHHHHHHHTTS-HHHHHHHHHHHHTT--S---HHHHHTT-EEEEEEEEEEEEETTHHHHHHHS-HHHHHHHHHHHHHHHHHHHHHHT-EEEEEETTEEEEEESSEEE-------SS---S--HHHHS----EEE-S---HHHHHHHHHHHHHHHHHHHTTSB-TTT-PBP-EEEEEEEEEEEEEEE-SSS-EEEE-/-HHHHHHHHHHHHHHHHHHTTS-HHHHHHHHHHHHTT--S---HHHHHTT-EEEEEEEEEEEEETTHHHHHHHS-HHHHHHHHHHHHHHHHHHHHHHT-EEEEEETTEEEEEESSEEE-------SS---S--HHHHS----EEE-S---HHHHHHHHHHHHHHHHHHHTTSB-TTT-PBP-EEEEEEEEEEEEEEE-SSS-EEEE-

Nearest PDB structures (foldseek):
  3uvj-assembly2_C  TM=8.767E-01  e=3.558E-14  Homo sapiens
  3uvj-assembly1_A  TM=8.950E-01  e=1.423E-13  Homo sapiens
  8hbe-assembly1_A  TM=8.428E-01  e=2.945E-14  Homo sapiens
  7d9t-assembly1_A  TM=8.644E-01  e=2.945E-14  Homo sapiens
  6r4p-assembly1_A  TM=7.381E-01  e=5.148E-10  Bos taurus

Organism: Haematococcus lacustris (NCBI:txid44745)

Solvent-accessible surface area (backbone atoms only — not comparable to full-atom values): 22566 Å² total; per-residue (Å²): 110,68,63,49,50,51,37,47,50,48,30,50,16,36,47,51,55,45,36,49,57,34,42,44,72,54,44,53,48,51,36,54,40,40,60,71,60,48,82,58,78,75,49,44,66,64,42,44,67,58,46,42,82,40,76,48,25,27,37,38,41,32,38,48,63,64,45,72,64,43,58,73,72,46,57,52,65,56,49,51,42,50,49,21,47,54,43,40,57,49,44,56,45,30,66,76,44,64,43,38,74,56,47,72,59,93,64,32,44,31,35,36,14,53,49,57,38,70,68,59,81,70,72,84,70,85,78,80,83,64,73,96,40,72,83,67,61,70,76,69,72,49,32,38,76,42,90,72,70,56,48,68,57,23,40,49,34,47,50,52,41,49,54,49,46,59,60,54,40,43,77,39,59,35,88,83,76,64,43,61,43,48,72,47,77,48,76,49,73,40,69,36,24,34,29,57,41,50,80,58,46,50,44,64,44,77,82,108,69,64,47,50,51,37,48,48,49,29,48,15,36,47,51,54,45,37,49,56,32,42,42,74,54,45,52,50,50,36,52,40,40,60,71,60,47,81,58,79,75,48,43,65,64,42,42,66,58,47,41,82,40,75,50,26,25,38,36,42,33,38,49,64,63,45,72,66,44,58,73,74,46,57,52,66,56,49,50,42,50,49,21,49,54,41,41,56,49,45,56,45,29,67,75,45,63,43,38,74,57,47,70,59,94,66,32,44,31,35,36,14,53,48,57,39,68,68,58,84,69,75,82,70,85,79,80,84,64,73,95,36,72,82,66,62,67,76,69,72,49,32,38,76,42,89,71,67,57,49,68,57,22,40,49,32,46,49,52,39,50,53,48,44,59,60,54,39,44,76,38,58,35,88,82,76,65,43,59,42,48,73,48,78,48,77,50,72,38,71,36,25,34,28,58,40,52,80,58,45,52,42,63,44,78,81

pLDDT: mean 84.7, std 18.71, range [29.31, 98.75]

Foldseek 3Di:
DVVVVVVVVVVLVVLLVVQVFDFDVVSVVVVVCVVVVCPPDPDPVNQVVQKDKFWFKKKKKKAWPCQVVLCVQDDPVVLVVQQCVLVVLLVVLCVVLVWAFADDDRRMTMIMFQFKGWPDPPPDDDDDPPPVCPVPPPPRTGIDTDPDDDSVSRVVSVVVSVVVSQVVQQVGARPRPRHGIGMDMDMDIGMWMWTWDDDPPIHIHID/DVVVVVVVVVVLVVLLVVQVFDFDVVSVVVVVCVVVVCPPDDDPVNQVVQKDKFWFKKKKKKAWPCQVVLCVQDDPVVLVVQQCVLVVVLVVLCVVLVWAFADDDRRMTMIMFQFKGWPDPPPDDDDDCPPVCPVPPVPRTGIDTDPDDDSVSRVVSVVVSVVVSQVVQQVGARPRPRHGIGMDMDMDIGMWMWTWDDDPPIHIHID

Radius of gyration: 21.76 Å; Cα contacts (8 Å, |Δi|>4): 697; chains: 2; bounding box: 46×59×55 Å

InterPro domains:
  IPR001054 Adenylyl cyclase class-3/4/guanylyl cyclase [PF00211] (52-206)
  IPR001054 Adenylyl cyclase class-3/4/guanylyl cyclase [PS50125] (58-207)
  IPR001054 Adenylyl cyclase class-3/4/guanylyl cyclase [SM00044] (9-207)
  IPR001054 Adenylyl cyclase class-3/4/guanylyl cyclase [cd07302] (56-207)
  IPR029787 Nucleotide cyclase [G3DSA:3.30.70.1230] (2-207)
  IPR029787 Nucleotide cyclase [SSF55073] (50-206)
  IPR050401 Cyclic nucleotide synthase [PTHR11920] (7-204)